Protein AF-A0A7K3X1E0-F1 (afdb_monomer)

Mean predicted aligned error: 17.01 Å

Radius of gyration: 36.65 Å; Cα contacts (8 Å, |Δi|>4): 941; chains: 1; bounding box: 91×122×102 Å

Solvent-accessible surface area (backbone atoms only — not comparable to full-atom values): 36210 Å² total; per-residue (Å²): 137,89,84,85,79,82,84,83,76,84,87,76,79,80,82,80,80,79,81,79,86,83,79,80,77,86,81,81,78,87,84,86,73,83,81,81,84,86,75,82,82,85,80,84,78,82,80,82,82,84,80,88,84,87,85,82,91,84,89,83,88,86,83,89,85,90,66,69,72,70,55,56,56,58,54,54,54,64,66,59,77,69,67,64,89,70,71,80,74,67,82,72,81,74,57,67,67,59,57,44,28,53,51,27,44,50,51,35,44,46,14,20,53,51,38,54,72,30,58,20,38,33,39,37,44,36,36,30,18,74,86,64,53,58,32,39,38,46,33,40,20,25,41,86,12,45,29,46,33,41,37,34,43,96,89,41,65,32,38,38,40,29,58,83,94,41,31,31,37,36,34,47,50,70,53,34,50,75,72,65,44,56,83,88,47,22,71,59,49,37,74,29,40,29,34,50,65,51,53,73,65,61,43,40,63,25,72,56,58,5,31,46,45,46,24,51,72,46,34,78,80,62,72,54,92,80,61,84,44,82,82,51,68,55,38,41,58,48,75,73,45,71,56,98,87,41,57,20,31,35,32,33,47,63,51,36,35,37,28,29,37,66,55,86,77,36,34,59,43,32,41,27,50,55,79,77,67,91,84,69,82,78,78,81,77,80,78,79,90,68,91,72,74,88,52,72,58,43,46,64,75,59,51,28,50,40,40,35,38,43,44,75,43,51,74,67,55,38,53,48,49,55,51,48,54,56,53,46,55,62,59,41,62,66,11,30,25,69,50,44,46,75,45,65,71,70,75,73,42,76,56,69,67,58,59,60,24,35,24,41,36,39,45,42,29,44,43,65,70,69,81,51,86,88,56,75,55,66,59,42,41,34,46,33,40,38,40,29,23,51,75,82,43,82,50,36,74,40,78,46,78,47,76,31,47,55,63,29,65,46,80,48,76,38,72,30,63,48,81,58,76,91,56,99,72,81,73,92,79,50,76,48,77,51,76,49,70,46,30,41,56,45,54,74,68,51,51,52,48,46,54,47,53,53,50,51,51,53,50,44,56,75,52,54,68,77,81,70,60,62,47,59,50,74,88,67,81,78,76,86,64,51,77,66,56,46,52,48,51,55,50,51,36,54,44,35,44,48,21,46,71,74,48,73,75,56,92,94,58,52,70,66,64,41,35,55,50,28,52,54,42,31,27,51,55,40,68,70,46,61,83,87,67,36,60,41,23,48,54,53,46,56,71,69,70,52,70,65,42,62,71,40,90,90,75,77,47,67,57,76,62,93,84,70,71,74,56,47,31,38,31,26,96,42,92,90,45,62,64,34,38,31,33,75,27,72,58,90,66,72,80,52,66,68,58,50,52,56,34,45,72,71,43,60,81,94,50,60,82,40,48,35,33,36,32,54,80

Foldseek 3Di:
DDDDDDDDDDDDDDDDDDDDDDDDDDDDDDDDDDDDDDDDDDDDDDDDDDDDDDDDDDDDDDDPDPDPVVVVVVVVVVVPVPPDPDDPPDPPDDDVQVVQLVVLLVLLLLQLVVLLLFQKKWKFWWKAALVRFIWTKTWIEGLQQFIWMWIATPNWIWTWTDFPNWIKIATALVVCVVLVNPPVCSVVSNVAIAIDHCCSRNANRSCAVNSNQVSCVSHQPSPPPPCVDPVQQTKGWDDWDDDPNFIWIWIDGRQKTFTWGPDPPTHTFKIWGDDDPPPDDQDPPDDDPDDDHPYCVCVNSVSMTIIMGMDRDDPVVSVVSLVVSLVVLVRLQQYFYPQKDKDWPDDFDWPDQDQFKIKTKTKIFIAGNDPDPVPPVQKWKKFKWKWKDKQNHTQDIDTDIDIDGHRGMDMDMDMGTDHDDDDPDDDDIDMDMDMDMTTRPDDPVRSVVSNVVSVVSVVCSVCVPPPQPWDKPDPDDADPDDPLRVVLLVVLLVLLVVLLVVQDADVPHDLVRSVVSSLVSSQVVQVVDPPVSQKHAPVNCCPVPVCWFDQDPVPRDTHDPVDQQDAGIFHDPHPLGGQAGEHEDEDDDDPDPVSLVSNLVPDDPVCNPRMYIYRYD

Secondary structure (DSSP, 8-state):
---PPPPPPP-PPPPPPPPPPPPPPPP-----PPPPP-PPPPPPPPPPPPP-------------SSSSHHHHHHHHHHHHTT-------------HHHHHHHHHHHHHHHHHHHHHT-SEEEEEEEEE-TT--EEEEEEEEETT--EEEEEEETTEEEEEEE-SS-EEEEE-HHHHHHTT--TTTHHHHTTS-EEE-GGGGSS-HHHHH-HHHHHHHHSTT-S-TT--SGGGS--EE---EEETTEEEEEEEETTEEEEEESSSSP-EEEEEEPPPPTT----------------THHHHHTS--EEEEEEEPPHHHHHHHHHHHHHHHHHHTTPEETTEEEEESSPPEEEEEETTEEEEEEEEEEEE----TT----EEEEEEEEEEEETTEEEEEEEEEEEEETT-EEEEEEEEE------SS-----EEEEEEEEEES--HHHHHHHHHHHHHHHHHHHS--------EESSSSPP---HHHHHHHHHHHHHHHHHHHHSPPPTT--HHHHHHHHHHHHHHHHHHS-GGG-EEEHHHHHHTTTTS--B-TTT--B---TT----SEEESSSTTS-SEEEEEE-SS----HHHHHHHHHHS-GGGTTS-EEEEE-

Structure (mmCIF, N/CA/C/O backbone):
data_AF-A0A7K3X1E0-F1
#
_entry.id   AF-A0A7K3X1E0-F1
#
loop_
_atom_site.group_PDB
_atom_site.id
_atom_site.type_symbol
_atom_site.label_atom_id
_atom_site.label_alt_id
_atom_site.label_comp_id
_atom_site.label_asym_id
_atom_site.label_entity_id
_atom_site.label_seq_id
_atom_site.pdbx_PDB_ins_code
_atom_site.Cartn_x
_atom_site.Cartn_y
_atom_site.Cartn_z
_atom_site.occupancy
_atom_site.B_iso_or_equiv
_atom_site.auth_seq_id
_atom_site.auth_comp_id
_atom_site.auth_asym_id
_atom_site.auth_atom_id
_atom_site.pdbx_PDB_model_num
ATOM 1 N N . MET A 1 1 ? -21.474 -54.117 -51.756 1.00 41.09 1 MET A N 1
ATOM 2 C CA . MET A 1 1 ? -20.223 -53.419 -52.102 1.00 41.09 1 MET A CA 1
ATOM 3 C C . MET A 1 1 ? -20.347 -52.049 -51.485 1.00 41.09 1 MET A C 1
ATOM 5 O O . MET A 1 1 ? -21.129 -51.241 -51.965 1.00 41.09 1 MET A O 1
ATOM 9 N N . ASP A 1 2 ? -19.726 -51.911 -50.320 1.00 38.72 2 ASP A N 1
ATOM 10 C CA . ASP A 1 2 ? -19.771 -50.734 -49.462 1.00 38.72 2 ASP A CA 1
ATOM 11 C C . ASP A 1 2 ? -18.969 -49.587 -50.081 1.00 38.72 2 ASP A C 1
ATOM 13 O O . ASP A 1 2 ? -17.772 -49.736 -50.317 1.00 38.72 2 ASP A O 1
ATOM 17 N N . ASP A 1 3 ? -19.626 -48.448 -50.309 1.00 46.75 3 ASP A N 1
ATOM 18 C CA . ASP A 1 3 ? -18.983 -47.191 -50.699 1.00 46.75 3 ASP A CA 1
ATOM 19 C C . ASP A 1 3 ? -18.920 -46.255 -49.486 1.00 46.75 3 ASP A C 1
ATOM 21 O O . ASP A 1 3 ? -19.918 -45.685 -49.031 1.00 46.75 3 ASP A O 1
ATOM 25 N N . ALA A 1 4 ? -17.713 -46.120 -48.943 1.00 46.59 4 ALA A N 1
ATOM 26 C CA . ALA A 1 4 ? -17.389 -45.246 -47.829 1.00 46.59 4 ALA A CA 1
ATOM 27 C C . ALA A 1 4 ? -17.269 -43.783 -48.297 1.00 46.59 4 ALA A C 1
ATOM 29 O O . ALA A 1 4 ? -16.379 -43.433 -49.072 1.00 46.59 4 ALA A O 1
ATOM 30 N N . ARG A 1 5 ? -18.135 -42.901 -47.778 1.00 47.91 5 ARG A N 1
ATOM 31 C CA . ARG A 1 5 ? -17.958 -41.441 -47.865 1.00 47.91 5 ARG A CA 1
ATOM 32 C C . ARG A 1 5 ? -17.028 -40.942 -46.748 1.00 47.91 5 ARG A C 1
ATOM 34 O O . ARG A 1 5 ? -17.234 -41.321 -45.595 1.00 47.91 5 ARG A O 1
ATOM 41 N N . PRO A 1 6 ? -16.057 -40.061 -47.045 1.00 54.41 6 PRO A N 1
ATOM 42 C CA . PRO A 1 6 ? -15.217 -39.438 -46.028 1.00 54.41 6 PRO A CA 1
ATOM 43 C C . PRO A 1 6 ? -15.984 -38.356 -45.236 1.00 54.41 6 PRO A C 1
ATOM 45 O O . PRO A 1 6 ? -16.915 -37.745 -45.771 1.00 54.41 6 PRO A O 1
ATOM 48 N N . PRO A 1 7 ? -15.607 -38.103 -43.968 1.00 56.56 7 PRO A N 1
ATOM 49 C CA . PRO A 1 7 ? -16.278 -37.138 -43.101 1.00 56.56 7 PRO A CA 1
ATOM 50 C C . PRO A 1 7 ? -16.014 -35.693 -43.546 1.00 56.56 7 PRO A C 1
ATOM 52 O O . PRO A 1 7 ? -14.882 -35.313 -43.846 1.00 56.56 7 PRO A O 1
ATOM 55 N N . GLY A 1 8 ? -17.085 -34.894 -43.575 1.00 47.84 8 GLY A N 1
ATOM 56 C CA . GLY A 1 8 ? -17.065 -33.477 -43.929 1.00 47.84 8 GLY A CA 1
ATOM 57 C C . GLY A 1 8 ? -16.222 -32.645 -42.963 1.00 47.84 8 GLY A C 1
ATOM 58 O O . GLY A 1 8 ? -16.378 -32.733 -41.745 1.00 47.84 8 GLY A O 1
ATOM 59 N N . GLY A 1 9 ? -15.322 -31.841 -43.528 1.00 56.97 9 GLY A N 1
ATOM 60 C CA . GLY A 1 9 ? -14.604 -30.797 -42.804 1.00 56.97 9 GLY A CA 1
ATOM 61 C C . GLY A 1 9 ? -15.524 -29.621 -42.444 1.00 56.97 9 GLY A C 1
ATOM 62 O O . GLY A 1 9 ? -16.570 -29.453 -43.068 1.00 56.97 9 GLY A O 1
ATOM 63 N N . PRO A 1 10 ? -15.157 -28.813 -41.437 1.00 55.94 10 PRO A N 1
ATOM 64 C CA . PRO A 1 10 ? -15.974 -27.698 -40.972 1.00 55.94 10 PRO A CA 1
ATOM 65 C C . PRO A 1 10 ? -16.066 -26.583 -42.023 1.00 55.94 10 PRO A C 1
ATOM 67 O O . PRO A 1 10 ? -15.045 -26.108 -42.525 1.00 55.94 10 PRO A O 1
ATOM 70 N N . ASP A 1 11 ? -17.295 -26.150 -42.309 1.00 54.34 11 ASP A N 1
ATOM 71 C CA . ASP A 1 11 ? -17.605 -25.003 -43.162 1.00 54.34 11 ASP A CA 1
ATOM 72 C C . ASP A 1 11 ? -16.963 -23.724 -42.604 1.00 54.34 11 ASP A C 1
ATOM 74 O O . ASP A 1 11 ? -17.329 -23.220 -41.539 1.00 54.34 11 ASP A O 1
ATOM 78 N N . VAL A 1 12 ? -15.990 -23.188 -43.340 1.00 58.81 12 VAL A N 1
ATOM 79 C CA . VAL A 1 12 ? -15.398 -21.875 -43.075 1.00 58.81 12 VAL A CA 1
ATOM 80 C C . VAL A 1 12 ? -16.254 -20.826 -43.794 1.00 58.81 12 VAL A C 1
ATOM 82 O O . VAL A 1 12 ? -16.335 -20.865 -45.024 1.00 58.81 12 VAL A O 1
ATOM 85 N N . PRO A 1 13 ? -16.897 -19.881 -43.082 1.00 69.88 13 PRO A N 1
ATOM 86 C CA . PRO A 1 13 ? -17.658 -18.823 -43.733 1.00 69.88 13 PRO A CA 1
ATOM 87 C C . PRO A 1 13 ? -16.731 -17.916 -44.562 1.00 69.88 13 PRO A C 1
ATOM 89 O O . PRO A 1 13 ? -15.586 -17.672 -44.165 1.00 69.88 13 PRO A O 1
ATOM 92 N N . PRO A 1 14 ? -17.201 -17.396 -45.711 1.00 73.94 14 PRO A N 1
ATOM 93 C CA . PRO A 1 14 ? -16.394 -16.545 -46.571 1.00 73.94 14 PRO A CA 1
ATOM 94 C C . PRO A 1 14 ? -16.000 -15.236 -45.861 1.00 73.94 14 PRO A C 1
ATOM 96 O O . PRO A 1 14 ? -16.751 -14.726 -45.024 1.00 73.94 14 PRO A O 1
ATOM 99 N N . PRO A 1 15 ? -14.827 -14.669 -46.191 1.00 63.47 15 PRO A N 1
ATOM 100 C CA . PRO A 1 15 ? -14.331 -13.451 -45.567 1.00 63.47 15 PRO A CA 1
ATOM 101 C C . PRO A 1 15 ? -15.252 -12.257 -45.848 1.00 63.47 15 PRO A C 1
ATOM 103 O O . PRO A 1 15 ? -15.647 -11.998 -46.985 1.00 63.47 15 PRO A O 1
ATOM 106 N N . VAL A 1 16 ? -15.559 -11.507 -44.790 1.00 71.81 16 VAL A N 1
ATOM 107 C CA . VAL A 1 16 ? -16.320 -10.254 -44.852 1.00 71.81 16 VAL A CA 1
ATOM 108 C C . VAL A 1 16 ? -15.493 -9.198 -45.605 1.00 71.81 16 VAL A C 1
ATOM 110 O O . VAL A 1 16 ? -14.316 -9.016 -45.277 1.00 71.81 16 VAL A O 1
ATOM 113 N N . PRO A 1 17 ? -16.063 -8.487 -46.597 1.00 73.25 17 PRO A N 1
ATOM 114 C CA . PRO A 1 17 ? -15.344 -7.446 -47.323 1.00 73.25 17 PRO A CA 1
ATOM 115 C C . PRO A 1 17 ? -14.981 -6.262 -46.405 1.00 73.25 17 PRO A C 1
ATOM 117 O O . PRO A 1 17 ? -15.735 -5.936 -45.483 1.00 73.25 17 PRO A O 1
ATOM 120 N N . PRO A 1 18 ? -13.836 -5.596 -46.643 1.00 72.12 18 PRO A N 1
ATOM 121 C CA . PRO A 1 18 ? -13.405 -4.467 -45.831 1.00 72.12 18 PRO A CA 1
ATOM 122 C C . PRO A 1 18 ? -14.357 -3.267 -45.983 1.00 72.12 18 PRO A C 1
ATOM 124 O O . PRO A 1 18 ? -14.887 -3.032 -47.073 1.00 72.12 18 PRO A O 1
ATOM 127 N N . PRO A 1 19 ? -14.562 -2.476 -44.913 1.00 71.00 19 PRO A N 1
ATOM 128 C CA . PRO A 1 19 ? -15.388 -1.279 -44.976 1.00 71.00 19 PRO A CA 1
ATOM 129 C C . PRO A 1 19 ? -14.770 -0.222 -45.909 1.00 71.00 19 PRO A C 1
ATOM 131 O O . PRO A 1 19 ? -13.542 -0.126 -46.011 1.00 71.00 19 PRO A O 1
ATOM 134 N N . PRO A 1 20 ? -15.599 0.598 -46.579 1.00 72.88 20 PRO A N 1
ATOM 135 C CA . PRO A 1 20 ? -15.117 1.647 -47.467 1.00 72.88 20 PRO A CA 1
ATOM 136 C C . PRO A 1 20 ? -14.317 2.719 -46.701 1.00 72.88 20 PRO A C 1
ATOM 138 O O . PRO A 1 20 ? -14.589 2.981 -45.525 1.00 72.88 20 PRO A O 1
ATOM 141 N N . PRO A 1 21 ? -13.341 3.374 -47.357 1.00 61.84 21 PRO A N 1
ATOM 142 C CA . PRO A 1 21 ? -12.501 4.384 -46.726 1.00 61.84 21 PRO A CA 1
ATOM 143 C C . PRO A 1 21 ? -13.321 5.606 -46.293 1.00 61.84 21 PRO A C 1
ATOM 145 O O . PRO A 1 21 ? -13.992 6.257 -47.097 1.00 61.84 21 PRO A O 1
ATOM 148 N N . VAL A 1 22 ? -13.227 5.937 -45.004 1.00 65.69 22 VAL A N 1
ATOM 149 C CA . VAL A 1 22 ? -13.833 7.132 -44.406 1.00 65.69 22 VAL A CA 1
ATOM 150 C C . VAL A 1 22 ? -13.110 8.374 -44.937 1.00 65.69 22 VAL A C 1
ATOM 152 O O . VAL A 1 22 ? -11.911 8.544 -44.719 1.00 65.69 22 VAL A O 1
ATOM 155 N N . ARG A 1 23 ? -13.837 9.257 -45.633 1.00 55.03 23 ARG A N 1
ATOM 156 C CA . ARG A 1 23 ? -13.328 10.580 -46.024 1.00 55.03 23 ARG A CA 1
ATOM 157 C C . ARG A 1 23 ? -13.279 11.498 -44.793 1.00 55.03 23 ARG A C 1
ATOM 159 O O . ARG A 1 23 ? -14.290 11.597 -44.097 1.00 55.03 23 ARG A O 1
ATOM 166 N N . PRO A 1 24 ? -12.158 12.188 -44.517 1.00 58.41 24 PRO A N 1
ATOM 167 C CA . PRO A 1 24 ? -12.108 13.177 -43.449 1.00 58.41 24 PRO A CA 1
ATOM 168 C C . PRO A 1 24 ? -12.942 14.422 -43.813 1.00 58.41 24 PRO A C 1
ATOM 170 O O . PRO A 1 24 ? -12.988 14.804 -44.987 1.00 58.41 24 PRO A O 1
ATOM 173 N N . PRO A 1 25 ? -13.598 15.068 -42.832 1.00 62.81 25 PRO A N 1
ATOM 174 C CA . PRO A 1 25 ? -14.310 16.323 -43.048 1.00 62.81 25 PRO A CA 1
ATOM 175 C C . PRO A 1 25 ? -13.341 17.470 -43.402 1.00 62.81 25 PRO A C 1
ATOM 177 O O . PRO A 1 25 ? -12.172 17.433 -43.004 1.00 62.81 25 PRO A O 1
ATOM 180 N N . PRO A 1 26 ? -13.806 18.495 -44.142 1.00 52.59 26 PRO A N 1
ATOM 181 C CA . PRO A 1 26 ? -12.981 19.631 -44.540 1.00 52.59 26 PRO A CA 1
ATOM 182 C C . PRO A 1 26 ? -12.481 20.409 -43.316 1.00 52.59 26 PRO A C 1
ATOM 184 O O . PRO A 1 26 ? -13.243 20.753 -42.411 1.00 52.59 26 PRO A O 1
ATOM 187 N N . GLY A 1 27 ? -11.171 20.656 -43.293 1.00 45.94 27 GLY A N 1
ATOM 188 C CA . GLY A 1 27 ? -10.478 21.322 -42.199 1.00 45.94 27 GLY A CA 1
ATOM 189 C C . GLY A 1 27 ? -10.830 22.804 -42.096 1.00 45.94 27 GLY A C 1
ATOM 190 O O . GLY A 1 27 ? -10.636 23.567 -43.039 1.00 45.94 27 GLY A O 1
ATOM 191 N N . TYR A 1 28 ? -11.275 23.215 -40.911 1.00 48.59 28 TYR A N 1
ATOM 192 C CA . TYR A 1 28 ? -11.239 24.608 -40.480 1.00 48.59 28 TYR A CA 1
ATOM 193 C C . TYR A 1 28 ? -9.831 24.917 -39.960 1.00 48.59 28 TYR A C 1
ATOM 195 O O . TYR A 1 28 ? -9.402 24.375 -38.941 1.00 48.59 28 TYR A O 1
ATOM 203 N N . GLY A 1 29 ? -9.095 25.765 -40.678 1.00 47.75 29 GLY A N 1
ATOM 204 C CA . GLY A 1 29 ? -7.826 26.318 -40.205 1.00 47.75 29 GLY A CA 1
ATOM 205 C C . GLY A 1 29 ? -8.050 27.376 -39.111 1.00 47.75 29 GLY A C 1
ATOM 206 O O . GLY A 1 29 ? -9.036 28.113 -39.178 1.00 47.75 29 GLY A O 1
ATOM 207 N N . PRO A 1 30 ? -7.164 27.489 -38.105 1.00 46.47 30 PRO A N 1
ATOM 208 C CA . PRO A 1 30 ? -7.275 28.518 -37.080 1.00 46.47 30 PRO A CA 1
ATOM 209 C C . PRO A 1 30 ? -6.759 29.864 -37.605 1.00 46.47 30 PRO A C 1
ATOM 211 O O . PRO A 1 30 ? -5.579 30.019 -37.924 1.00 46.47 30 PRO A O 1
ATOM 214 N N . ALA A 1 31 ? -7.647 30.856 -37.662 1.00 45.97 31 ALA A N 1
ATOM 215 C CA . ALA A 1 31 ? -7.280 32.255 -37.839 1.00 45.97 31 ALA A CA 1
ATOM 216 C C . ALA A 1 31 ? -6.687 32.790 -36.524 1.00 45.97 31 ALA A C 1
ATOM 218 O O . ALA A 1 31 ? -7.397 32.978 -35.537 1.00 45.97 31 ALA A O 1
ATOM 219 N N . TYR A 1 32 ? -5.375 33.024 -36.504 1.00 44.84 32 TYR A N 1
ATOM 220 C CA . TYR A 1 32 ? -4.707 33.743 -35.422 1.00 44.84 32 TYR A CA 1
ATOM 221 C C . TYR A 1 32 ? -4.923 35.251 -35.600 1.00 44.84 32 TYR A C 1
ATOM 223 O O . TYR A 1 32 ? -4.285 35.878 -36.442 1.00 44.84 32 TYR A O 1
ATOM 231 N N . GLY A 1 33 ? -5.815 35.834 -34.798 1.00 56.22 33 GLY A N 1
ATOM 232 C CA . GLY A 1 33 ? -5.853 37.275 -34.535 1.00 56.22 33 GLY A CA 1
ATOM 233 C C . GLY A 1 33 ? -5.100 37.608 -33.237 1.00 56.22 33 GLY A C 1
ATOM 234 O O . GLY A 1 33 ? -5.108 36.788 -32.314 1.00 56.22 33 GLY A O 1
ATOM 235 N N . PRO A 1 34 ? -4.433 38.773 -33.131 1.00 57.03 34 PRO A N 1
ATOM 236 C CA . PRO A 1 34 ? -3.759 39.184 -31.902 1.00 57.03 34 PRO A CA 1
ATOM 237 C C . PRO A 1 34 ? -4.772 39.499 -30.782 1.00 57.03 34 PRO A C 1
ATOM 239 O O . PRO A 1 34 ? -5.862 40.004 -31.063 1.00 57.03 34 PRO A O 1
ATOM 242 N N . PRO A 1 35 ? -4.439 39.223 -29.506 1.00 53.91 35 PRO A N 1
ATOM 243 C CA . PRO A 1 35 ? -5.349 39.454 -28.390 1.00 53.91 35 PRO A CA 1
ATOM 244 C C . PRO A 1 35 ? -5.558 40.958 -28.126 1.00 53.91 35 PRO A C 1
ATOM 246 O O . PRO A 1 35 ? -4.601 41.734 -28.207 1.00 53.91 35 PRO A O 1
ATOM 249 N N . PRO A 1 36 ? -6.781 41.393 -27.769 1.00 53.91 36 PRO A N 1
ATOM 250 C CA . PRO A 1 36 ? -7.042 42.775 -27.390 1.00 53.91 36 PRO A CA 1
ATOM 251 C C . PRO A 1 36 ? -6.369 43.123 -26.054 1.00 53.91 36 PRO A C 1
ATOM 253 O O . PRO A 1 36 ? -6.369 42.339 -25.104 1.00 53.91 36 PRO A O 1
ATOM 256 N N . ALA A 1 37 ? -5.809 44.332 -25.984 1.00 48.59 37 ALA A N 1
ATOM 257 C CA . ALA A 1 37 ? -5.182 44.872 -24.786 1.00 48.59 37 ALA A CA 1
ATOM 258 C C . ALA A 1 37 ? -6.213 45.057 -23.659 1.00 48.59 37 ALA A C 1
ATOM 260 O O . ALA A 1 37 ? -7.186 45.802 -23.792 1.00 48.59 37 ALA A O 1
ATOM 261 N N . TYR A 1 38 ? -5.973 44.394 -22.529 1.00 49.59 38 TYR A N 1
ATOM 262 C CA . TYR A 1 38 ? -6.794 44.489 -21.328 1.00 49.59 38 TYR A CA 1
ATOM 263 C C . TYR A 1 38 ? -6.541 45.831 -20.618 1.00 49.59 38 TYR A C 1
ATOM 265 O O . TYR A 1 38 ? -5.459 46.057 -20.076 1.00 49.59 38 TYR A O 1
ATOM 273 N N . ARG A 1 39 ? -7.536 46.729 -20.611 1.00 45.78 39 ARG A N 1
ATOM 274 C CA . ARG A 1 39 ? -7.562 47.911 -19.731 1.00 45.78 39 ARG A CA 1
ATOM 275 C C . ARG A 1 39 ? -8.342 47.564 -18.456 1.00 45.78 39 ARG A C 1
ATOM 277 O O . ARG A 1 39 ? -9.512 47.201 -18.571 1.00 45.78 39 ARG A O 1
ATOM 284 N N . PRO A 1 40 ? -7.748 47.672 -17.256 1.00 54.00 40 PRO A N 1
ATOM 285 C CA . PRO A 1 40 ? -8.487 47.472 -16.015 1.00 54.00 40 PRO A CA 1
ATOM 286 C C . PRO A 1 40 ? -9.503 48.611 -15.789 1.00 54.00 40 PRO A C 1
ATOM 288 O O . PRO A 1 40 ? -9.217 49.760 -16.140 1.00 54.00 40 PRO A O 1
ATOM 291 N N . PRO A 1 41 ? -10.682 48.321 -15.208 1.00 55.94 41 PRO A N 1
ATOM 292 C CA . PRO A 1 41 ? -11.685 49.336 -14.899 1.00 55.94 41 PRO A CA 1
ATOM 293 C C . PRO A 1 41 ? -11.227 50.263 -13.753 1.00 55.94 41 PRO A C 1
ATOM 295 O O . PRO A 1 41 ? -10.501 49.820 -12.858 1.00 55.94 41 PRO A O 1
ATOM 298 N N . PRO A 1 42 ? -11.645 51.544 -13.753 1.00 48.47 42 PRO A N 1
ATOM 299 C CA . PRO A 1 42 ? -11.298 52.496 -12.704 1.00 48.4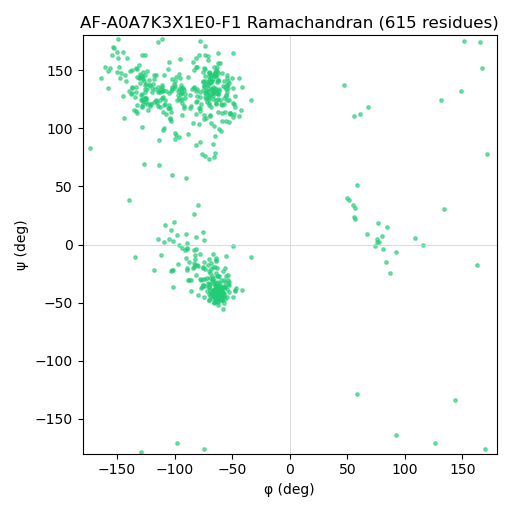7 42 PRO A CA 1
ATOM 300 C C . PRO A 1 42 ? -12.008 52.169 -11.382 1.00 48.47 42 PRO A C 1
ATOM 302 O O . PRO A 1 42 ? -13.192 51.834 -11.353 1.00 48.47 42 PRO A O 1
ATOM 305 N N . TYR A 1 43 ? -11.270 52.295 -10.279 1.00 48.97 43 TYR A N 1
ATOM 306 C CA . TYR A 1 43 ? -11.786 52.138 -8.920 1.00 48.97 43 TYR A CA 1
ATOM 307 C C . TYR A 1 43 ? -12.783 53.260 -8.573 1.00 48.97 43 TYR A C 1
ATOM 309 O O . TYR A 1 43 ? -12.478 54.429 -8.825 1.00 48.97 43 TYR A O 1
ATOM 317 N N . PRO A 1 44 ? -13.941 52.955 -7.956 1.00 48.88 44 PRO A N 1
ATOM 318 C CA . PRO A 1 44 ? -14.839 53.984 -7.454 1.00 48.88 44 PRO A CA 1
ATOM 319 C C . PRO A 1 44 ? -14.242 54.670 -6.218 1.00 48.88 44 PRO A C 1
ATOM 321 O O . PRO A 1 44 ? -13.766 54.026 -5.281 1.00 48.88 44 PRO A O 1
ATOM 324 N N . VAL A 1 45 ? -14.285 56.001 -6.234 1.00 47.88 45 VAL A N 1
ATOM 325 C CA . VAL A 1 45 ? -13.856 56.877 -5.139 1.00 47.88 45 VAL A CA 1
ATOM 326 C C . VAL A 1 45 ? -14.883 56.794 -3.995 1.00 47.88 45 VAL A C 1
ATOM 328 O O . VAL A 1 45 ? -16.082 56.885 -4.269 1.00 47.88 45 VAL A O 1
ATOM 331 N N . PRO A 1 46 ? -14.476 56.635 -2.722 1.00 43.38 46 PRO A N 1
ATOM 332 C CA . PRO A 1 46 ? -15.413 56.610 -1.601 1.00 43.38 46 PRO A CA 1
ATOM 333 C C . PRO A 1 46 ? -16.069 57.979 -1.389 1.00 43.38 46 PRO A C 1
ATOM 335 O O . PRO A 1 46 ? -15.386 59.002 -1.322 1.00 43.38 46 PRO A O 1
ATOM 338 N N . ALA A 1 47 ? -17.396 57.992 -1.250 1.00 48.06 47 ALA A N 1
ATOM 339 C CA . ALA A 1 47 ? -18.159 59.193 -0.929 1.00 48.06 47 ALA A CA 1
ATOM 340 C C . ALA A 1 47 ? -17.804 59.738 0.475 1.00 48.06 47 ALA A C 1
ATOM 342 O O . ALA A 1 47 ? -17.545 58.954 1.394 1.00 48.06 47 ALA A O 1
ATOM 343 N N . PRO A 1 48 ? -17.811 61.070 0.669 1.00 43.16 48 PRO A N 1
ATOM 344 C CA . PRO A 1 48 ? -17.525 61.683 1.960 1.00 43.16 48 PRO A CA 1
ATOM 345 C C . PRO A 1 48 ? -18.642 61.411 2.988 1.00 43.16 48 PRO A C 1
ATOM 347 O O . PRO A 1 48 ? -19.818 61.332 2.622 1.00 43.16 48 PRO A O 1
ATOM 350 N N . PRO A 1 49 ? -18.306 61.294 4.286 1.00 44.88 49 PRO A N 1
ATOM 351 C CA . PRO A 1 49 ? -19.282 61.018 5.333 1.00 44.88 49 PRO A CA 1
ATOM 352 C C . PRO A 1 49 ? -20.226 62.214 5.570 1.00 44.88 49 PRO A C 1
ATOM 354 O O . PRO A 1 49 ? -19.769 63.363 5.606 1.00 44.88 49 PRO A O 1
ATOM 357 N N . PRO A 1 50 ? -21.536 61.976 5.779 1.00 38.47 50 PRO A N 1
ATOM 358 C CA . PRO A 1 50 ? -22.497 63.040 6.038 1.00 38.47 50 PRO A CA 1
ATOM 359 C C . PRO A 1 50 ? -22.288 63.693 7.414 1.00 38.47 50 PRO A C 1
ATOM 361 O O . PRO A 1 50 ? -21.975 63.047 8.416 1.00 38.47 50 PRO A O 1
ATOM 364 N N . ARG A 1 51 ? -22.468 65.019 7.435 1.00 34.22 51 ARG A N 1
ATOM 365 C CA . ARG A 1 51 ? -22.342 65.905 8.600 1.00 34.22 51 ARG A CA 1
ATOM 366 C C . ARG A 1 51 ? -23.472 65.705 9.621 1.00 34.22 51 ARG A C 1
ATOM 368 O O . ARG A 1 51 ? -24.617 65.450 9.270 1.00 34.22 51 ARG A O 1
ATOM 375 N N . ARG A 1 52 ? -23.102 65.918 10.891 1.00 46.16 52 ARG A N 1
ATOM 376 C CA . ARG A 1 52 ? -23.944 65.996 12.100 1.00 46.16 52 ARG A CA 1
ATOM 377 C C . ARG A 1 52 ? -25.216 66.832 11.918 1.00 46.16 52 ARG A C 1
ATOM 379 O O . ARG A 1 52 ? -25.132 67.961 11.443 1.00 46.16 52 ARG A O 1
ATOM 386 N N . SER A 1 53 ? -26.302 66.391 12.548 1.00 32.38 53 SER A N 1
ATOM 387 C CA . SER A 1 53 ? -27.297 67.290 13.137 1.00 32.38 53 SER A CA 1
ATOM 388 C C . SER A 1 53 ? -27.475 66.968 14.627 1.00 32.38 53 SER A C 1
ATOM 390 O O . SER A 1 53 ? -27.516 65.814 15.049 1.00 32.38 53 SER A O 1
ATOM 392 N N . ARG A 1 54 ? -27.476 68.025 15.440 1.00 47.91 54 ARG A N 1
ATOM 393 C CA . ARG A 1 54 ? -27.896 68.040 16.844 1.00 47.91 54 ARG A CA 1
ATOM 394 C C . ARG A 1 54 ? -29.290 68.661 16.858 1.00 47.91 54 ARG A C 1
ATOM 396 O O . ARG A 1 54 ? -29.427 69.724 16.266 1.00 47.91 54 ARG A O 1
ATOM 403 N N . LEU A 1 55 ? -30.261 68.081 17.562 1.00 32.22 55 LEU A N 1
ATOM 404 C CA . LEU A 1 55 ? -31.385 68.835 18.137 1.00 32.22 55 LEU A CA 1
ATOM 405 C C . LEU A 1 55 ? -32.058 68.024 19.277 1.00 32.22 55 LEU A C 1
ATOM 407 O O . LEU A 1 55 ? -31.918 66.799 19.283 1.00 32.22 55 LEU A O 1
ATOM 411 N N . PRO A 1 56 ? -32.698 68.683 20.267 1.00 43.75 56 PRO A N 1
ATOM 412 C CA . PRO A 1 56 ? -32.907 68.151 21.615 1.00 43.75 56 PRO A CA 1
ATOM 413 C C . PRO A 1 56 ? -34.378 67.815 21.962 1.00 43.75 56 PRO A C 1
ATOM 415 O O . PRO A 1 56 ? -35.288 68.158 21.221 1.00 43.75 56 PRO A O 1
ATOM 418 N N . LEU A 1 57 ? -34.546 67.260 23.175 1.00 36.94 57 LEU A N 1
ATOM 419 C CA . LEU A 1 57 ? -35.645 67.489 24.141 1.00 36.94 57 LEU A CA 1
ATOM 420 C C . LEU A 1 57 ? -37.086 67.002 23.806 1.00 36.94 57 LEU A C 1
ATOM 422 O O . LEU A 1 57 ? -37.734 67.554 22.929 1.00 36.94 57 LEU A O 1
ATOM 426 N N . LEU A 1 58 ? -37.635 66.080 24.625 1.00 32.16 58 LEU A N 1
ATOM 427 C CA . LEU A 1 58 ? -38.779 66.272 25.565 1.00 32.16 58 LEU A CA 1
ATOM 428 C C . LEU A 1 58 ? -39.665 65.021 25.800 1.00 32.16 58 LEU A C 1
ATOM 430 O O . LEU A 1 58 ? -40.135 64.389 24.866 1.00 32.16 58 LEU A O 1
ATOM 434 N N . LEU A 1 59 ? -39.909 64.788 27.102 1.00 38.19 59 LEU A N 1
ATOM 435 C CA . LEU A 1 59 ? -41.106 64.305 27.825 1.00 38.19 59 LEU A CA 1
ATOM 436 C C . LEU A 1 59 ? -41.934 63.081 27.377 1.00 38.19 59 LEU A C 1
ATOM 438 O O . LEU A 1 59 ? -42.403 62.978 26.253 1.00 38.19 59 LEU A O 1
ATOM 442 N N . GLY A 1 60 ? -42.299 62.267 28.381 1.00 31.20 60 GLY A N 1
ATOM 443 C CA . GLY A 1 60 ? -43.459 61.371 28.323 1.00 31.20 60 GLY A CA 1
ATOM 444 C C . GLY A 1 60 ? -43.554 60.387 29.492 1.00 31.20 60 GLY A C 1
ATOM 445 O O . GLY A 1 60 ? -43.205 59.222 29.347 1.00 31.20 60 GLY A O 1
ATOM 446 N N . LEU A 1 61 ? -44.010 60.871 30.650 1.00 38.19 61 LEU A N 1
ATOM 447 C CA . LEU A 1 61 ? -44.462 60.085 31.806 1.00 38.19 61 LEU A CA 1
ATOM 448 C C . LEU A 1 61 ? -45.690 59.222 31.463 1.00 38.19 61 LEU A C 1
ATOM 450 O O . LEU A 1 61 ? -46.582 59.687 30.761 1.00 38.19 61 LEU A O 1
ATOM 454 N N . GLY A 1 62 ? -45.798 58.052 32.101 1.00 31.48 62 GLY A N 1
ATOM 455 C CA . GLY A 1 62 ? -47.092 57.445 32.439 1.00 31.48 62 GLY A CA 1
ATOM 456 C C . GLY A 1 62 ? -47.244 55.972 32.061 1.00 31.48 62 GLY A C 1
ATOM 457 O O . GLY A 1 62 ? -47.135 55.616 30.894 1.00 31.48 62 GLY A O 1
ATOM 458 N N . GLY A 1 63 ? -47.571 55.125 33.046 1.00 34.28 63 GLY A N 1
ATOM 459 C CA . GLY A 1 63 ? -48.237 53.847 32.763 1.00 34.28 63 GLY A CA 1
ATOM 460 C C . GLY A 1 63 ? -47.719 52.586 33.455 1.00 34.28 63 GLY A C 1
ATOM 461 O O . GLY A 1 63 ? -47.840 51.502 32.895 1.00 34.28 63 GLY A O 1
ATOM 462 N N . THR A 1 64 ? -47.164 52.672 34.664 1.00 42.28 64 THR A N 1
ATOM 463 C CA . THR A 1 64 ? -47.078 51.519 35.576 1.00 42.28 64 THR A CA 1
ATOM 464 C C . THR A 1 64 ? -48.479 51.177 36.089 1.00 42.28 64 THR A C 1
ATOM 466 O O . THR A 1 64 ? -49.094 52.033 36.720 1.00 42.28 64 THR A O 1
ATOM 469 N N . GLY A 1 65 ? -48.985 49.953 35.881 1.00 35.94 65 GLY A N 1
ATOM 470 C CA . GLY A 1 65 ? -50.108 49.495 36.716 1.00 35.94 65 GLY A CA 1
ATOM 471 C C . GLY A 1 65 ? -50.969 48.307 36.286 1.00 35.94 65 GLY A C 1
ATOM 472 O O . GLY A 1 65 ? -51.637 47.762 37.151 1.00 35.94 65 GLY A O 1
ATOM 473 N N . MET A 1 66 ? -50.983 47.861 35.023 1.00 37.22 66 MET A N 1
ATOM 474 C CA . MET A 1 66 ? -52.039 46.927 34.558 1.00 37.22 66 MET A CA 1
ATOM 475 C C . MET A 1 66 ? -51.544 45.801 33.629 1.00 37.22 66 MET A C 1
ATOM 477 O O . MET A 1 66 ? -52.218 45.429 32.678 1.00 37.22 66 MET A O 1
ATOM 481 N N . ALA A 1 67 ? -50.359 45.235 33.882 1.00 37.06 67 ALA A N 1
ATOM 482 C CA . ALA A 1 67 ? -49.876 44.063 33.126 1.00 37.06 67 ALA A CA 1
ATOM 483 C C . ALA A 1 67 ? -49.281 42.935 33.991 1.00 37.06 67 ALA A C 1
ATOM 485 O O . ALA A 1 67 ? -49.074 41.829 33.502 1.00 37.06 67 ALA A O 1
ATOM 486 N N . VAL A 1 68 ? -49.045 43.173 35.287 1.00 39.84 68 VAL A N 1
ATOM 487 C CA . VAL A 1 68 ? -48.392 42.189 36.174 1.00 39.84 68 VAL A CA 1
ATOM 488 C C . VAL A 1 68 ? -49.397 41.236 36.839 1.00 39.84 68 VAL A C 1
ATOM 490 O O . VAL A 1 68 ? -49.042 40.109 37.167 1.00 39.84 68 VAL A O 1
ATOM 493 N N . LEU A 1 69 ? -50.676 41.608 36.954 1.00 40.81 69 LEU A N 1
ATOM 494 C CA . LEU A 1 69 ? -51.687 40.744 37.585 1.00 40.81 69 LEU A CA 1
ATOM 495 C C . LEU A 1 69 ? -52.302 39.697 36.639 1.00 40.81 69 LEU A C 1
ATOM 497 O O . LEU A 1 69 ? -52.769 38.663 37.105 1.00 40.81 69 LEU A O 1
ATOM 501 N N . LEU A 1 70 ? -52.222 39.894 35.319 1.00 40.22 70 LEU A N 1
ATOM 502 C CA . LEU A 1 70 ? -52.721 38.923 34.331 1.00 40.22 70 LEU A CA 1
ATOM 503 C C . LEU A 1 70 ? -51.721 37.794 34.024 1.00 40.22 70 LEU A C 1
ATOM 505 O O . LEU A 1 70 ? -52.122 36.720 33.586 1.00 40.22 70 LEU A O 1
ATOM 509 N N . VAL A 1 71 ? -50.431 37.989 34.321 1.00 45.09 71 VAL A N 1
ATOM 510 C CA . VAL A 1 71 ? -49.389 36.969 34.103 1.00 45.09 71 VAL A CA 1
ATOM 511 C C . VAL A 1 71 ? -49.243 36.033 35.312 1.00 45.09 71 VAL A C 1
ATOM 513 O O . VAL A 1 71 ? -48.984 34.844 35.137 1.00 45.09 71 VAL A O 1
ATOM 516 N N . CYS A 1 72 ? -49.500 36.510 36.535 1.00 44.28 72 CYS A N 1
ATOM 517 C CA . CYS A 1 72 ? -49.425 35.661 37.732 1.00 44.28 72 CYS A CA 1
ATOM 518 C C . CYS A 1 72 ? -50.620 34.696 37.879 1.00 44.28 72 CYS A C 1
ATOM 520 O O . CYS A 1 72 ? -50.438 33.589 38.380 1.00 44.28 72 CYS A O 1
ATOM 522 N N . GLY A 1 73 ? -51.814 35.052 37.387 1.00 42.22 73 GLY A N 1
ATOM 523 C CA . GLY A 1 73 ? -52.982 34.155 37.407 1.00 42.22 73 GLY A CA 1
ATOM 524 C C . GLY A 1 73 ? -52.867 32.971 36.436 1.00 42.22 73 GLY A C 1
ATOM 525 O O . GLY A 1 73 ? -53.237 31.848 36.773 1.00 42.22 73 GLY A O 1
ATOM 526 N N . LEU A 1 74 ? -52.274 33.193 35.258 1.00 43.06 74 LEU A N 1
ATOM 527 C CA . LEU A 1 74 ? -52.064 32.146 34.248 1.00 43.06 74 LEU A CA 1
ATOM 528 C C . LEU A 1 74 ? -50.952 31.158 34.634 1.00 43.06 74 LEU A C 1
ATOM 530 O O . LEU A 1 74 ? -51.042 29.979 34.298 1.00 43.06 74 LEU A O 1
ATOM 534 N N . LEU A 1 75 ? -49.945 31.597 35.396 1.00 44.47 75 LEU A N 1
ATOM 535 C CA . LEU A 1 75 ? -48.877 30.714 35.879 1.00 44.47 75 LEU A CA 1
ATOM 536 C C . LEU A 1 75 ? -49.305 29.850 37.077 1.00 44.47 75 LEU A C 1
ATOM 538 O O . LEU A 1 75 ? -48.837 28.721 37.195 1.00 44.47 75 LEU A O 1
ATOM 542 N N . ALA A 1 76 ? -50.232 30.316 37.921 1.00 46.22 76 ALA A N 1
ATOM 543 C CA . ALA A 1 76 ? -50.750 29.516 39.035 1.00 46.22 76 ALA A CA 1
ATOM 544 C C . ALA A 1 76 ? -51.745 28.425 38.581 1.00 46.22 76 ALA A C 1
ATOM 546 O O . ALA A 1 76 ? -51.727 27.321 39.122 1.00 46.22 76 ALA A O 1
ATOM 547 N N . GLY A 1 77 ? -52.559 28.683 37.547 1.00 44.28 77 GLY A N 1
ATOM 548 C CA . GLY A 1 77 ? -53.491 27.688 36.991 1.00 44.28 77 GLY A CA 1
ATOM 549 C C . GLY A 1 77 ? -52.804 26.541 36.237 1.00 44.28 77 GLY A C 1
ATOM 550 O O . GLY A 1 77 ? -53.229 25.391 36.334 1.00 44.28 77 GLY A O 1
ATOM 551 N N . LEU A 1 78 ? -51.689 26.824 35.553 1.00 45.59 78 LEU A N 1
ATOM 552 C CA . LEU A 1 78 ? -50.890 25.809 34.850 1.00 45.59 78 LEU A CA 1
ATOM 553 C C . LEU A 1 78 ? -50.045 24.932 35.792 1.00 45.59 78 LEU A C 1
ATOM 555 O O . LEU A 1 78 ? -49.664 23.831 35.407 1.00 45.59 78 LEU A O 1
ATOM 559 N N . LEU A 1 79 ? -49.795 25.378 37.028 1.00 44.09 79 LEU A N 1
ATOM 560 C CA . LEU A 1 79 ? -49.084 24.592 38.044 1.00 44.09 79 LEU A CA 1
ATOM 561 C C . LEU A 1 79 ? -50.000 23.680 38.876 1.00 44.09 79 LEU A C 1
ATOM 563 O O . LEU A 1 79 ? -49.496 22.765 39.517 1.00 44.09 79 LEU A O 1
ATOM 567 N N . TRP A 1 80 ? -51.323 23.877 38.848 1.00 45.06 80 TRP A N 1
ATOM 568 C CA . TRP A 1 80 ? -52.277 23.018 39.570 1.00 45.06 80 TRP A CA 1
ATOM 569 C C . TRP A 1 80 ? -53.017 22.012 38.676 1.00 45.06 80 TRP A C 1
ATOM 571 O O . TRP A 1 80 ? -53.428 20.961 39.160 1.00 45.06 80 TRP A O 1
ATOM 581 N N . ALA A 1 81 ? -53.134 22.265 37.368 1.00 42.75 81 ALA A N 1
ATOM 582 C CA . ALA A 1 81 ? -53.799 21.343 36.439 1.00 42.75 81 ALA A CA 1
ATOM 583 C C . ALA A 1 81 ? -52.951 20.116 36.025 1.00 42.75 81 ALA A C 1
ATOM 585 O O . ALA A 1 81 ? -53.490 19.202 35.405 1.00 42.75 81 ALA A O 1
ATOM 586 N N . ASN A 1 82 ? -51.662 20.065 36.392 1.00 43.97 82 ASN A N 1
ATOM 587 C CA . ASN A 1 82 ? -50.771 18.919 36.144 1.00 43.97 82 ASN A CA 1
ATOM 588 C C . ASN A 1 82 ? -50.474 18.068 37.391 1.00 43.97 82 ASN A C 1
ATOM 590 O O . ASN A 1 82 ? -49.710 17.114 37.307 1.00 43.97 82 ASN A O 1
ATOM 594 N N . SER A 1 83 ? -51.100 18.363 38.531 1.00 41.91 83 SER A N 1
ATOM 595 C CA . SER A 1 83 ? -50.964 17.575 39.761 1.00 41.91 83 SER A CA 1
ATOM 596 C C . SER A 1 83 ? -52.017 16.467 39.813 1.00 41.91 83 SER A C 1
ATOM 598 O O . SER A 1 83 ? -52.824 16.404 40.740 1.00 41.91 83 SER A O 1
ATOM 600 N N . ARG A 1 84 ? -52.048 15.595 38.799 1.00 44.38 84 ARG A N 1
ATOM 601 C CA . ARG A 1 84 ? -52.583 14.249 39.033 1.00 44.38 84 ARG A CA 1
ATOM 602 C C . ARG A 1 84 ? -51.518 13.492 39.834 1.00 44.38 84 ARG A C 1
ATOM 604 O O . ARG A 1 84 ? -50.340 13.648 39.523 1.00 44.38 84 ARG A O 1
ATOM 611 N N . PRO A 1 85 ? -51.887 12.737 40.879 1.00 44.75 85 PRO A N 1
ATOM 612 C CA . PRO A 1 85 ? -50.961 11.815 41.514 1.00 44.75 85 PRO A CA 1
ATOM 613 C C . PRO A 1 85 ? -50.613 10.747 40.476 1.00 44.75 85 PRO A C 1
ATOM 615 O O . PRO A 1 85 ? -51.368 9.799 40.277 1.00 44.75 85 PRO A O 1
ATOM 618 N N . ASP A 1 86 ? -49.520 10.971 39.750 1.00 43.09 86 ASP A N 1
ATOM 619 C CA . ASP A 1 86 ? -48.877 9.944 38.951 1.00 43.09 86 ASP A CA 1
ATOM 620 C C . ASP A 1 86 ? -48.479 8.829 39.919 1.00 43.09 86 ASP A C 1
ATOM 622 O O . ASP A 1 86 ? -47.748 9.060 40.890 1.00 43.09 86 ASP A O 1
ATOM 626 N N . ASP A 1 87 ? -49.002 7.629 39.666 1.00 46.44 87 ASP A N 1
ATOM 627 C CA . ASP A 1 87 ? -48.475 6.394 40.227 1.00 46.44 87 ASP A CA 1
ATOM 628 C C . ASP A 1 87 ? -46.942 6.454 40.180 1.00 46.44 87 ASP A C 1
ATOM 630 O O . ASP A 1 87 ? -46.393 6.874 39.154 1.00 46.44 87 ASP A O 1
ATOM 634 N N . PRO A 1 88 ? -46.222 6.072 41.254 1.00 50.25 88 PRO A N 1
ATOM 635 C CA . PRO A 1 88 ? -44.769 6.056 41.236 1.00 50.25 88 PRO A CA 1
ATOM 636 C C . PRO A 1 88 ? -44.342 5.189 40.058 1.00 50.25 88 PRO A C 1
ATOM 638 O O . PRO A 1 88 ? -44.508 3.968 40.090 1.00 50.25 88 PRO A O 1
ATOM 641 N N . ALA A 1 89 ? -43.861 5.845 38.998 1.00 48.19 89 ALA A N 1
ATOM 642 C CA . ALA A 1 89 ? -43.395 5.199 37.792 1.00 48.19 89 ALA A CA 1
ATOM 643 C C . ALA A 1 89 ? -42.438 4.097 38.234 1.00 48.19 89 ALA A C 1
ATOM 645 O O . ALA A 1 89 ? -41.370 4.376 38.787 1.00 48.19 89 ALA A O 1
ATOM 646 N N . SER A 1 90 ? -42.878 2.846 38.067 1.00 53.22 90 SER A N 1
ATOM 647 C CA . SER A 1 90 ? -42.031 1.685 38.299 1.00 53.22 90 SER A CA 1
ATOM 648 C C . SER A 1 90 ? -40.715 1.967 37.580 1.00 53.22 90 SER A C 1
ATOM 650 O O . SER A 1 90 ? -40.783 2.364 36.413 1.00 53.22 90 SER A O 1
ATOM 652 N N . PRO A 1 91 ? -39.547 1.859 38.246 1.00 53.78 91 PRO A N 1
ATOM 653 C CA . PRO A 1 91 ? -38.265 2.123 37.606 1.00 53.78 91 PRO A CA 1
ATOM 654 C C . PRO A 1 91 ? -38.239 1.354 36.288 1.00 53.78 91 PRO A C 1
ATOM 656 O O . PRO A 1 91 ? -38.340 0.127 36.289 1.00 53.78 91 PRO A O 1
ATOM 659 N N . GLY A 1 92 ? -38.257 2.101 35.179 1.00 53.34 92 GLY A N 1
ATOM 660 C CA . GLY A 1 92 ? -38.502 1.553 33.852 1.00 53.34 92 GLY A CA 1
ATOM 661 C C . GLY A 1 92 ? -37.542 0.403 33.607 1.00 53.34 92 GLY A C 1
ATOM 662 O O . GLY A 1 92 ? -36.336 0.573 33.779 1.00 53.34 92 GLY A O 1
ATOM 663 N N . ALA A 1 93 ? -38.084 -0.770 33.278 1.00 63.31 93 ALA A N 1
ATOM 664 C CA . ALA A 1 93 ? -37.288 -1.950 32.988 1.00 63.31 93 ALA A CA 1
ATOM 665 C C . ALA A 1 93 ? -36.234 -1.578 31.938 1.00 63.31 93 ALA A C 1
ATOM 667 O O . ALA A 1 93 ? -36.577 -1.220 30.812 1.00 63.31 93 ALA A O 1
ATOM 668 N N . THR A 1 94 ? -34.959 -1.593 32.332 1.00 72.56 94 THR A N 1
ATOM 669 C CA . THR A 1 94 ? -33.848 -1.335 31.421 1.00 72.56 94 THR A CA 1
ATOM 670 C C . THR A 1 94 ? -33.948 -2.341 30.287 1.00 72.56 94 THR A C 1
ATOM 672 O O . THR A 1 94 ? -33.929 -3.541 30.556 1.00 72.56 94 THR A O 1
ATOM 675 N N . ASP A 1 95 ? -34.077 -1.861 29.049 1.00 82.00 95 ASP A N 1
ATOM 676 C CA . ASP A 1 95 ? -34.117 -2.716 27.864 1.00 82.00 95 ASP A CA 1
ATOM 677 C C . ASP A 1 95 ? -32.898 -3.663 27.888 1.00 82.00 95 ASP A C 1
ATOM 679 O O . ASP A 1 95 ? -31.757 -3.186 27.792 1.00 82.00 95 ASP A O 1
ATOM 683 N N . PRO A 1 96 ? -33.096 -4.987 28.056 1.00 84.75 96 PRO A N 1
ATOM 684 C CA . PRO A 1 96 ? -31.995 -5.942 28.124 1.00 84.75 96 PRO A CA 1
ATOM 685 C C . PRO A 1 96 ? -31.096 -5.897 26.881 1.00 84.75 96 PRO A C 1
ATOM 687 O O . PRO A 1 96 ? -29.887 -6.103 26.999 1.00 84.75 96 PRO A O 1
ATOM 690 N N . GLY A 1 97 ? -31.660 -5.564 25.712 1.00 83.62 97 GLY A N 1
ATOM 691 C CA . GLY A 1 97 ? -30.907 -5.422 24.468 1.00 83.62 97 GLY A CA 1
ATOM 692 C C . GLY A 1 97 ? -29.937 -4.242 24.503 1.00 83.62 97 GLY A C 1
ATOM 693 O O . GLY A 1 97 ? -28.794 -4.368 24.066 1.00 83.62 97 GLY A O 1
ATOM 694 N N . LEU A 1 98 ? -30.342 -3.119 25.106 1.00 81.69 98 LEU A N 1
ATOM 695 C CA . LEU A 1 98 ? -29.476 -1.950 25.268 1.00 81.69 98 LEU A CA 1
ATOM 696 C C . LEU A 1 98 ? -28.300 -2.245 26.209 1.00 81.69 98 LEU A C 1
ATOM 698 O O . LEU A 1 98 ? -27.177 -1.820 25.945 1.00 81.69 98 LEU A O 1
ATOM 702 N N . VAL A 1 99 ? -28.531 -2.995 27.291 1.00 84.25 99 VAL A N 1
ATOM 703 C CA . VAL A 1 99 ? -27.462 -3.396 28.224 1.00 84.25 99 VAL A CA 1
ATOM 704 C C . VAL A 1 99 ? -26.431 -4.283 27.522 1.00 84.25 99 VAL A C 1
ATOM 706 O O . VAL A 1 99 ? -25.225 -4.073 27.680 1.00 84.25 99 VAL A O 1
ATOM 709 N N . GLU A 1 100 ? -26.887 -5.252 26.726 1.00 88.69 100 GLU A N 1
ATOM 710 C CA . GLU A 1 100 ? -26.005 -6.137 25.962 1.00 88.69 100 GLU A CA 1
ATOM 711 C C . GLU A 1 100 ? -25.228 -5.384 24.874 1.00 88.69 100 GLU A C 1
ATOM 713 O O . GLU A 1 100 ? -24.023 -5.605 24.718 1.00 88.69 100 GLU A O 1
ATOM 718 N N . GLN A 1 101 ? -25.875 -4.441 24.187 1.00 86.62 101 GLN A N 1
ATOM 719 C CA . GLN A 1 101 ? -25.228 -3.579 23.202 1.00 86.62 101 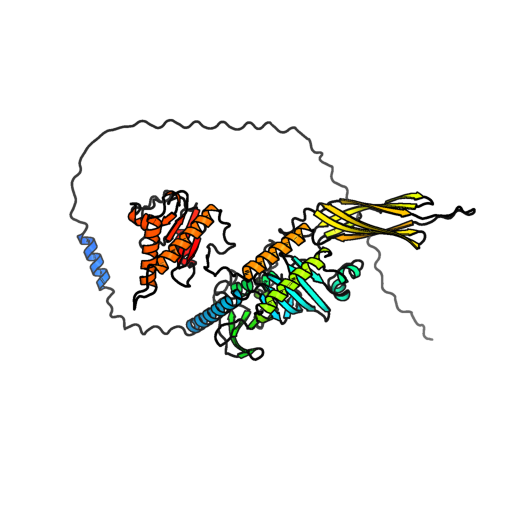GLN A CA 1
ATOM 720 C C . GLN A 1 101 ? -24.146 -2.695 23.839 1.00 86.62 101 GLN A C 1
ATOM 722 O O . GLN A 1 101 ? -23.019 -2.653 23.349 1.00 86.62 101 GLN A O 1
ATOM 727 N N . VAL A 1 102 ? -24.438 -2.035 24.965 1.00 83.75 102 VAL A N 1
ATOM 728 C CA . VAL A 1 102 ? -23.455 -1.205 25.687 1.00 83.75 102 VAL A CA 1
ATOM 729 C C . VAL A 1 102 ? -22.257 -2.046 26.144 1.00 83.75 102 VAL A C 1
ATOM 731 O O . VAL A 1 102 ? -21.111 -1.591 26.077 1.00 83.75 102 VAL A O 1
ATOM 734 N N . ALA A 1 103 ? -22.490 -3.289 26.576 1.00 87.88 103 ALA A N 1
ATOM 735 C CA . ALA A 1 103 ? -21.415 -4.213 26.922 1.00 87.88 103 ALA A CA 1
ATOM 736 C C . ALA A 1 103 ? -20.564 -4.593 25.696 1.00 87.88 103 ALA A C 1
ATOM 738 O O . ALA A 1 103 ? -19.335 -4.549 25.778 1.00 87.88 103 ALA A O 1
ATOM 739 N N . ALA A 1 104 ? -21.196 -4.913 24.564 1.00 90.88 104 ALA A N 1
ATOM 740 C CA . ALA A 1 104 ? -20.524 -5.213 23.300 1.00 90.88 104 ALA A CA 1
ATOM 741 C C . ALA A 1 104 ? -19.652 -4.041 22.810 1.00 90.88 104 ALA A C 1
ATOM 743 O O . ALA A 1 104 ? -18.474 -4.230 22.496 1.00 90.88 104 ALA A O 1
ATOM 744 N N . ASP A 1 105 ? -20.197 -2.824 22.818 1.00 86.94 105 ASP A N 1
ATOM 745 C CA . ASP A 1 105 ? -19.496 -1.604 22.406 1.00 86.94 105 ASP A CA 1
ATOM 746 C C . ASP A 1 105 ? -18.303 -1.292 23.321 1.00 86.94 105 ASP A C 1
ATOM 748 O O . ASP A 1 105 ? -17.222 -0.916 22.854 1.00 86.94 105 ASP A O 1
ATOM 752 N N . SER A 1 106 ? -18.462 -1.500 24.631 1.00 85.44 106 SER A N 1
ATOM 753 C CA . SER A 1 106 ? -17.382 -1.358 25.613 1.00 85.44 106 SER A CA 1
ATOM 754 C C . SER A 1 106 ? -16.254 -2.372 25.378 1.00 85.44 106 SER A C 1
ATOM 756 O O . SER A 1 106 ? -15.075 -2.004 25.405 1.00 85.44 106 SER A O 1
ATOM 758 N N . GLU A 1 107 ? -16.583 -3.638 25.087 1.00 90.75 107 GLU A N 1
ATOM 759 C CA . GLU A 1 107 ? -15.593 -4.679 24.774 1.00 90.75 107 GLU A CA 1
ATOM 760 C C . GLU A 1 107 ? -14.817 -4.371 23.486 1.00 90.75 107 GLU A C 1
ATOM 762 O O . GLU A 1 107 ? -13.585 -4.465 23.487 1.00 90.75 107 GLU A O 1
ATOM 767 N N . LEU A 1 108 ? -15.505 -3.945 22.419 1.00 90.31 108 LEU A N 1
ATOM 768 C CA . LEU A 1 108 ? -14.861 -3.516 21.173 1.00 90.31 108 LEU A CA 1
ATOM 769 C C . LEU A 1 108 ? -13.949 -2.313 21.397 1.00 90.31 108 LEU A C 1
ATOM 771 O O . LEU A 1 108 ? -12.803 -2.332 20.957 1.00 90.31 108 LEU A O 1
ATOM 775 N N . THR A 1 109 ? -14.414 -1.305 22.135 1.00 85.50 109 THR A N 1
ATOM 776 C CA . THR A 1 109 ? -13.637 -0.090 22.416 1.00 85.50 109 THR A CA 1
ATOM 777 C C . THR A 1 109 ? -12.347 -0.407 23.179 1.00 85.50 109 THR A C 1
ATOM 779 O O . THR A 1 109 ? -11.275 0.084 22.825 1.00 85.50 109 THR A O 1
ATOM 782 N N . ARG A 1 110 ? -12.400 -1.266 24.206 1.00 86.75 110 ARG A N 1
ATOM 783 C CA . ARG A 1 110 ? -11.196 -1.675 24.957 1.00 86.75 110 ARG A CA 1
ATOM 784 C C . ARG A 1 110 ? -10.228 -2.497 24.105 1.00 86.75 110 ARG A C 1
ATOM 786 O O . ARG A 1 110 ? -9.014 -2.307 24.197 1.00 86.75 110 ARG A O 1
ATOM 793 N N . ALA A 1 111 ? -10.755 -3.381 23.261 1.00 94.31 111 ALA A N 1
ATOM 794 C CA . ALA A 1 111 ? -9.946 -4.179 22.346 1.00 94.31 111 ALA A CA 1
ATOM 795 C C . ALA A 1 111 ? -9.281 -3.327 21.258 1.00 94.31 111 ALA A C 1
ATOM 797 O O . ALA A 1 111 ? -8.101 -3.525 20.971 1.00 94.31 111 ALA A O 1
ATOM 798 N N . ALA A 1 112 ? -10.003 -2.346 20.718 1.00 89.38 112 ALA A N 1
ATOM 799 C CA . ALA A 1 112 ? -9.499 -1.364 19.768 1.00 89.38 112 ALA A CA 1
ATOM 800 C C . ALA A 1 112 ? -8.373 -0.518 20.379 1.00 89.38 112 ALA A C 1
ATOM 802 O O . ALA A 1 112 ? -7.318 -0.380 19.767 1.00 89.38 112 ALA A O 1
ATOM 803 N N . THR A 1 113 ? -8.541 -0.026 21.613 1.00 85.75 113 THR A N 1
ATOM 804 C CA . THR A 1 113 ? -7.480 0.692 22.344 1.00 85.75 113 THR A CA 1
ATOM 805 C C . THR A 1 113 ? -6.233 -0.175 22.513 1.00 85.75 113 THR A C 1
ATOM 807 O O . THR A 1 113 ? -5.131 0.251 22.177 1.00 85.75 113 THR A O 1
ATOM 810 N N . THR A 1 114 ? -6.405 -1.428 22.941 1.00 90.56 114 THR A N 1
ATOM 811 C CA . THR A 1 114 ? -5.279 -2.356 23.112 1.00 90.56 114 THR A CA 1
ATOM 812 C C . THR A 1 114 ? -4.585 -2.671 21.782 1.00 90.56 114 THR A C 1
ATOM 814 O O . THR A 1 114 ? -3.365 -2.825 21.745 1.00 90.56 114 THR A O 1
ATOM 817 N N . LEU A 1 115 ? -5.331 -2.756 20.674 1.00 92.81 115 LEU A N 1
ATOM 818 C CA . LEU A 1 115 ? -4.777 -2.925 19.327 1.00 92.81 115 LEU A CA 1
ATOM 819 C C . LEU A 1 115 ? -4.013 -1.677 18.862 1.00 92.81 115 LEU A C 1
ATOM 821 O O . LEU A 1 115 ? -2.920 -1.801 18.319 1.00 92.81 115 LEU A O 1
ATOM 825 N N . LEU A 1 116 ? -4.549 -0.485 19.130 1.00 87.31 116 LEU A N 1
ATOM 826 C CA . LEU A 1 116 ? -3.939 0.803 18.802 1.00 87.31 116 LEU A CA 1
ATOM 827 C C . LEU A 1 116 ? -2.611 1.052 19.520 1.00 87.31 116 LEU A C 1
ATOM 829 O O . LEU A 1 116 ? -1.816 1.861 19.036 1.00 87.31 116 LEU A O 1
ATOM 833 N N . ASP A 1 117 ? -2.416 0.447 20.690 1.00 86.94 117 ASP A N 1
ATOM 834 C CA . ASP A 1 117 ? -1.170 0.499 21.465 1.00 86.94 117 ASP A CA 1
ATOM 835 C C . ASP A 1 117 ? -0.125 -0.514 20.964 1.00 86.94 117 ASP A C 1
ATOM 837 O O . ASP A 1 117 ? 1.037 -0.472 21.373 1.00 86.94 117 ASP A O 1
ATOM 841 N N . SER A 1 118 ? -0.506 -1.412 20.050 1.00 90.75 118 SER A N 1
ATOM 842 C CA . SER A 1 118 ? 0.416 -2.357 19.435 1.00 90.75 118 SER A CA 1
ATOM 843 C C . SER A 1 118 ? 1.204 -1.686 18.299 1.00 90.75 118 SER A C 1
ATOM 845 O O . SER A 1 118 ? 0.606 -1.190 17.342 1.00 90.75 118 SER A O 1
ATOM 847 N N . PRO A 1 119 ? 2.550 -1.692 18.336 1.00 91.38 119 PRO A N 1
ATOM 848 C CA . PRO A 1 119 ? 3.362 -1.096 17.272 1.00 91.38 119 PRO A CA 1
ATOM 849 C C . PRO A 1 119 ? 3.251 -1.868 15.947 1.00 91.38 119 PRO A C 1
ATOM 851 O O . PRO A 1 119 ? 3.428 -1.289 14.872 1.00 91.38 119 PRO A O 1
ATOM 854 N N . ALA A 1 120 ? 2.962 -3.171 16.016 1.00 96.06 120 ALA A N 1
ATOM 855 C CA . ALA A 1 120 ? 2.735 -4.030 14.866 1.00 96.06 120 ALA A CA 1
ATOM 856 C C . ALA A 1 120 ? 1.924 -5.276 15.252 1.00 96.06 120 ALA A C 1
ATOM 858 O O . ALA A 1 120 ? 2.039 -5.797 16.360 1.00 96.06 120 ALA A O 1
ATOM 859 N N . THR A 1 121 ? 1.133 -5.789 14.316 1.00 97.94 121 THR A N 1
ATOM 860 C CA . THR A 1 121 ? 0.307 -6.990 14.494 1.00 97.94 121 THR A CA 1
ATOM 861 C C . THR A 1 121 ? 0.580 -7.989 13.379 1.00 97.94 121 THR A C 1
ATOM 863 O O . THR A 1 121 ? 0.799 -7.618 12.224 1.00 97.94 121 THR A O 1
ATOM 866 N N . ARG A 1 122 ? 0.585 -9.275 13.727 1.00 98.44 122 ARG A N 1
ATOM 867 C CA . ARG A 1 122 ? 0.582 -10.382 12.778 1.00 98.44 122 ARG A CA 1
ATOM 868 C C . ARG A 1 122 ? -0.847 -10.813 12.490 1.00 98.44 122 ARG A C 1
ATOM 870 O O . ARG A 1 122 ? -1.609 -11.045 13.422 1.00 98.44 122 ARG A O 1
ATOM 877 N N . TYR A 1 123 ? -1.155 -10.990 11.216 1.00 98.19 123 TYR A N 1
ATOM 878 C CA . TYR A 1 123 ? -2.415 -11.505 10.707 1.00 98.19 123 TYR A CA 1
ATOM 879 C C . TYR A 1 123 ? -2.176 -12.857 10.049 1.00 98.19 123 TYR A C 1
ATOM 881 O O . TYR A 1 123 ? -1.255 -12.996 9.243 1.00 98.19 123 TYR A O 1
ATOM 889 N N . ARG A 1 124 ? -3.003 -13.850 10.371 1.00 98.25 124 ARG A N 1
ATOM 890 C CA . ARG A 1 124 ? -2.999 -15.158 9.706 1.00 98.25 124 ARG A CA 1
ATOM 891 C C . ARG A 1 124 ? -4.406 -15.584 9.343 1.00 98.25 124 ARG A C 1
ATOM 893 O O . ARG A 1 124 ? -5.328 -15.357 10.112 1.00 98.25 124 ARG A O 1
ATOM 900 N N . GLY A 1 125 ? -4.578 -16.247 8.212 1.00 97.06 125 GLY A N 1
ATOM 901 C CA . GLY A 1 125 ? -5.876 -16.787 7.823 1.00 97.06 125 GLY A CA 1
ATOM 902 C C . GLY A 1 125 ? -6.075 -16.677 6.330 1.00 97.06 125 GLY A C 1
ATOM 903 O O . GLY A 1 125 ? -5.167 -17.016 5.580 1.00 97.06 125 GLY A O 1
ATOM 904 N N . TRP A 1 126 ? -7.244 -16.214 5.903 1.00 96.62 126 TRP A N 1
ATOM 905 C CA . TRP A 1 126 ? -7.558 -16.091 4.486 1.00 96.62 126 TRP A CA 1
ATOM 906 C C . TRP A 1 126 ? -8.519 -14.941 4.194 1.00 96.62 126 TRP A C 1
ATOM 908 O O . TRP A 1 126 ? -9.243 -14.477 5.080 1.00 96.62 126 TRP A O 1
ATOM 918 N N . PHE A 1 127 ? -8.528 -14.511 2.936 1.00 94.88 127 PHE A N 1
ATOM 919 C CA . PHE A 1 127 ? -9.526 -13.607 2.370 1.00 94.88 127 PHE A CA 1
ATOM 920 C C . PHE A 1 127 ? -9.818 -13.964 0.907 1.00 94.88 127 PHE A C 1
ATOM 922 O O . PHE A 1 127 ? -9.059 -14.721 0.295 1.00 94.88 127 PHE A O 1
ATOM 929 N N . THR A 1 128 ? -10.901 -13.433 0.346 1.00 91.56 128 THR A N 1
ATOM 930 C CA . THR A 1 128 ? -11.188 -13.495 -1.093 1.00 91.56 128 THR A CA 1
ATOM 931 C C . THR A 1 128 ? -11.028 -12.130 -1.750 1.00 91.56 128 THR A C 1
ATOM 933 O O . THR A 1 128 ? -11.326 -11.108 -1.139 1.00 91.56 128 THR A O 1
ATOM 936 N N . ASP A 1 129 ? -10.576 -12.090 -3.000 1.00 87.94 129 ASP A N 1
ATOM 937 C CA . ASP A 1 129 ? -10.729 -10.880 -3.814 1.00 87.94 129 ASP A CA 1
ATOM 938 C C . ASP A 1 129 ? -12.165 -10.756 -4.361 1.00 87.94 129 ASP A C 1
ATOM 940 O O . ASP A 1 129 ? -12.994 -11.655 -4.197 1.00 87.94 129 ASP A O 1
ATOM 944 N N . ALA A 1 130 ? -12.460 -9.647 -5.044 1.00 81.88 130 ALA A N 1
ATOM 945 C CA . ALA A 1 130 ? -13.767 -9.407 -5.662 1.00 81.88 130 ALA A CA 1
ATOM 946 C C . ALA A 1 130 ? -14.115 -10.402 -6.791 1.00 81.88 130 ALA A C 1
ATOM 948 O O . ALA A 1 130 ? -15.267 -10.475 -7.213 1.00 81.88 130 ALA A O 1
ATOM 949 N N . ALA A 1 131 ? -13.136 -11.162 -7.298 1.00 85.62 131 ALA A N 1
ATOM 950 C CA . ALA A 1 131 ? -13.356 -12.246 -8.254 1.00 85.62 131 ALA A CA 1
ATOM 951 C C . ALA A 1 131 ? -13.613 -13.600 -7.560 1.00 85.62 131 ALA A C 1
ATOM 953 O O . ALA A 1 131 ? -13.801 -14.609 -8.240 1.00 85.62 131 ALA A O 1
ATOM 954 N N . GLY A 1 132 ? -13.629 -13.636 -6.222 1.00 88.06 132 GLY A N 1
ATOM 955 C CA . GLY A 1 132 ? -13.818 -14.842 -5.419 1.00 88.06 132 GLY A CA 1
ATOM 956 C C . GLY A 1 132 ? -12.554 -15.691 -5.264 1.00 88.06 132 GLY A C 1
ATOM 957 O O . GLY A 1 132 ? -12.622 -16.795 -4.721 1.00 88.06 132 GLY A O 1
ATOM 958 N N . SER A 1 133 ? -11.391 -15.211 -5.716 1.00 90.75 133 SER A N 1
ATOM 959 C CA . SER A 1 133 ? -10.136 -15.950 -5.561 1.00 90.75 133 SER A CA 1
ATOM 960 C C . SER A 1 133 ? -9.703 -15.905 -4.106 1.00 90.75 133 SER A C 1
ATOM 962 O O . SER A 1 133 ? -9.557 -14.829 -3.531 1.00 90.75 133 SER A O 1
ATOM 964 N N . ARG A 1 134 ? -9.472 -17.073 -3.508 1.00 94.69 134 ARG A N 1
ATOM 965 C CA . ARG A 1 134 ? -9.024 -17.183 -2.120 1.00 94.69 134 ARG A CA 1
ATOM 966 C C . ARG A 1 134 ? -7.506 -17.050 -2.005 1.00 94.69 134 ARG A C 1
ATOM 968 O O . ARG A 1 134 ? -6.763 -17.746 -2.698 1.00 94.69 134 ARG A O 1
ATOM 975 N N . TYR A 1 135 ? -7.076 -16.237 -1.047 1.00 96.50 135 TYR A N 1
ATOM 976 C CA . TYR A 1 135 ? -5.690 -16.072 -0.632 1.00 96.50 135 TYR A CA 1
ATOM 977 C C . TYR A 1 135 ? -5.551 -16.499 0.823 1.00 96.50 135 TYR A C 1
ATOM 979 O O . TYR A 1 135 ? -6.211 -15.935 1.694 1.00 96.50 135 TYR A O 1
ATOM 987 N N . ASP A 1 136 ? -4.672 -17.459 1.102 1.00 97.75 136 ASP A N 1
ATOM 988 C CA . ASP A 1 136 ? -4.193 -17.670 2.467 1.00 97.75 136 ASP A CA 1
ATOM 989 C C . ASP A 1 136 ? -3.090 -16.641 2.755 1.00 97.75 136 ASP A C 1
ATOM 991 O O . ASP A 1 136 ? -2.203 -16.431 1.927 1.00 97.75 136 ASP A O 1
ATOM 995 N N . VAL A 1 137 ? -3.139 -15.989 3.914 1.00 98.06 137 VAL A N 1
ATOM 996 C CA . VAL A 1 137 ? -2.275 -14.857 4.274 1.00 98.06 137 VAL A CA 1
ATOM 997 C C . VAL A 1 137 ? -1.546 -15.108 5.592 1.00 98.06 137 VAL A C 1
ATOM 999 O O . VAL A 1 137 ? -2.135 -15.565 6.570 1.00 98.06 137 VAL A O 1
ATOM 1002 N N . ASP A 1 138 ? -0.258 -14.767 5.620 1.00 98.25 138 ASP A N 1
ATOM 1003 C CA . ASP A 1 138 ? 0.536 -14.523 6.827 1.00 98.25 138 ASP A CA 1
ATOM 1004 C C . ASP A 1 138 ? 1.217 -13.159 6.665 1.00 98.25 138 ASP A C 1
ATOM 1006 O O . ASP A 1 138 ? 2.194 -13.023 5.923 1.00 98.25 138 ASP A O 1
ATOM 1010 N N . ALA A 1 139 ? 0.656 -12.135 7.303 1.00 98.38 139 ALA A N 1
ATOM 1011 C CA . ALA A 1 139 ? 1.094 -10.749 7.193 1.00 98.38 139 ALA A CA 1
ATOM 1012 C C . ALA A 1 139 ? 1.568 -10.217 8.542 1.00 98.38 139 ALA A C 1
ATOM 1014 O O . ALA A 1 139 ? 1.024 -10.555 9.587 1.00 98.38 139 ALA A O 1
ATOM 1015 N N . ARG A 1 140 ? 2.572 -9.345 8.530 1.00 98.50 140 ARG A N 1
ATOM 1016 C CA . ARG A 1 140 ? 2.974 -8.523 9.671 1.00 98.50 140 ARG A CA 1
ATOM 1017 C C . ARG A 1 140 ? 2.860 -7.070 9.253 1.00 98.50 140 ARG A C 1
ATOM 1019 O O . ARG A 1 140 ? 3.508 -6.660 8.290 1.00 98.50 140 ARG A O 1
ATOM 1026 N N . VAL A 1 141 ? 2.036 -6.327 9.977 1.00 97.88 141 VAL A N 1
ATOM 1027 C CA . VAL A 1 141 ? 1.626 -4.972 9.614 1.00 97.88 141 VAL A CA 1
ATOM 1028 C C . VAL A 1 141 ? 1.917 -4.045 10.779 1.00 97.88 141 VAL A C 1
ATOM 1030 O O . VAL A 1 141 ? 1.526 -4.304 11.918 1.00 97.88 141 VAL A O 1
ATOM 1033 N N . THR A 1 142 ? 2.646 -2.975 10.501 1.00 96.38 142 THR A N 1
ATOM 1034 C CA . THR A 1 142 ? 2.921 -1.906 11.468 1.00 96.38 142 THR A CA 1
ATOM 1035 C C . THR A 1 142 ? 1.684 -1.033 11.696 1.00 96.38 142 THR A C 1
ATOM 1037 O O . THR A 1 142 ? 0.775 -1.016 10.871 1.00 96.38 142 THR A O 1
ATOM 1040 N N . ASN A 1 143 ? 1.657 -0.253 12.778 1.00 91.06 143 ASN A N 1
ATOM 1041 C CA . ASN A 1 143 ? 0.523 0.627 13.096 1.00 91.06 143 ASN A CA 1
ATOM 1042 C C . ASN A 1 143 ? 0.184 1.667 12.003 1.00 91.06 143 ASN A C 1
ATOM 1044 O O . ASN A 1 143 ? -0.95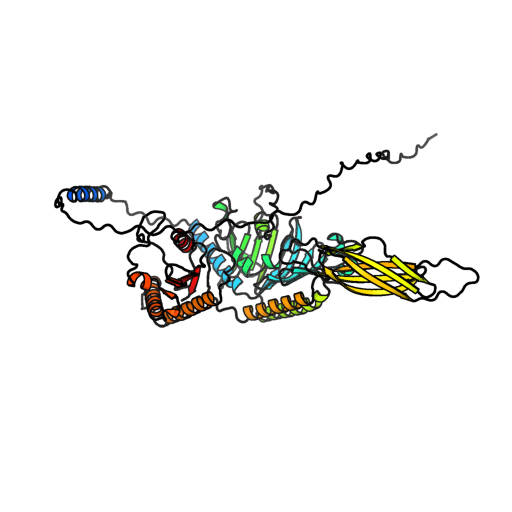4 2.129 11.938 1.00 91.06 143 ASN A O 1
ATOM 1048 N N . ASP A 1 144 ? 1.148 2.015 11.140 1.00 87.94 144 ASP A N 1
ATOM 1049 C CA . ASP A 1 144 ? 0.946 2.945 10.014 1.00 87.94 144 ASP A CA 1
ATOM 1050 C C . ASP A 1 144 ? 0.822 2.238 8.653 1.00 87.94 144 ASP A C 1
ATOM 1052 O O . ASP A 1 144 ? 0.901 2.890 7.620 1.00 87.94 144 ASP A O 1
ATOM 1056 N N . GLY A 1 145 ? 0.657 0.912 8.637 1.00 92.75 145 GLY A N 1
ATOM 1057 C CA . GLY A 1 145 ? 0.336 0.158 7.419 1.00 92.75 145 GLY A CA 1
ATOM 1058 C C . GLY A 1 145 ? 1.526 -0.402 6.640 1.00 92.75 145 GLY A C 1
ATOM 1059 O O . GLY A 1 145 ? 1.325 -1.218 5.746 1.00 92.75 145 GLY A O 1
ATOM 1060 N N . SER A 1 146 ? 2.777 -0.082 7.000 1.00 95.06 146 SER A N 1
ATOM 1061 C CA . SER A 1 146 ? 3.936 -0.776 6.410 1.00 95.06 146 SER A CA 1
ATOM 1062 C C . SER A 1 146 ? 3.820 -2.285 6.655 1.00 95.06 146 SER A C 1
ATOM 1064 O O . SER A 1 146 ? 3.668 -2.707 7.809 1.00 95.06 146 SER A O 1
ATOM 1066 N N . THR A 1 147 ? 3.905 -3.081 5.589 1.00 97.56 147 THR A N 1
ATOM 1067 C CA . THR A 1 147 ? 3.515 -4.498 5.588 1.00 97.56 147 THR A CA 1
ATOM 1068 C C . THR A 1 147 ? 4.603 -5.384 4.996 1.00 97.56 147 THR A C 1
ATOM 1070 O O . THR A 1 147 ? 5.192 -5.067 3.965 1.00 97.56 147 THR A O 1
ATOM 1073 N N . VAL A 1 148 ? 4.826 -6.541 5.625 1.00 98.50 148 VAL A N 1
ATOM 1074 C CA . VAL A 1 148 ? 5.472 -7.703 5.001 1.00 98.50 148 VAL A CA 1
ATOM 1075 C C . VAL A 1 148 ? 4.501 -8.869 5.076 1.00 98.50 148 VAL A C 1
ATOM 1077 O O . VAL A 1 148 ? 4.112 -9.277 6.172 1.00 98.50 148 VAL A O 1
ATOM 1080 N N . ALA A 1 149 ? 4.129 -9.431 3.933 1.00 98.44 149 ALA A N 1
ATOM 1081 C CA . ALA A 1 149 ? 3.193 -10.539 3.869 1.00 98.44 149 ALA A CA 1
ATOM 1082 C C . ALA A 1 149 ? 3.667 -11.660 2.947 1.00 98.44 149 ALA A C 1
ATOM 1084 O O . ALA A 1 149 ? 4.391 -11.460 1.970 1.00 98.44 149 ALA A O 1
ATOM 1085 N N . ARG A 1 150 ? 3.219 -12.870 3.269 1.00 98.56 150 ARG A N 1
ATOM 1086 C CA . ARG A 1 150 ? 3.242 -14.017 2.372 1.00 98.56 150 ARG A CA 1
ATOM 1087 C C . ARG A 1 150 ? 1.804 -14.414 2.089 1.00 98.56 150 ARG A C 1
ATOM 1089 O O . ARG A 1 150 ? 1.068 -14.735 3.018 1.00 98.56 150 ARG A O 1
ATOM 1096 N N . LEU A 1 151 ? 1.441 -14.407 0.814 1.00 98.06 151 LEU A N 1
ATOM 1097 C CA . LEU A 1 151 ? 0.161 -14.903 0.333 1.00 98.06 151 LEU A CA 1
ATOM 1098 C C . LEU A 1 151 ? 0.361 -16.245 -0.372 1.00 98.06 151 LEU A C 1
ATOM 1100 O O . LEU A 1 151 ? 1.423 -16.499 -0.952 1.00 98.06 151 LEU A O 1
ATOM 1104 N N . THR A 1 152 ? -0.664 -17.088 -0.338 1.00 97.62 152 THR A N 1
ATOM 1105 C CA . THR A 1 152 ? -0.742 -18.307 -1.144 1.00 97.62 152 THR A CA 1
ATOM 1106 C C . THR A 1 152 ? -2.062 -18.332 -1.898 1.00 97.62 152 THR A C 1
ATOM 1108 O O . THR A 1 152 ? -3.117 -18.240 -1.281 1.00 97.62 152 THR A O 1
ATOM 1111 N N . ALA A 1 153 ? -2.002 -18.471 -3.222 1.00 93.75 153 ALA A N 1
ATOM 1112 C CA . ALA A 1 153 ? -3.173 -18.617 -4.086 1.00 93.75 153 ALA A CA 1
ATOM 1113 C C . ALA A 1 153 ? -2.900 -19.698 -5.135 1.00 93.75 153 ALA A C 1
ATOM 1115 O O . ALA A 1 153 ? -1.841 -19.700 -5.762 1.00 93.75 153 ALA A O 1
ATOM 1116 N N . GLY A 1 154 ? -3.809 -20.666 -5.290 1.00 92.44 154 GLY A N 1
ATOM 1117 C CA . GLY A 1 154 ? -3.627 -21.776 -6.239 1.00 92.44 154 GLY A CA 1
ATOM 1118 C C . GLY A 1 154 ? -2.318 -22.560 -6.041 1.00 92.44 154 GLY A C 1
ATOM 1119 O O . GLY A 1 154 ? -1.689 -22.968 -7.014 1.00 92.44 154 GLY A O 1
ATOM 1120 N N . GLY A 1 155 ? -1.853 -22.697 -4.792 1.00 94.44 155 GLY A N 1
ATOM 1121 C CA . GLY A 1 155 ? -0.578 -23.345 -4.446 1.00 94.44 155 GLY A CA 1
ATOM 1122 C C . GLY A 1 155 ? 0.681 -22.512 -4.730 1.00 94.44 155 GLY A C 1
ATOM 1123 O O . GLY A 1 155 ? 1.794 -22.980 -4.497 1.00 94.44 155 GLY A O 1
ATOM 1124 N N . GLN A 1 156 ? 0.542 -21.280 -5.220 1.00 96.81 156 GLN A N 1
ATOM 1125 C CA . GLN A 1 156 ? 1.664 -20.396 -5.528 1.00 96.81 156 GLN A CA 1
ATOM 1126 C C . GLN A 1 156 ? 1.963 -19.473 -4.349 1.00 96.81 156 GLN A C 1
ATOM 1128 O O . GLN A 1 156 ? 1.071 -18.784 -3.862 1.00 96.81 156 GLN A O 1
ATOM 1133 N N . SER A 1 157 ? 3.228 -19.414 -3.927 1.00 97.31 157 SER A N 1
ATOM 1134 C CA . SER A 1 157 ? 3.679 -18.451 -2.918 1.00 97.31 157 SER A CA 1
ATOM 1135 C C . SER A 1 157 ? 3.956 -17.088 -3.550 1.00 97.31 157 SER A C 1
ATOM 1137 O O . SER A 1 157 ? 4.688 -16.974 -4.537 1.00 97.31 157 SER A O 1
ATOM 1139 N N . ILE A 1 158 ? 3.423 -16.052 -2.911 1.00 98.38 158 ILE A N 1
ATOM 1140 C CA . ILE A 1 158 ? 3.560 -14.650 -3.292 1.00 98.38 158 ILE A CA 1
ATOM 1141 C C . ILE A 1 158 ? 4.122 -13.910 -2.077 1.00 98.38 158 ILE A C 1
ATOM 1143 O O . ILE A 1 158 ? 3.583 -14.012 -0.978 1.00 98.38 158 ILE A O 1
ATOM 1147 N N . GLN A 1 159 ? 5.228 -13.196 -2.244 1.00 98.56 159 GLN A N 1
ATOM 1148 C CA . GLN A 1 159 ? 5.751 -12.290 -1.222 1.00 98.56 159 GLN A CA 1
ATOM 1149 C C . GLN A 1 159 ? 5.263 -10.882 -1.533 1.00 98.56 159 GLN A C 1
ATOM 1151 O O . GLN A 1 159 ? 5.351 -10.449 -2.683 1.00 98.56 159 GLN A O 1
ATOM 1156 N N . VAL A 1 160 ? 4.769 -10.181 -0.519 1.00 98.38 160 VAL A N 1
ATOM 1157 C CA . VAL A 1 160 ? 4.248 -8.821 -0.633 1.00 98.38 160 VAL A CA 1
ATOM 1158 C C . VAL A 1 160 ? 4.959 -7.932 0.374 1.00 98.38 160 VAL A C 1
ATOM 1160 O O . VAL A 1 160 ? 5.128 -8.305 1.536 1.00 98.38 160 VAL A O 1
ATOM 1163 N N . VAL A 1 161 ? 5.385 -6.761 -0.080 1.00 98.25 161 VAL A N 1
ATOM 1164 C CA . VAL A 1 161 ? 5.919 -5.696 0.766 1.00 98.25 161 VAL A CA 1
ATOM 1165 C C . VAL A 1 161 ? 5.184 -4.416 0.417 1.00 98.25 161 VAL A C 1
ATOM 1167 O O . VAL A 1 161 ? 5.125 -4.047 -0.755 1.00 98.25 161 VAL A O 1
ATOM 1170 N N . GLU A 1 162 ? 4.661 -3.732 1.429 1.00 96.12 162 GLU A N 1
ATOM 1171 C CA . GLU A 1 162 ? 4.022 -2.429 1.263 1.00 96.12 162 GLU A CA 1
ATOM 1172 C C . GLU A 1 162 ? 4.733 -1.397 2.123 1.00 96.12 162 GLU A C 1
ATOM 1174 O O . GLU A 1 162 ? 4.844 -1.553 3.340 1.00 96.12 162 GLU A O 1
ATOM 1179 N N . ILE A 1 163 ? 5.292 -0.375 1.473 1.00 92.50 163 ILE A N 1
ATOM 1180 C CA . ILE A 1 163 ? 6.041 0.699 2.131 1.00 92.50 163 ILE A CA 1
ATOM 1181 C C . ILE A 1 163 ? 5.772 1.999 1.384 1.00 92.50 163 ILE A C 1
ATOM 1183 O O . ILE A 1 163 ? 5.963 2.074 0.168 1.00 92.50 163 ILE A O 1
ATOM 1187 N N . GLY A 1 164 ? 5.365 3.035 2.121 1.00 81.38 164 GLY A N 1
ATOM 1188 C CA . GLY A 1 164 ? 5.080 4.351 1.552 1.00 81.38 164 GLY A CA 1
ATOM 1189 C C . GLY A 1 164 ? 3.992 4.293 0.478 1.00 81.38 164 GLY A C 1
ATOM 1190 O O . GLY A 1 164 ? 4.236 4.757 -0.640 1.00 81.38 164 GLY A O 1
ATOM 1191 N N . GLU A 1 165 ? 2.851 3.673 0.815 1.00 83.00 165 GLU A N 1
ATOM 1192 C CA . GLU A 1 165 ? 1.643 3.564 -0.030 1.00 83.00 165 GLU A CA 1
ATOM 1193 C C . GLU A 1 165 ? 1.901 2.904 -1.401 1.00 83.00 165 GLU A C 1
ATOM 1195 O O . GLU A 1 165 ? 1.326 3.269 -2.428 1.00 83.00 165 GLU A O 1
ATOM 1200 N N . ARG A 1 166 ? 2.857 1.972 -1.460 1.00 90.25 166 ARG A N 1
ATOM 1201 C CA . ARG A 1 166 ? 3.196 1.234 -2.680 1.00 90.25 166 ARG A CA 1
ATOM 1202 C C . ARG A 1 166 ? 3.314 -0.246 -2.380 1.00 90.25 166 ARG A C 1
ATOM 1204 O O . ARG A 1 166 ? 4.073 -0.624 -1.489 1.00 90.25 166 ARG A O 1
ATOM 1211 N N . THR A 1 167 ? 2.659 -1.052 -3.207 1.00 94.69 167 THR A N 1
ATOM 1212 C CA . THR A 1 167 ? 2.660 -2.511 -3.105 1.00 94.69 167 THR A CA 1
ATOM 1213 C C . THR A 1 167 ? 3.665 -3.122 -4.070 1.00 94.69 167 THR A C 1
ATOM 1215 O O . THR A 1 167 ? 3.638 -2.888 -5.282 1.00 94.69 167 THR A O 1
ATOM 1218 N N . PHE A 1 168 ? 4.571 -3.929 -3.527 1.00 97.62 168 PHE A N 1
ATOM 1219 C CA . PHE A 1 168 ? 5.573 -4.673 -4.276 1.00 97.62 168 PHE A CA 1
ATOM 1220 C C . PHE A 1 168 ? 5.346 -6.162 -4.094 1.00 97.62 168 PHE A C 1
ATOM 1222 O O . PHE A 1 168 ? 5.181 -6.648 -2.979 1.00 97.62 168 PHE A O 1
ATOM 1229 N N . VAL A 1 169 ? 5.398 -6.895 -5.199 1.00 98.31 169 VAL A N 1
ATOM 1230 C CA . VAL A 1 169 ? 5.147 -8.329 -5.246 1.00 98.31 169 VAL A CA 1
ATOM 1231 C C . VAL A 1 169 ? 6.365 -9.053 -5.797 1.00 98.31 169 VAL A C 1
ATOM 1233 O O . VAL A 1 169 ? 6.963 -8.630 -6.787 1.00 98.31 169 VAL A O 1
ATOM 1236 N N . LYS A 1 170 ? 6.725 -10.176 -5.177 1.00 98.38 170 LYS A N 1
ATOM 1237 C CA . LYS A 1 170 ? 7.709 -11.126 -5.696 1.00 98.38 170 LYS A CA 1
ATOM 1238 C C . LYS A 1 170 ? 7.100 -12.520 -5.696 1.00 98.38 170 LYS A C 1
ATOM 1240 O O . LYS A 1 170 ? 6.724 -13.049 -4.654 1.00 98.38 170 LYS A O 1
ATOM 1245 N N . ALA A 1 171 ? 6.998 -13.110 -6.878 1.00 98.25 171 ALA A N 1
ATOM 1246 C CA . ALA A 1 171 ? 6.319 -14.382 -7.093 1.00 98.25 171 ALA A CA 1
ATOM 1247 C C . ALA A 1 171 ? 6.951 -15.151 -8.258 1.00 98.25 171 ALA A C 1
ATOM 1249 O O . ALA A 1 171 ? 7.728 -14.596 -9.031 1.00 98.25 171 ALA A O 1
ATOM 1250 N N . GLY A 1 172 ? 6.629 -16.438 -8.380 1.00 97.94 172 GLY A N 1
ATOM 1251 C CA . GLY A 1 172 ? 7.168 -17.296 -9.434 1.00 97.94 172 GLY A CA 1
ATOM 1252 C C . GLY A 1 172 ? 6.574 -17.035 -10.824 1.00 97.94 172 GLY A C 1
ATOM 1253 O O . GLY A 1 172 ? 5.566 -16.354 -10.995 1.00 97.94 172 GLY A O 1
ATOM 1254 N N . VAL A 1 173 ? 7.179 -17.661 -11.836 1.00 97.75 173 VAL A N 1
ATOM 1255 C CA . VAL A 1 173 ? 6.744 -17.614 -13.247 1.00 97.75 173 VAL A CA 1
ATOM 1256 C C . VAL A 1 173 ? 5.267 -17.984 -13.420 1.00 97.75 173 VAL A C 1
ATOM 1258 O O . VAL A 1 173 ? 4.566 -17.359 -14.213 1.00 97.75 173 VAL A O 1
ATOM 1261 N N . ALA A 1 174 ? 4.798 -19.003 -12.696 1.00 97.25 174 ALA A N 1
ATOM 1262 C CA . ALA A 1 174 ? 3.428 -19.488 -12.813 1.00 97.25 174 ALA A CA 1
ATOM 1263 C C . ALA A 1 174 ? 2.402 -18.428 -12.371 1.00 97.25 174 ALA A C 1
ATOM 1265 O O . ALA A 1 174 ? 1.408 -18.244 -13.067 1.00 97.25 174 ALA A O 1
ATOM 1266 N N . TYR A 1 175 ? 2.694 -17.685 -11.296 1.00 96.56 175 TYR A N 1
ATOM 1267 C CA . TYR A 1 175 ? 1.846 -16.592 -10.814 1.00 96.56 175 TYR A CA 1
ATOM 1268 C C . TYR A 1 175 ? 1.769 -15.455 -11.822 1.00 96.56 175 TYR A C 1
ATOM 1270 O O . TYR A 1 175 ? 0.687 -15.015 -12.188 1.00 96.56 175 TYR A O 1
ATOM 1278 N N . TRP A 1 176 ? 2.914 -14.998 -12.332 1.00 96.94 176 TRP A N 1
ATOM 1279 C CA . TRP A 1 176 ? 2.917 -13.887 -13.280 1.00 96.94 176 TRP A CA 1
ATOM 1280 C C . TRP A 1 176 ? 2.172 -14.225 -14.573 1.00 96.94 176 TRP A C 1
ATOM 1282 O O . TRP A 1 176 ? 1.499 -13.360 -15.125 1.00 96.94 176 TRP A O 1
ATOM 1292 N N . ARG A 1 177 ? 2.227 -15.482 -15.037 1.00 96.75 177 ARG A N 1
ATOM 1293 C CA . ARG 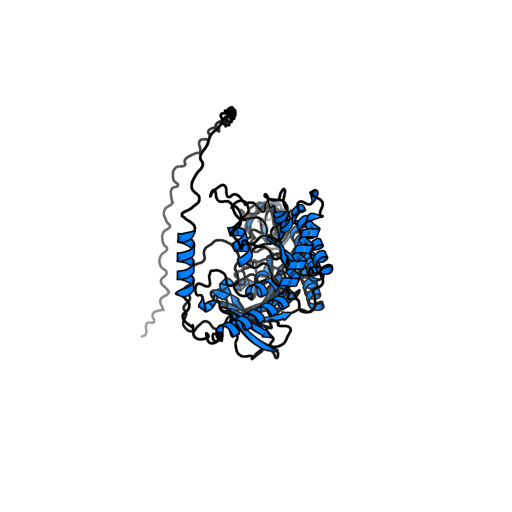A 1 177 ? 1.418 -15.929 -16.183 1.00 96.75 177 ARG A CA 1
ATOM 1294 C C . ARG A 1 177 ? -0.077 -15.885 -15.885 1.00 96.75 177 ARG A C 1
ATOM 1296 O O . ARG A 1 177 ? -0.816 -15.349 -16.704 1.00 96.75 177 ARG A O 1
ATOM 1303 N N . SER A 1 178 ? -0.519 -16.425 -14.746 1.00 94.12 178 SER A N 1
ATOM 1304 C CA . SER A 1 178 ? -1.942 -16.407 -14.377 1.00 94.12 178 SER A CA 1
ATOM 1305 C C . SER A 1 178 ? -2.451 -14.994 -14.094 1.00 94.12 178 SER A C 1
ATOM 1307 O O . SER A 1 178 ? -3.588 -14.687 -14.424 1.00 94.12 178 SER A O 1
ATOM 1309 N N . ALA A 1 179 ? -1.591 -14.109 -13.584 1.00 92.88 179 ALA A N 1
ATOM 1310 C CA . ALA A 1 179 ? -1.871 -12.685 -13.401 1.00 92.88 179 ALA A CA 1
ATOM 1311 C C . ALA A 1 179 ? -1.859 -11.877 -14.719 1.00 92.88 179 ALA A C 1
ATOM 1313 O O . ALA A 1 179 ? -1.979 -10.653 -14.697 1.00 92.88 179 ALA A O 1
ATOM 1314 N N . GLY A 1 180 ? -1.683 -12.529 -15.875 1.00 94.81 180 GLY A N 1
ATOM 1315 C CA . GLY A 1 180 ? -1.744 -11.885 -17.188 1.00 94.81 180 GLY A CA 1
ATOM 1316 C C . GLY A 1 180 ? -0.504 -11.070 -17.566 1.00 94.81 180 GLY A C 1
ATOM 1317 O O . GLY A 1 180 ? -0.575 -10.236 -18.472 1.00 94.81 180 GLY A O 1
ATOM 1318 N N . ALA A 1 181 ? 0.643 -11.286 -16.910 1.00 94.94 181 ALA A N 1
ATOM 1319 C CA . ALA A 1 181 ? 1.886 -10.634 -17.309 1.00 94.94 181 ALA A CA 1
ATOM 1320 C C . ALA A 1 181 ? 2.291 -11.066 -18.735 1.00 94.94 181 ALA A C 1
ATOM 1322 O O . ALA A 1 181 ? 2.158 -12.245 -19.088 1.00 94.94 181 ALA A O 1
ATOM 1323 N N . PRO A 1 182 ? 2.827 -10.156 -19.571 1.00 93.38 182 PRO A N 1
ATOM 1324 C CA . PRO A 1 182 ? 3.232 -10.501 -20.929 1.00 93.38 182 PRO A CA 1
ATOM 1325 C C . PRO A 1 182 ? 4.272 -11.625 -20.937 1.00 93.38 182 PRO A C 1
ATOM 1327 O O . PRO A 1 182 ? 5.249 -11.574 -20.191 1.00 93.38 182 PRO A O 1
ATOM 1330 N N . ALA A 1 183 ? 4.121 -12.611 -21.828 1.00 94.62 183 ALA A N 1
ATOM 1331 C CA . ALA A 1 183 ? 4.984 -13.800 -21.865 1.00 94.62 183 ALA A CA 1
ATOM 1332 C C . ALA A 1 183 ? 6.492 -13.477 -21.912 1.00 94.62 183 ALA A C 1
ATOM 1334 O O . ALA A 1 183 ? 7.297 -14.183 -21.307 1.00 94.62 183 ALA A O 1
ATOM 1335 N N . ARG A 1 184 ? 6.863 -12.383 -22.591 1.00 91.06 184 ARG A N 1
ATOM 1336 C CA . ARG A 1 184 ? 8.247 -11.889 -22.689 1.00 91.06 184 ARG A CA 1
ATOM 1337 C C . ARG A 1 184 ? 8.815 -11.328 -21.376 1.00 91.06 184 ARG A C 1
ATOM 1339 O O . ARG A 1 184 ? 10.028 -11.330 -21.209 1.00 91.06 184 ARG A O 1
ATOM 1346 N N . ASP A 1 185 ? 7.955 -10.874 -20.466 1.00 93.88 185 ASP A N 1
ATOM 1347 C CA . ASP A 1 185 ? 8.328 -10.170 -19.232 1.00 93.88 185 ASP A CA 1
ATOM 1348 C C . ASP A 1 185 ? 8.249 -11.086 -17.995 1.00 93.88 185 ASP A C 1
ATOM 1350 O O . ASP A 1 185 ? 8.953 -10.871 -17.011 1.00 93.88 185 ASP A O 1
ATOM 1354 N N . VAL A 1 186 ? 7.465 -12.171 -18.064 1.00 96.19 186 VAL A N 1
ATOM 1355 C CA . VAL A 1 186 ? 7.246 -13.142 -16.972 1.00 96.19 186 VAL A CA 1
ATOM 1356 C C . VAL A 1 186 ? 8.545 -13.633 -16.322 1.00 96.19 186 VAL A C 1
ATOM 1358 O O . VAL A 1 186 ? 8.629 -13.726 -15.098 1.00 96.19 186 VAL A O 1
ATOM 1361 N N . ALA A 1 187 ? 9.559 -13.977 -17.121 1.00 96.31 187 ALA A N 1
ATOM 1362 C CA . ALA A 1 187 ? 10.817 -14.509 -16.595 1.00 96.31 187 ALA A CA 1
ATOM 1363 C C . ALA A 1 187 ? 11.615 -13.462 -15.803 1.00 96.31 187 ALA A C 1
ATOM 1365 O O . ALA A 1 187 ? 12.338 -13.825 -14.875 1.00 96.31 187 ALA A O 1
ATOM 1366 N N . GLU A 1 188 ? 11.488 -12.187 -16.169 1.00 95.25 188 GLU A N 1
ATOM 1367 C CA . GLU A 1 188 ? 12.128 -11.069 -15.478 1.00 95.25 188 GLU A CA 1
ATOM 1368 C C . GLU A 1 188 ? 11.338 -10.700 -14.215 1.00 95.25 188 GLU A C 1
ATOM 1370 O O . GLU A 1 188 ? 11.921 -10.559 -13.139 1.00 95.25 188 GLU A O 1
ATOM 1375 N N . TYR A 1 189 ? 10.004 -10.652 -14.308 1.00 97.06 189 TYR A N 1
ATOM 1376 C CA . TYR A 1 189 ? 9.115 -10.395 -13.169 1.00 97.06 189 TYR A CA 1
ATOM 1377 C C . TYR A 1 189 ? 9.288 -11.454 -12.077 1.00 97.06 189 TYR A C 1
ATOM 1379 O O . TYR A 1 189 ? 9.305 -11.134 -10.893 1.00 97.06 189 TYR A O 1
ATOM 1387 N N . ALA A 1 190 ? 9.511 -12.714 -12.457 1.00 97.44 190 ALA A N 1
ATOM 1388 C CA . ALA A 1 190 ? 9.722 -13.794 -11.499 1.00 97.44 190 ALA A CA 1
ATOM 1389 C C . ALA A 1 190 ? 11.023 -13.680 -10.682 1.00 97.44 190 ALA A C 1
ATOM 1391 O O . ALA A 1 190 ? 11.166 -14.325 -9.644 1.00 97.44 190 ALA A O 1
ATOM 1392 N N . ARG A 1 191 ? 12.000 -12.890 -11.145 1.00 97.31 191 ARG A N 1
ATOM 1393 C CA . ARG A 1 191 ? 13.316 -12.753 -10.494 1.00 97.31 191 ARG A CA 1
ATOM 1394 C C . ARG A 1 191 ? 13.405 -11.534 -9.583 1.00 97.31 191 ARG A C 1
ATOM 1396 O O . ARG A 1 191 ? 14.327 -11.455 -8.770 1.00 97.31 191 ARG A O 1
ATOM 1403 N N . ARG A 1 192 ? 12.490 -10.575 -9.722 1.00 97.62 192 ARG A N 1
ATOM 1404 C CA . ARG A 1 192 ? 12.587 -9.246 -9.110 1.00 97.62 192 ARG A CA 1
ATOM 1405 C C . ARG A 1 192 ? 11.318 -8.908 -8.345 1.00 97.62 192 ARG A C 1
ATOM 1407 O O . ARG A 1 192 ? 10.281 -9.533 -8.515 1.00 97.62 192 ARG A O 1
ATOM 1414 N N . TRP A 1 193 ? 11.429 -7.909 -7.481 1.00 98.44 193 TRP A N 1
ATOM 1415 C CA . TRP A 1 193 ? 10.250 -7.238 -6.959 1.00 98.44 193 TRP A CA 1
ATOM 1416 C C . TRP A 1 193 ? 9.568 -6.472 -8.087 1.00 98.44 193 TRP A C 1
ATOM 1418 O O . TRP A 1 193 ? 10.230 -5.866 -8.931 1.00 98.44 193 TRP A O 1
ATOM 1428 N N . VAL A 1 194 ? 8.248 -6.494 -8.094 1.00 98.06 194 VAL A N 1
ATOM 1429 C CA . VAL A 1 194 ? 7.421 -5.854 -9.106 1.00 98.06 194 VAL A CA 1
ATOM 1430 C C . VAL A 1 194 ? 6.410 -4.985 -8.381 1.00 98.06 194 VAL A C 1
ATOM 1432 O O . VAL A 1 194 ? 5.622 -5.483 -7.586 1.00 98.06 194 VAL A O 1
ATOM 1435 N N . LYS A 1 195 ? 6.449 -3.680 -8.625 1.00 96.19 195 LYS A N 1
ATOM 1436 C CA . LYS A 1 195 ? 5.429 -2.752 -8.158 1.00 96.19 195 LYS A CA 1
ATOM 1437 C C . LYS A 1 195 ? 4.144 -2.996 -8.939 1.00 96.19 195 LYS A C 1
ATOM 1439 O O . LYS A 1 195 ? 4.155 -3.018 -10.176 1.00 96.19 195 LYS A O 1
ATOM 1444 N N . VAL A 1 196 ? 3.061 -3.162 -8.200 1.00 94.00 196 VAL A N 1
ATOM 1445 C CA . VAL A 1 196 ? 1.714 -3.412 -8.711 1.00 94.00 196 VAL A CA 1
ATOM 1446 C C . VAL A 1 196 ? 0.747 -2.373 -8.122 1.00 94.00 196 VAL A C 1
ATOM 1448 O O . VAL A 1 196 ? 1.105 -1.714 -7.142 1.00 94.00 196 VAL A O 1
ATOM 1451 N N . PRO A 1 197 ? -0.451 -2.181 -8.702 1.00 90.31 197 PRO A N 1
ATOM 1452 C CA . PRO A 1 197 ? -1.499 -1.376 -8.072 1.00 90.31 197 PRO A CA 1
ATOM 1453 C C . PRO A 1 197 ? -1.811 -1.871 -6.651 1.00 90.31 197 PRO A C 1
ATOM 1455 O O . PRO A 1 197 ? -1.761 -3.077 -6.406 1.00 90.31 197 PRO A O 1
ATOM 1458 N N . ALA A 1 198 ? -2.150 -0.972 -5.729 1.00 86.06 198 ALA A N 1
ATOM 1459 C CA . ALA A 1 198 ? -2.434 -1.334 -4.335 1.00 86.06 198 ALA A CA 1
ATOM 1460 C C . ALA A 1 198 ? -3.604 -2.332 -4.229 1.00 86.06 198 ALA A C 1
ATOM 1462 O O . ALA A 1 198 ? -3.564 -3.312 -3.497 1.00 86.06 198 ALA A O 1
ATOM 1463 N N . GLU A 1 199 ? -4.595 -2.157 -5.094 1.00 84.19 199 GLU A N 1
ATOM 1464 C CA . GLU A 1 199 ? -5.786 -2.984 -5.253 1.00 84.19 199 GLU A CA 1
ATOM 1465 C C . GLU A 1 199 ? -5.554 -4.335 -5.965 1.00 84.19 199 GLU A C 1
ATOM 1467 O O . GLU A 1 199 ? -6.517 -5.022 -6.303 1.00 84.19 199 GLU A O 1
ATOM 1472 N N . THR A 1 200 ? -4.302 -4.757 -6.194 1.00 89.50 200 THR A N 1
ATOM 1473 C CA . THR A 1 200 ? -3.987 -6.021 -6.901 1.00 89.50 200 THR A CA 1
ATOM 1474 C C . THR A 1 200 ? -4.635 -7.247 -6.256 1.00 89.50 200 THR A C 1
ATOM 1476 O O . THR A 1 200 ? -5.006 -8.178 -6.965 1.00 89.50 200 THR A O 1
ATOM 1479 N N . PHE A 1 201 ? -4.809 -7.243 -4.933 1.00 89.88 201 PHE A N 1
ATOM 1480 C CA . PHE A 1 201 ? -5.427 -8.343 -4.183 1.00 89.88 201 PHE A CA 1
ATOM 1481 C C . PHE A 1 201 ? -6.893 -8.065 -3.817 1.00 89.88 201 PHE A C 1
ATOM 1483 O O . PHE A 1 201 ? -7.433 -8.653 -2.886 1.00 89.88 201 PHE A O 1
ATOM 1490 N N . GLY A 1 202 ? -7.535 -7.129 -4.519 1.00 86.12 202 GLY A N 1
ATOM 1491 C CA . GLY A 1 202 ? -8.868 -6.621 -4.199 1.00 86.12 202 GLY A CA 1
ATOM 1492 C C . GLY A 1 202 ? -8.850 -5.456 -3.209 1.00 86.12 202 GLY A C 1
ATOM 1493 O O . GLY A 1 202 ? -9.759 -4.638 -3.247 1.00 86.12 202 GLY A O 1
ATOM 1494 N N . PHE A 1 203 ? -7.811 -5.330 -2.377 1.00 85.88 203 PHE A N 1
ATOM 1495 C CA . PHE A 1 203 ? -7.623 -4.215 -1.448 1.00 85.88 203 PHE A CA 1
ATOM 1496 C C . PHE A 1 203 ? -6.150 -3.988 -1.096 1.00 85.88 203 PHE A C 1
ATOM 1498 O O . PHE A 1 203 ? -5.324 -4.879 -1.292 1.00 85.88 203 PHE A O 1
ATOM 1505 N N . ASP A 1 204 ? -5.851 -2.804 -0.560 1.00 89.44 204 ASP A N 1
ATOM 1506 C CA . ASP A 1 204 ? -4.536 -2.442 -0.018 1.00 89.44 204 ASP A CA 1
ATOM 1507 C C . ASP A 1 204 ? -4.369 -3.073 1.377 1.00 89.44 204 ASP A C 1
ATOM 1509 O O . ASP A 1 204 ? -5.138 -2.779 2.299 1.00 89.44 204 ASP A O 1
ATOM 1513 N N . LEU A 1 205 ? -3.416 -4.002 1.522 1.00 92.06 205 LEU A N 1
ATOM 1514 C CA . LEU A 1 205 ? -3.254 -4.782 2.753 1.00 92.06 205 LEU A CA 1
ATOM 1515 C C . LEU A 1 205 ? -2.861 -3.887 3.931 1.00 92.06 205 LEU A C 1
ATOM 1517 O O . LEU A 1 205 ? -3.355 -4.091 5.036 1.00 92.06 205 LEU A O 1
ATOM 1521 N N . GLY A 1 206 ? -1.988 -2.914 3.712 1.00 90.56 206 GLY A N 1
ATOM 1522 C CA . GLY A 1 206 ? -1.459 -1.997 4.702 1.00 90.56 206 GLY A CA 1
ATOM 1523 C C . GLY A 1 206 ? -2.515 -1.024 5.190 1.00 90.56 206 GLY A C 1
ATOM 1524 O O . GLY A 1 206 ? -2.663 -0.849 6.398 1.00 90.56 206 GLY A O 1
ATOM 1525 N N . ASP A 1 207 ? -3.308 -0.467 4.280 1.00 87.44 207 ASP A N 1
ATOM 1526 C CA . ASP A 1 207 ? -4.413 0.429 4.624 1.00 87.44 207 ASP A CA 1
ATOM 1527 C C . ASP A 1 207 ? -5.560 -0.306 5.330 1.00 87.44 207 ASP A C 1
ATOM 1529 O O . ASP A 1 207 ? -6.214 0.254 6.209 1.00 87.44 207 ASP A O 1
ATOM 1533 N N . VAL A 1 208 ? -5.826 -1.565 4.977 1.00 89.50 208 VAL A N 1
ATOM 1534 C CA . VAL A 1 208 ? -6.936 -2.336 5.563 1.00 89.50 208 VAL A CA 1
ATOM 1535 C C . VAL A 1 208 ? -6.540 -3.026 6.869 1.00 89.50 208 VAL A C 1
ATOM 1537 O O . VAL A 1 208 ? -7.338 -3.074 7.805 1.00 89.50 208 VAL A O 1
ATOM 1540 N N . LEU A 1 209 ? -5.324 -3.570 6.948 1.00 94.62 209 LEU A N 1
ATOM 1541 C CA . LEU A 1 209 ? -4.847 -4.374 8.078 1.00 94.62 209 LEU A CA 1
ATOM 1542 C C . LEU A 1 209 ? -3.939 -3.592 9.036 1.00 94.62 209 LEU A C 1
ATOM 1544 O O . LEU A 1 209 ? -3.454 -4.167 10.014 1.00 94.62 209 LEU A O 1
ATOM 1548 N N . ALA A 1 210 ? -3.700 -2.294 8.826 1.00 93.62 210 ALA A N 1
ATOM 1549 C CA . ALA A 1 210 ? -3.051 -1.473 9.846 1.00 93.62 210 ALA A CA 1
ATOM 1550 C C . ALA A 1 210 ? -3.833 -1.572 11.172 1.00 93.62 210 ALA A C 1
ATOM 1552 O O . ALA A 1 210 ? -5.038 -1.314 11.176 1.00 93.62 210 ALA A O 1
ATOM 1553 N N . PRO A 1 211 ? -3.184 -1.887 12.312 1.00 94.44 211 PRO A N 1
ATOM 1554 C CA . PRO A 1 211 ? -3.824 -1.915 13.629 1.00 94.44 211 PRO A CA 1
ATOM 1555 C C . PRO A 1 211 ? -4.683 -0.679 13.922 1.00 94.44 211 PRO A C 1
ATOM 1557 O O . PRO A 1 211 ? -5.795 -0.811 14.430 1.00 94.44 211 PRO A O 1
ATOM 1560 N N . ARG A 1 212 ? -4.212 0.514 13.531 1.00 86.81 212 ARG A N 1
ATOM 1561 C CA . ARG A 1 212 ? -4.970 1.766 13.636 1.00 86.81 212 ARG A CA 1
ATOM 1562 C C . ARG A 1 212 ? -6.290 1.732 12.880 1.00 86.81 212 ARG A C 1
ATOM 1564 O O . ARG A 1 212 ? -7.311 2.134 13.427 1.00 86.81 212 ARG A O 1
ATOM 1571 N N . GLN A 1 213 ? -6.249 1.251 11.646 1.00 86.62 213 GLN A N 1
ATOM 1572 C CA . GLN A 1 213 ? -7.406 1.199 10.767 1.00 86.62 213 GLN A CA 1
ATOM 1573 C C . GLN A 1 213 ? -8.392 0.145 11.265 1.00 86.62 213 GLN A C 1
ATOM 1575 O O . GLN A 1 213 ? -9.560 0.451 11.476 1.00 86.62 213 GLN A O 1
ATOM 1580 N N . VAL A 1 214 ? -7.912 -1.060 11.593 1.00 91.81 214 VAL A N 1
ATOM 1581 C CA . VAL A 1 214 ? -8.737 -2.119 12.199 1.00 91.81 214 VAL A CA 1
ATOM 1582 C C . VAL A 1 214 ? -9.436 -1.623 13.469 1.00 91.81 214 VAL A C 1
ATOM 1584 O O . VAL A 1 214 ? -10.637 -1.826 13.621 1.00 91.81 214 VAL A O 1
ATOM 1587 N N . ALA A 1 215 ? -8.727 -0.921 14.353 1.00 90.12 215 ALA A N 1
ATOM 1588 C CA . ALA A 1 215 ? -9.314 -0.352 15.562 1.00 90.12 215 ALA A CA 1
ATOM 1589 C C . ALA A 1 215 ? -10.360 0.741 15.279 1.00 90.12 215 ALA A C 1
ATOM 1591 O O . ALA A 1 215 ? -11.384 0.788 15.958 1.00 90.12 215 ALA A O 1
ATOM 1592 N N . GLU A 1 216 ? -10.143 1.591 14.273 1.00 82.94 216 GLU A N 1
ATOM 1593 C CA . GLU A 1 216 ? -11.138 2.574 13.827 1.00 82.94 216 GLU A CA 1
ATOM 1594 C C . GLU A 1 216 ? -12.409 1.886 13.303 1.00 82.94 216 GLU A C 1
ATOM 1596 O O . GLU A 1 216 ? -13.518 2.321 13.611 1.00 82.94 216 GLU A O 1
ATOM 1601 N N . PHE A 1 217 ? -12.279 0.755 12.601 1.00 81.75 217 PHE A N 1
ATOM 1602 C CA . PHE A 1 217 ? -13.428 -0.039 12.147 1.00 81.75 217 PHE A CA 1
ATOM 1603 C C . PHE A 1 217 ? -14.181 -0.757 13.273 1.00 81.75 217 PHE A C 1
ATOM 1605 O O . PHE A 1 217 ? -15.356 -1.086 13.095 1.00 81.75 217 PHE A O 1
ATOM 1612 N N . MET A 1 218 ? -13.528 -0.997 14.411 1.00 86.62 218 MET A N 1
ATOM 1613 C CA . MET A 1 218 ? -14.154 -1.557 15.613 1.00 86.62 218 MET A CA 1
ATOM 1614 C C . MET A 1 218 ? -14.913 -0.506 16.431 1.00 86.62 218 MET A C 1
ATOM 1616 O O . MET A 1 218 ? -15.716 -0.880 17.284 1.00 86.62 218 MET A O 1
ATOM 1620 N N . ALA A 1 219 ? -14.652 0.788 16.218 1.00 79.31 219 ALA A N 1
ATOM 1621 C CA . ALA A 1 219 ? -15.262 1.845 17.010 1.00 79.31 219 ALA A CA 1
ATOM 1622 C C . ALA A 1 219 ? -16.787 1.917 16.765 1.00 79.31 219 ALA A C 1
ATOM 1624 O O . ALA A 1 219 ? -17.222 1.979 15.605 1.00 79.31 219 ALA A O 1
ATOM 1625 N N . PRO A 1 220 ? -17.611 1.956 17.832 1.00 70.75 220 PRO A N 1
ATOM 1626 C CA . PRO A 1 220 ? -19.059 2.088 17.705 1.00 70.75 220 PRO A CA 1
ATOM 1627 C C . PRO A 1 220 ? -19.437 3.317 16.867 1.00 70.75 220 PRO A C 1
ATOM 1629 O O . PRO A 1 220 ? -18.849 4.389 17.010 1.00 70.75 220 PRO A O 1
ATOM 1632 N N . GLY A 1 221 ? -20.414 3.176 15.969 1.00 61.28 221 GLY A N 1
ATOM 1633 C CA . GLY A 1 221 ? -20.931 4.295 15.171 1.00 61.28 221 GLY A CA 1
ATOM 1634 C C . GLY A 1 221 ? -20.032 4.792 14.026 1.00 61.28 221 GLY A C 1
ATOM 1635 O O . GLY A 1 221 ? -20.450 5.670 13.277 1.00 61.28 221 GLY A O 1
ATOM 1636 N N . VAL A 1 222 ? -18.838 4.221 13.809 1.00 55.88 222 VAL A N 1
ATOM 1637 C CA . VAL A 1 222 ? -18.000 4.493 12.610 1.00 55.88 222 VAL A CA 1
ATOM 1638 C C . VAL A 1 222 ? -18.460 3.656 11.393 1.00 55.88 222 VAL A C 1
ATOM 1640 O O . VAL A 1 222 ? -17.897 3.682 10.291 1.00 55.88 222 VAL A O 1
ATOM 1643 N N . GLY A 1 223 ? -19.578 2.943 11.540 1.00 51.47 223 GLY A N 1
ATOM 1644 C CA . GLY A 1 223 ? -20.415 2.491 10.434 1.00 51.47 223 GLY A CA 1
ATOM 1645 C C . GLY A 1 223 ? -21.034 3.688 9.714 1.00 51.47 223 GLY A C 1
ATOM 1646 O O . GLY A 1 223 ? -22.175 4.024 9.988 1.00 51.47 223 GLY A O 1
ATOM 1647 N N . GLY A 1 224 ? -20.260 4.366 8.856 1.00 42.72 224 GLY A N 1
ATOM 1648 C CA . GLY A 1 224 ? -20.701 5.550 8.111 1.00 42.72 224 GLY A CA 1
ATOM 1649 C C . GLY A 1 224 ? -22.044 5.379 7.389 1.00 42.72 224 GLY A C 1
ATOM 1650 O O . GLY A 1 224 ? -22.498 4.258 7.185 1.00 42.72 224 GLY A O 1
ATOM 1651 N N . GLU A 1 225 ? -22.611 6.517 6.978 1.00 40.69 225 GLU A N 1
ATOM 1652 C CA . GLU A 1 225 ? -23.930 6.820 6.369 1.00 40.69 225 GLU A CA 1
ATOM 1653 C C . GLU A 1 225 ? -24.581 5.782 5.418 1.00 40.69 225 GLU A C 1
ATOM 1655 O O . GLU A 1 225 ? -25.752 5.918 5.082 1.00 40.69 225 GLU A O 1
ATOM 1660 N N . ALA A 1 226 ? -23.868 4.738 4.995 1.00 44.00 226 ALA A N 1
ATOM 1661 C CA . ALA A 1 226 ? -24.366 3.620 4.198 1.00 44.00 226 ALA A CA 1
ATOM 1662 C C . ALA A 1 226 ? -25.065 2.503 5.006 1.00 44.00 226 ALA A C 1
ATOM 1664 O O . ALA A 1 226 ? -25.606 1.582 4.398 1.00 44.00 226 ALA A O 1
ATOM 1665 N N . ALA A 1 227 ? -25.087 2.555 6.344 1.00 47.84 227 ALA A N 1
ATOM 1666 C CA . ALA A 1 227 ? -25.988 1.717 7.144 1.00 47.84 227 ALA A CA 1
ATOM 1667 C C . ALA A 1 227 ? -27.422 2.263 7.016 1.00 47.84 227 ALA A C 1
ATOM 1669 O O . ALA A 1 227 ? -27.923 2.966 7.889 1.00 47.84 227 ALA A O 1
ATOM 1670 N N . ALA A 1 228 ? -28.064 1.996 5.876 1.00 43.75 228 ALA A N 1
ATOM 1671 C CA . ALA A 1 228 ? -29.386 2.527 5.541 1.00 43.75 228 ALA A CA 1
ATOM 1672 C C . ALA A 1 228 ? -30.515 1.992 6.449 1.00 43.75 228 ALA A C 1
ATOM 1674 O O . ALA A 1 228 ? -31.633 2.501 6.394 1.00 43.75 228 ALA A O 1
ATOM 1675 N N . SER A 1 229 ? -30.237 1.011 7.314 1.00 51.12 229 SER A N 1
ATOM 1676 C CA . SER A 1 229 ? -31.166 0.534 8.339 1.00 51.12 229 SER A CA 1
ATOM 1677 C C . SER A 1 229 ? -30.546 0.588 9.733 1.00 51.12 229 SER A C 1
ATOM 1679 O O . SER A 1 229 ? -29.500 -0.010 9.988 1.00 51.12 229 SER A O 1
ATOM 1681 N N . VAL A 1 230 ? -31.250 1.257 10.649 1.00 51.19 230 VAL A N 1
ATOM 1682 C CA . VAL A 1 230 ? -30.916 1.408 12.078 1.00 51.19 230 VAL A CA 1
ATOM 1683 C C . VAL A 1 230 ? -30.689 0.050 12.771 1.00 51.19 230 VAL A C 1
ATOM 1685 O O . VAL A 1 230 ? -29.884 -0.036 13.696 1.00 51.19 230 VAL A O 1
ATOM 1688 N N . ASP A 1 231 ? -31.301 -1.026 12.268 1.00 55.38 231 ASP A N 1
ATOM 1689 C CA . ASP A 1 231 ? -31.184 -2.380 12.828 1.00 55.38 231 ASP A CA 1
ATOM 1690 C C . ASP A 1 231 ? -29.851 -3.098 12.528 1.00 55.38 231 ASP A C 1
ATOM 1692 O O . ASP A 1 231 ? -29.486 -4.023 13.257 1.00 55.38 231 ASP A O 1
ATOM 1696 N N . GLU A 1 232 ? -29.089 -2.678 11.508 1.00 54.84 232 GLU A N 1
ATOM 1697 C CA . GLU A 1 232 ? -27.800 -3.303 11.136 1.00 54.84 232 GLU A CA 1
ATOM 1698 C C . GLU A 1 232 ? -26.582 -2.678 11.839 1.00 54.84 232 GLU A C 1
ATOM 1700 O O . GLU A 1 232 ? -25.483 -3.239 11.806 1.00 54.84 232 GLU A O 1
ATOM 1705 N N . ALA A 1 233 ? -26.755 -1.526 12.490 1.00 61.16 233 ALA A N 1
ATOM 1706 C CA . ALA A 1 233 ? -25.656 -0.780 13.103 1.00 61.16 233 ALA A CA 1
ATOM 1707 C C . ALA A 1 233 ? -25.392 -1.147 14.576 1.00 61.16 233 ALA A C 1
ATOM 1709 O O . ALA A 1 233 ? -24.444 -0.629 15.167 1.00 61.16 233 ALA A O 1
ATOM 1710 N N . THR A 1 234 ? -26.211 -2.012 15.183 1.00 80.56 234 THR A N 1
ATOM 1711 C CA . THR A 1 234 ? -26.085 -2.363 16.605 1.00 80.56 234 THR A CA 1
ATOM 1712 C C . THR A 1 234 ? -25.097 -3.510 16.815 1.00 80.56 234 THR A C 1
ATOM 1714 O O . THR A 1 234 ? -25.186 -4.565 16.182 1.00 80.56 234 THR A O 1
ATOM 1717 N N . SER A 1 235 ? -24.137 -3.312 17.720 1.00 89.62 235 SER A N 1
ATOM 1718 C CA . SER A 1 235 ? -23.214 -4.368 18.135 1.00 89.62 235 SER A CA 1
ATOM 1719 C C . SER A 1 235 ? -23.957 -5.409 18.968 1.00 89.62 235 SER A C 1
ATOM 1721 O O . SER A 1 235 ? -24.614 -5.073 19.952 1.00 89.62 235 SER A O 1
ATOM 1723 N N . ARG A 1 236 ? -23.829 -6.687 18.607 1.00 92.25 236 ARG A N 1
ATOM 1724 C CA . ARG A 1 236 ? -24.441 -7.808 19.332 1.00 92.25 236 ARG A CA 1
ATOM 1725 C C . ARG A 1 236 ? -23.374 -8.716 19.908 1.00 92.25 236 ARG A C 1
ATOM 1727 O O . ARG A 1 236 ? -22.520 -9.231 19.180 1.00 92.25 236 ARG A O 1
ATOM 1734 N N . ARG A 1 237 ? -23.442 -8.929 21.217 1.00 94.06 237 ARG A N 1
ATOM 1735 C CA . ARG A 1 237 ? -22.608 -9.903 21.915 1.00 94.06 237 ARG A CA 1
ATOM 1736 C C . ARG A 1 237 ? -23.145 -11.306 21.630 1.00 94.06 237 ARG A C 1
ATOM 1738 O O . ARG A 1 237 ? -24.345 -11.513 21.517 1.00 94.06 237 ARG A O 1
ATOM 1745 N N . GLY A 1 238 ? -22.255 -12.269 21.442 1.00 94.06 238 GLY A N 1
ATOM 1746 C CA . GLY A 1 238 ? -22.614 -13.676 21.305 1.00 94.06 238 GLY A CA 1
ATOM 1747 C C . GLY A 1 238 ? -22.085 -14.511 22.471 1.00 94.06 238 GLY A C 1
ATOM 1748 O O . GLY A 1 238 ? -21.330 -14.011 23.313 1.00 94.06 238 GLY A O 1
ATOM 1749 N N . PRO A 1 239 ? -22.448 -15.803 22.527 1.00 95.62 239 PRO A N 1
ATOM 1750 C CA . PRO A 1 239 ? -22.016 -16.685 23.601 1.00 95.62 239 PRO A CA 1
ATOM 1751 C C . PRO A 1 239 ? -20.483 -16.834 23.613 1.00 95.62 239 PRO A C 1
ATOM 1753 O O . PRO A 1 239 ? -19.871 -16.931 22.540 1.00 95.62 239 PRO A O 1
ATOM 1756 N N . PRO A 1 240 ? -19.843 -16.878 24.799 1.00 96.25 240 PRO A N 1
ATOM 1757 C CA . PRO A 1 240 ? -18.412 -17.136 24.911 1.00 96.25 240 PRO A CA 1
ATOM 1758 C C . PRO A 1 240 ? -18.006 -18.432 24.202 1.00 96.25 240 PRO A C 1
ATOM 1760 O O . PRO A 1 240 ? -18.726 -19.429 24.238 1.00 96.25 240 PRO A O 1
ATOM 1763 N N . ARG A 1 241 ? -16.829 -18.431 23.578 1.00 97.19 241 ARG A N 1
ATOM 1764 C CA . ARG A 1 241 ? -16.262 -19.583 22.863 1.00 97.19 241 ARG A CA 1
ATOM 1765 C C . ARG A 1 241 ? -14.741 -19.575 22.928 1.00 97.19 241 ARG A C 1
ATOM 1767 O O . ARG A 1 241 ? -14.145 -18.631 23.433 1.00 97.19 241 ARG A O 1
ATOM 1774 N N . THR A 1 242 ? -14.113 -20.606 22.379 1.00 96.38 242 THR A N 1
ATOM 1775 C CA . THR A 1 242 ? -12.651 -20.710 22.301 1.00 96.38 242 THR A CA 1
ATOM 1776 C C . THR A 1 242 ? -12.197 -20.599 20.848 1.00 96.38 242 THR A C 1
ATOM 1778 O O . THR A 1 242 ? -12.772 -21.241 19.971 1.00 96.38 242 THR A O 1
ATOM 1781 N N . VAL A 1 243 ? -11.167 -19.793 20.586 1.00 94.06 243 VAL A N 1
ATOM 1782 C CA . VAL A 1 243 ? -10.470 -19.720 19.290 1.00 94.06 243 VAL A CA 1
ATOM 1783 C C . VAL A 1 243 ? -8.996 -19.976 19.548 1.00 94.06 243 VAL A C 1
ATOM 1785 O O . VAL A 1 243 ? -8.392 -19.261 20.339 1.00 94.06 243 VAL A O 1
ATOM 1788 N N . ASP A 1 244 ? -8.436 -21.014 18.925 1.00 92.56 244 ASP A N 1
ATOM 1789 C CA . ASP A 1 244 ? -7.026 -21.409 19.072 1.00 92.56 244 ASP A CA 1
ATOM 1790 C C . ASP A 1 244 ? -6.569 -21.525 20.542 1.00 92.56 244 ASP A C 1
ATOM 1792 O O . ASP A 1 244 ? -5.482 -21.101 20.922 1.00 92.56 244 ASP A O 1
ATOM 1796 N N . GLY A 1 245 ? -7.438 -22.073 21.400 1.00 95.00 245 GLY A N 1
ATOM 1797 C CA . GLY A 1 245 ? -7.187 -22.219 22.839 1.00 95.00 245 GLY A CA 1
ATOM 1798 C C . GLY A 1 245 ? -7.435 -20.960 23.683 1.00 95.00 245 GLY A C 1
ATOM 1799 O O . GLY A 1 245 ? -7.360 -21.035 24.905 1.00 95.00 245 GLY A O 1
ATOM 1800 N N . VAL A 1 246 ? -7.784 -19.821 23.075 1.00 97.31 246 VAL A N 1
ATOM 1801 C CA . VAL A 1 246 ? -8.066 -18.556 23.774 1.00 97.31 246 VAL A CA 1
ATOM 1802 C C . VAL A 1 246 ? -9.568 -18.384 24.002 1.00 97.31 246 VAL A C 1
ATOM 1804 O O . VAL A 1 246 ? -10.354 -18.428 23.054 1.00 97.31 246 VAL A O 1
ATOM 1807 N N . ALA A 1 247 ? -9.973 -18.152 25.253 1.00 97.75 247 ALA A N 1
ATOM 1808 C CA . ALA A 1 247 ? -11.356 -17.833 25.600 1.00 97.75 247 ALA A CA 1
ATOM 1809 C C . ALA A 1 247 ? -11.732 -16.428 25.099 1.00 97.75 247 ALA A C 1
ATOM 1811 O O . ALA A 1 247 ? -11.140 -15.421 25.499 1.00 97.75 247 ALA A O 1
ATOM 1812 N N . VAL A 1 248 ? -12.740 -16.361 24.235 1.00 98.19 248 VAL A N 1
ATOM 1813 C CA . VAL A 1 248 ? -13.193 -15.142 23.565 1.00 98.19 248 VAL A CA 1
ATOM 1814 C C . VAL A 1 248 ? -14.702 -14.962 23.673 1.00 98.19 248 VAL A C 1
ATOM 1816 O O . VAL A 1 248 ? -15.467 -15.919 23.788 1.00 98.19 248 VAL A O 1
ATOM 1819 N N . VAL A 1 249 ? -15.133 -13.714 23.582 1.00 97.56 249 VAL A N 1
ATOM 1820 C CA . VAL A 1 249 ? -16.516 -13.309 23.386 1.00 97.56 249 VAL A CA 1
ATOM 1821 C C . VAL A 1 249 ? -16.641 -12.771 21.961 1.00 97.56 249 VAL A C 1
ATOM 1823 O O . VAL A 1 249 ? -15.917 -11.843 21.589 1.00 97.56 249 VAL A O 1
ATOM 1826 N N . PRO A 1 250 ? -17.501 -13.365 21.122 1.00 96.94 250 PRO A N 1
ATOM 1827 C CA . PRO A 1 250 ? -17.770 -12.821 19.809 1.00 96.94 250 PRO A CA 1
ATOM 1828 C C . PRO A 1 250 ? -18.669 -11.592 19.916 1.00 96.94 250 PRO A C 1
ATOM 1830 O O . PRO A 1 250 ? -19.695 -11.626 20.587 1.00 96.94 250 PRO A O 1
ATOM 1833 N N . VAL A 1 251 ? -18.299 -10.529 19.218 1.00 95.19 251 VAL A N 1
ATOM 1834 C CA . VAL A 1 251 ? -19.085 -9.309 19.075 1.00 95.19 251 VAL A CA 1
ATOM 1835 C C . VAL A 1 251 ? -19.297 -9.061 17.590 1.00 95.19 251 VAL A C 1
ATOM 1837 O O . VAL A 1 251 ? -18.339 -8.877 16.842 1.00 95.19 251 VAL A O 1
ATOM 1840 N N . THR A 1 252 ? -20.548 -9.106 17.149 1.00 92.56 252 THR A N 1
ATOM 1841 C CA . THR A 1 252 ? -20.920 -8.853 15.754 1.00 92.56 252 THR A CA 1
ATOM 1842 C C . THR A 1 252 ? -21.323 -7.399 15.604 1.00 92.56 252 THR A C 1
ATOM 1844 O O . THR A 1 252 ? -22.220 -6.955 16.310 1.00 92.56 252 THR A O 1
ATOM 1847 N N . ALA A 1 253 ? -20.675 -6.671 14.697 1.00 87.00 253 ALA A N 1
ATOM 1848 C CA . ALA A 1 253 ? -21.048 -5.308 14.334 1.00 87.00 253 ALA A CA 1
ATOM 1849 C C . ALA A 1 253 ? -21.059 -5.188 12.804 1.00 87.00 253 ALA A C 1
ATOM 1851 O O . ALA A 1 253 ? -20.034 -5.361 12.133 1.00 87.00 253 ALA A O 1
ATOM 1852 N N . GLY A 1 254 ? -22.246 -4.952 12.239 1.00 85.38 254 GLY A N 1
ATOM 1853 C CA . GLY A 1 254 ? -22.490 -5.116 10.809 1.00 85.38 254 GLY A CA 1
ATOM 1854 C C . GLY A 1 254 ? -22.200 -6.552 10.355 1.00 85.38 254 GLY A C 1
ATOM 1855 O O . GLY A 1 254 ? -22.666 -7.518 10.953 1.00 85.38 254 GLY A O 1
ATOM 1856 N N . ARG A 1 255 ? -21.389 -6.705 9.303 1.00 84.00 255 ARG A N 1
ATOM 1857 C CA . ARG A 1 255 ? -21.031 -8.019 8.731 1.00 84.00 255 ARG A CA 1
ATOM 1858 C C . ARG A 1 255 ? -19.797 -8.663 9.340 1.00 84.00 255 ARG A C 1
ATOM 1860 O O . ARG A 1 255 ? -19.436 -9.767 8.939 1.00 84.00 255 ARG A O 1
ATOM 1867 N N . LEU A 1 256 ? -19.123 -7.978 10.255 1.00 89.56 256 LEU A N 1
ATOM 1868 C CA . LEU A 1 256 ? -17.925 -8.495 10.895 1.00 89.56 256 LEU A CA 1
ATOM 1869 C C . LEU A 1 256 ? -18.269 -9.027 12.278 1.00 89.56 256 LEU A C 1
ATOM 1871 O O . LEU A 1 256 ? -18.945 -8.373 13.069 1.00 89.56 256 LEU A O 1
ATOM 1875 N N . THR A 1 257 ? -17.744 -10.206 12.580 1.00 93.94 257 THR A N 1
ATOM 1876 C CA . THR A 1 257 ? -17.672 -10.726 13.939 1.00 93.94 257 THR A CA 1
ATOM 1877 C C . THR A 1 257 ? -16.239 -10.597 14.433 1.00 93.94 257 THR A C 1
ATOM 1879 O O . THR A 1 257 ? -15.318 -11.226 13.903 1.00 93.94 257 THR A O 1
ATOM 1882 N N . TYR A 1 258 ? -16.065 -9.801 15.479 1.00 95.88 258 TYR A N 1
ATOM 1883 C CA . TYR A 1 258 ? -14.826 -9.626 16.221 1.00 95.88 258 TYR A CA 1
ATOM 1884 C C . TYR A 1 258 ? -14.801 -10.599 17.395 1.00 95.88 258 TYR A C 1
ATOM 1886 O O . TYR A 1 258 ? -15.787 -10.760 18.103 1.00 95.88 258 TYR A O 1
ATOM 1894 N N . TYR A 1 259 ? -13.684 -11.272 17.616 1.00 97.69 259 TYR A N 1
ATOM 1895 C CA . TYR A 1 259 ? -13.522 -12.240 18.692 1.00 97.69 259 TYR A CA 1
ATOM 1896 C C . TYR A 1 259 ? -12.580 -11.617 19.713 1.00 97.69 259 TYR A C 1
ATOM 1898 O O . TYR A 1 259 ? -11.367 -11.574 19.494 1.00 97.69 259 TYR A O 1
ATOM 1906 N N . VAL A 1 260 ? -13.146 -11.086 20.793 1.00 97.88 260 VAL A N 1
ATOM 1907 C CA . VAL A 1 260 ? -12.415 -10.332 21.817 1.00 97.88 260 VAL A CA 1
ATOM 1908 C C . VAL A 1 260 ? -12.130 -11.238 23.011 1.00 97.88 260 VAL A C 1
ATOM 1910 O O . VAL A 1 260 ? -12.988 -12.033 23.374 1.00 97.88 260 VAL A O 1
ATOM 1913 N N . THR A 1 261 ? -10.959 -11.155 23.645 1.00 98.25 261 THR A N 1
ATOM 1914 C CA . THR A 1 261 ? -10.669 -11.951 24.853 1.00 98.25 261 THR A CA 1
ATOM 1915 C C . THR A 1 261 ? -11.734 -11.761 25.938 1.00 98.25 261 THR A C 1
ATOM 1917 O O . THR A 1 261 ? -12.251 -10.661 26.174 1.00 98.25 261 THR A O 1
ATOM 1920 N N . ARG A 1 262 ? -12.086 -12.857 26.619 1.00 97.25 262 ARG A N 1
ATOM 1921 C CA . ARG A 1 262 ? -13.039 -12.804 27.735 1.00 97.25 262 ARG A CA 1
ATOM 1922 C C . ARG A 1 262 ? -12.462 -12.028 28.916 1.00 97.25 262 ARG A C 1
ATOM 1924 O O . ARG A 1 262 ? -13.157 -11.186 29.486 1.00 97.25 262 ARG A O 1
ATOM 1931 N N . ASP A 1 263 ? -11.203 -12.292 29.228 1.00 96.38 263 ASP A N 1
ATOM 1932 C CA . ASP A 1 263 ? -10.510 -11.732 30.380 1.00 96.38 263 ASP A CA 1
ATOM 1933 C C . ASP A 1 263 ? -9.706 -10.477 29.980 1.00 96.38 263 ASP A C 1
ATOM 1935 O O . ASP A 1 263 ? -9.416 -10.253 28.798 1.00 96.38 263 ASP A O 1
ATOM 1939 N N . GLU A 1 264 ? -9.384 -9.634 30.964 1.00 94.56 264 GLU A N 1
ATOM 1940 C CA . GLU A 1 264 ? -8.575 -8.428 30.756 1.00 94.56 264 GLU A CA 1
ATOM 1941 C C . GLU A 1 264 ? -7.078 -8.773 30.578 1.00 94.56 264 GLU A C 1
ATOM 1943 O O . GLU A 1 264 ? -6.588 -9.719 31.200 1.00 94.56 264 GLU A O 1
ATOM 1948 N N . PRO A 1 265 ? -6.315 -8.000 29.781 1.00 95.25 265 PRO A N 1
ATOM 1949 C CA . PRO A 1 265 ? -6.780 -6.895 28.942 1.00 95.25 265 PRO A CA 1
ATOM 1950 C C . PRO A 1 265 ? -7.589 -7.391 27.732 1.00 95.25 265 PRO A C 1
ATOM 1952 O O . PRO A 1 265 ? -7.206 -8.374 27.093 1.00 95.25 265 PRO A O 1
ATOM 1955 N N . LYS A 1 266 ? -8.678 -6.689 27.384 1.00 95.94 266 LYS A N 1
ATOM 1956 C CA . LYS A 1 266 ? -9.454 -6.969 26.160 1.00 95.94 266 LYS A CA 1
ATOM 1957 C C . LYS A 1 266 ? -8.572 -6.849 24.915 1.00 95.94 266 LYS A C 1
ATOM 1959 O O . LYS A 1 266 ? -8.031 -5.786 24.633 1.00 95.94 266 LYS A O 1
ATOM 1964 N N . ARG A 1 267 ? -8.444 -7.930 24.143 1.00 97.00 267 ARG A N 1
ATOM 1965 C CA . ARG A 1 267 ? -7.649 -8.006 22.903 1.00 97.00 267 ARG A CA 1
ATOM 1966 C C . ARG A 1 267 ? -8.472 -8.605 21.774 1.00 97.00 267 ARG A C 1
ATOM 1968 O O . ARG A 1 267 ? -9.235 -9.539 22.006 1.00 97.00 267 ARG A O 1
ATOM 1975 N N . LEU A 1 268 ? -8.278 -8.115 20.551 1.00 97.56 268 LEU A N 1
ATOM 1976 C CA . LEU A 1 268 ? -8.828 -8.749 19.355 1.00 97.56 268 LEU A CA 1
ATOM 1977 C C . LEU A 1 268 ? -7.986 -9.984 18.993 1.00 97.56 268 LEU A C 1
ATOM 1979 O O . LEU A 1 268 ? -6.789 -9.862 18.753 1.00 97.56 268 LEU A O 1
ATOM 1983 N N . VAL A 1 269 ? -8.615 -11.160 18.954 1.00 97.94 269 VAL A N 1
ATOM 1984 C CA . VAL A 1 269 ? -7.970 -12.449 18.630 1.00 97.94 269 VAL A CA 1
ATOM 1985 C C . VAL A 1 269 ? -8.255 -12.866 17.191 1.00 97.94 269 VAL A C 1
ATOM 1987 O O . VAL A 1 269 ? -7.403 -13.443 16.521 1.00 97.94 269 VAL A O 1
ATOM 1990 N N . ARG A 1 270 ? -9.464 -12.586 16.700 1.00 97.38 270 ARG A N 1
ATOM 1991 C CA . ARG A 1 270 ? -9.893 -12.927 15.341 1.00 97.38 270 ARG A CA 1
ATOM 1992 C C . ARG A 1 270 ? -10.921 -11.925 14.838 1.00 97.38 270 ARG A C 1
ATOM 1994 O O . ARG A 1 270 ? -11.727 -11.426 15.617 1.00 97.38 270 ARG A O 1
ATOM 2001 N N . MET A 1 271 ? -10.930 -11.688 13.535 1.00 96.00 271 MET A N 1
ATOM 2002 C CA . MET A 1 271 ? -12.027 -11.045 12.819 1.00 96.00 271 MET A CA 1
ATOM 2003 C C . MET A 1 271 ? -12.462 -11.929 11.655 1.00 96.00 271 MET A C 1
ATOM 2005 O O . MET A 1 271 ? -11.632 -12.575 11.012 1.00 96.00 271 MET A O 1
ATOM 2009 N N . ALA A 1 272 ? -13.763 -12.013 11.413 1.00 94.56 272 ALA A N 1
ATOM 2010 C CA . ALA A 1 272 ? -14.305 -12.773 10.296 1.00 94.56 272 ALA A CA 1
ATOM 2011 C C . ALA A 1 272 ? -15.561 -12.107 9.747 1.00 94.56 272 ALA A C 1
ATOM 2013 O O . ALA A 1 272 ? -16.328 -11.526 10.516 1.00 94.56 272 ALA A O 1
ATOM 2014 N N . THR A 1 273 ? -15.797 -12.232 8.445 1.00 90.81 273 THR A N 1
ATOM 2015 C CA . THR A 1 273 ? -17.118 -11.960 7.878 1.00 90.81 273 THR A CA 1
ATOM 2016 C C . THR A 1 273 ? -18.106 -13.017 8.365 1.00 90.81 273 THR A C 1
ATOM 2018 O O . THR A 1 273 ? -17.797 -14.211 8.377 1.00 90.81 273 THR A O 1
ATOM 2021 N N . GLY A 1 274 ? -19.285 -12.583 8.807 1.00 77.75 274 GLY A N 1
ATOM 2022 C CA . GLY A 1 274 ? -20.401 -13.480 9.088 1.00 77.75 274 GLY A CA 1
ATOM 2023 C C . GLY A 1 274 ? -20.841 -14.211 7.819 1.00 77.75 274 GLY A C 1
ATOM 2024 O O . GLY A 1 274 ? -20.612 -13.721 6.710 1.00 77.75 274 GLY A O 1
ATOM 2025 N N . ALA A 1 275 ? -21.476 -15.377 7.979 1.00 59.72 275 ALA A N 1
ATOM 2026 C CA . ALA A 1 275 ? -22.115 -16.053 6.855 1.00 59.72 275 ALA A CA 1
ATOM 2027 C C . ALA A 1 275 ? -23.085 -15.069 6.174 1.00 59.72 275 ALA A C 1
ATOM 2029 O O . ALA A 1 275 ? -23.816 -14.372 6.889 1.00 59.72 275 ALA A O 1
ATOM 2030 N N . PRO A 1 276 ? -23.094 -14.970 4.831 1.00 52.50 276 PRO A N 1
ATOM 2031 C CA . PRO A 1 276 ? -24.089 -14.155 4.153 1.00 52.50 276 PRO A CA 1
ATOM 2032 C C . PRO A 1 276 ? -25.482 -14.620 4.606 1.00 52.50 276 PRO A C 1
ATOM 2034 O O . PRO A 1 276 ? -25.699 -15.831 4.732 1.00 52.50 276 PRO A O 1
ATOM 2037 N N . PRO A 1 277 ? -26.421 -13.702 4.898 1.00 50.22 277 PRO A N 1
ATOM 2038 C CA . PRO A 1 277 ? -27.780 -14.100 5.228 1.00 50.22 277 PRO A CA 1
ATOM 2039 C C . PRO A 1 277 ? -28.309 -14.985 4.094 1.00 50.22 277 PRO A C 1
ATOM 2041 O O . PRO A 1 277 ? -28.257 -14.604 2.921 1.00 50.22 277 PRO A O 1
ATOM 2044 N N . ALA A 1 278 ? -28.757 -16.194 4.439 1.00 41.81 278 ALA A N 1
ATOM 2045 C CA . ALA A 1 278 ? -29.265 -17.155 3.472 1.00 41.81 278 ALA A CA 1
ATOM 2046 C C . ALA A 1 278 ? -30.453 -16.529 2.717 1.00 41.81 278 ALA A C 1
ATOM 2048 O O . ALA A 1 278 ? -31.525 -16.359 3.288 1.00 41.81 278 ALA A O 1
ATOM 2049 N N . GLY A 1 279 ? -30.247 -16.148 1.450 1.00 45.94 279 GLY A N 1
ATOM 2050 C CA . GLY A 1 279 ? -31.303 -15.634 0.565 1.00 45.94 279 GLY A CA 1
ATOM 2051 C C . GLY A 1 279 ? -31.176 -14.178 0.097 1.00 45.94 279 GLY A C 1
ATOM 2052 O O . GLY A 1 279 ? -32.020 -13.734 -0.675 1.00 45.94 279 GLY A O 1
ATOM 2053 N N . GLY A 1 280 ? -30.141 -13.430 0.494 1.00 43.91 280 GLY A N 1
ATOM 2054 C CA . GLY A 1 280 ? -29.928 -12.063 0.003 1.00 43.91 280 GLY A CA 1
ATOM 2055 C C . GLY A 1 280 ? -29.109 -12.007 -1.291 1.00 43.91 280 GLY A C 1
ATOM 2056 O O . GLY A 1 280 ? -27.883 -11.976 -1.235 1.00 43.91 280 GLY A O 1
ATOM 2057 N N . THR A 1 281 ? -29.750 -11.947 -2.462 1.00 39.97 281 THR A N 1
ATOM 2058 C CA . THR A 1 281 ? -29.064 -11.529 -3.701 1.00 39.97 281 THR A CA 1
ATOM 2059 C C . THR A 1 281 ? -28.712 -10.046 -3.598 1.00 39.97 281 THR A C 1
ATOM 2061 O O . THR A 1 281 ? -29.581 -9.187 -3.734 1.00 39.97 281 THR A O 1
ATOM 2064 N N . VAL A 1 282 ? -27.439 -9.733 -3.355 1.00 39.81 282 VAL A N 1
ATOM 2065 C CA . VAL A 1 282 ? -26.941 -8.354 -3.398 1.00 39.81 282 VAL A CA 1
ATOM 2066 C C . VAL A 1 282 ? -26.883 -7.926 -4.865 1.00 39.81 282 VAL A C 1
ATOM 2068 O O . VAL A 1 282 ? -26.064 -8.421 -5.638 1.00 39.81 282 VAL A O 1
ATOM 2071 N N . GLN A 1 283 ? -27.774 -7.024 -5.284 1.00 36.84 283 GLN A N 1
ATOM 2072 C CA . GLN A 1 283 ? -27.630 -6.357 -6.576 1.00 36.84 283 GLN A CA 1
ATOM 2073 C C . GLN A 1 283 ? -26.423 -5.418 -6.501 1.00 36.84 283 GLN A C 1
ATOM 2075 O O . GLN A 1 283 ? -26.458 -4.404 -5.809 1.00 36.84 283 GLN A O 1
ATOM 2080 N N . HIS A 1 284 ? -25.353 -5.756 -7.222 1.00 35.41 284 HIS A N 1
ATOM 2081 C CA . HIS A 1 284 ? -24.180 -4.899 -7.371 1.00 35.41 284 HIS A CA 1
ATOM 2082 C C . HIS A 1 284 ? -24.581 -3.581 -8.050 1.00 35.41 284 HIS A C 1
ATOM 2084 O O . HIS A 1 284 ? -24.712 -3.506 -9.276 1.00 35.41 284 HIS A O 1
ATOM 2090 N N . THR A 1 285 ? -24.770 -2.513 -7.276 1.00 34.91 285 THR A N 1
ATOM 2091 C CA . THR A 1 285 ? -24.848 -1.165 -7.838 1.00 34.91 285 THR A CA 1
ATOM 2092 C C . THR A 1 285 ? -23.467 -0.784 -8.352 1.00 34.91 285 THR A C 1
ATOM 2094 O O . THR A 1 285 ? -22.508 -0.626 -7.599 1.00 34.91 285 THR A O 1
ATOM 2097 N N . ARG A 1 286 ? -23.377 -0.696 -9.677 1.00 34.06 286 ARG A N 1
ATOM 2098 C CA . ARG A 1 286 ? -22.191 -0.363 -10.464 1.00 34.06 286 ARG A CA 1
ATOM 2099 C C . ARG A 1 286 ? -21.481 0.880 -9.895 1.00 34.06 286 ARG A C 1
ATOM 2101 O O . ARG A 1 286 ? -22.059 1.958 -9.889 1.00 34.06 286 ARG A O 1
ATOM 2108 N N . HIS A 1 287 ? -20.232 0.692 -9.465 1.00 36.16 287 HIS A N 1
ATOM 2109 C CA . HIS A 1 287 ? -19.286 1.690 -8.950 1.00 36.16 287 HIS A CA 1
ATOM 2110 C C . HIS A 1 287 ? -19.382 3.094 -9.579 1.00 36.16 287 HIS A C 1
ATOM 2112 O O . HIS A 1 287 ? -19.131 3.265 -10.779 1.00 36.16 287 HIS A O 1
ATOM 2118 N N . ASP A 1 288 ? -19.571 4.106 -8.729 1.00 35.88 288 ASP A N 1
ATOM 2119 C CA . ASP A 1 288 ? -19.237 5.492 -9.046 1.00 35.88 288 ASP A CA 1
ATOM 2120 C C . ASP A 1 288 ? -17.717 5.658 -9.187 1.00 35.88 288 ASP A C 1
ATOM 2122 O O . ASP A 1 288 ? -16.919 5.311 -8.317 1.00 35.88 288 ASP A O 1
ATOM 2126 N N . ARG A 1 289 ? -17.300 6.185 -10.341 1.00 40.88 289 ARG A N 1
ATOM 2127 C CA . ARG A 1 289 ? -15.905 6.280 -10.808 1.00 40.88 289 ARG A CA 1
ATOM 2128 C C . ARG A 1 289 ? -15.109 7.436 -10.192 1.00 40.88 289 ARG A C 1
ATOM 2130 O O . ARG A 1 289 ? -14.286 8.041 -10.883 1.00 40.88 289 ARG A O 1
ATOM 2137 N N . HIS A 1 290 ? -15.342 7.816 -8.943 1.00 37.03 290 HIS A N 1
ATOM 2138 C CA . HIS A 1 290 ? -14.568 8.894 -8.319 1.00 37.03 290 HIS A CA 1
ATOM 2139 C C . HIS A 1 290 ? -13.555 8.304 -7.344 1.00 37.03 290 HIS A C 1
ATOM 2141 O O . HIS A 1 290 ? -13.902 7.746 -6.311 1.00 37.03 290 HIS A O 1
ATOM 2147 N N . GLY A 1 291 ? -12.284 8.368 -7.757 1.00 37.44 291 GLY A N 1
ATOM 2148 C CA . GLY A 1 291 ? -11.146 7.794 -7.052 1.00 37.44 291 GLY A CA 1
ATOM 2149 C C . GLY A 1 291 ? -11.052 8.309 -5.622 1.00 37.44 291 GLY A C 1
ATOM 2150 O O . GLY A 1 291 ? -10.801 9.488 -5.391 1.00 37.44 291 GLY A O 1
ATOM 2151 N N . GLY A 1 292 ? -11.241 7.402 -4.673 1.00 34.09 292 GLY A N 1
ATOM 2152 C CA . GLY A 1 292 ? -11.131 7.687 -3.254 1.00 34.09 292 GLY A CA 1
ATOM 2153 C C . GLY A 1 292 ? -11.259 6.403 -2.455 1.00 34.09 292 GLY A C 1
ATOM 2154 O O . GLY A 1 292 ? -12.346 6.108 -1.989 1.00 34.09 292 GLY A O 1
ATOM 2155 N N . GLY A 1 293 ? -10.149 5.668 -2.332 1.00 38.16 293 GLY A N 1
ATOM 2156 C CA . GLY A 1 293 ? -9.916 4.604 -1.350 1.00 38.16 293 GLY A CA 1
ATOM 2157 C C . GLY A 1 293 ? -10.936 3.466 -1.337 1.00 38.16 293 GLY A C 1
ATOM 2158 O O . GLY A 1 293 ? -12.053 3.619 -0.847 1.00 38.16 293 GLY A O 1
ATOM 2159 N N . PHE A 1 294 ? -10.515 2.279 -1.770 1.00 38.81 294 PHE A N 1
ATOM 2160 C CA . PHE A 1 294 ? -11.196 1.050 -1.384 1.00 38.81 294 PHE A CA 1
ATOM 2161 C C . PHE A 1 294 ? -11.137 0.937 0.145 1.00 38.81 294 PHE A C 1
ATOM 2163 O O . PHE A 1 294 ? -10.122 0.581 0.733 1.00 38.81 294 PHE A O 1
ATOM 2170 N N . ARG A 1 295 ? -12.218 1.340 0.808 1.00 52.94 295 ARG A N 1
ATOM 2171 C CA . ARG A 1 295 ? -12.412 1.136 2.242 1.00 52.94 295 ARG A CA 1
ATOM 2172 C C . ARG A 1 295 ? -12.851 -0.317 2.440 1.00 52.94 295 ARG A C 1
ATOM 2174 O O . ARG A 1 295 ? -13.419 -0.915 1.527 1.00 52.94 295 ARG A O 1
ATOM 2181 N N . LEU A 1 296 ? -12.762 -0.838 3.666 1.00 53.81 296 LEU A N 1
ATOM 2182 C CA . LEU A 1 296 ? -13.471 -2.056 4.116 1.00 53.81 296 LEU A CA 1
ATOM 2183 C C . LEU A 1 296 ? -14.988 -2.068 3.785 1.00 53.81 296 LEU A C 1
ATOM 2185 O O . LEU A 1 296 ? -15.675 -3.045 4.058 1.00 53.81 296 LEU A O 1
ATOM 2189 N N . ALA A 1 297 ? -15.526 -1.010 3.171 1.00 57.03 297 ALA A N 1
ATOM 2190 C CA . ALA A 1 297 ? -16.789 -0.988 2.451 1.00 57.03 297 ALA A CA 1
ATOM 2191 C C . ALA A 1 297 ? -17.025 -2.224 1.567 1.00 57.03 297 ALA A C 1
ATOM 2193 O O . ALA A 1 297 ? -18.137 -2.722 1.592 1.00 57.03 297 ALA A O 1
ATOM 2194 N N . ALA A 1 298 ? -16.031 -2.778 0.866 1.00 59.00 298 ALA A N 1
ATOM 2195 C CA . ALA A 1 298 ? -16.268 -3.987 0.062 1.00 59.00 298 ALA A CA 1
ATOM 2196 C C . ALA A 1 298 ? -16.486 -5.258 0.901 1.00 59.00 298 ALA A C 1
ATOM 2198 O O . ALA A 1 298 ? -17.292 -6.125 0.568 1.00 59.00 298 ALA A O 1
ATOM 2199 N N . VAL A 1 299 ? -15.821 -5.343 2.055 1.00 58.78 299 VAL A N 1
ATOM 2200 C CA . VAL A 1 299 ? -16.121 -6.371 3.063 1.00 58.78 299 VAL A CA 1
ATOM 2201 C C . VAL A 1 299 ? -17.546 -6.167 3.600 1.00 58.78 299 VAL A C 1
ATOM 2203 O O . VAL A 1 299 ? -18.258 -7.128 3.881 1.00 58.78 299 VAL A O 1
ATOM 2206 N N . ARG A 1 300 ? -18.015 -4.912 3.687 1.00 60.06 300 ARG A N 1
ATOM 2207 C CA . ARG A 1 300 ? -19.399 -4.580 4.073 1.00 60.06 300 ARG A CA 1
ATOM 2208 C C . ARG A 1 300 ? -20.423 -4.848 2.958 1.00 60.06 300 ARG A C 1
ATOM 2210 O O . ARG A 1 300 ? -21.526 -5.291 3.261 1.00 60.06 300 ARG A O 1
ATOM 2217 N N . THR A 1 301 ? -20.094 -4.654 1.683 1.00 63.97 301 THR A N 1
ATOM 2218 C CA . THR A 1 301 ? -20.973 -5.045 0.563 1.00 63.97 301 THR A CA 1
ATOM 2219 C C . THR A 1 301 ? -20.977 -6.558 0.350 1.00 63.97 301 THR A C 1
ATOM 2221 O O . THR A 1 301 ? -21.917 -7.093 -0.235 1.00 63.97 301 THR A O 1
ATOM 2224 N N . GLY A 1 302 ? -20.015 -7.278 0.939 1.00 64.44 302 GLY A N 1
ATOM 2225 C CA . GLY A 1 302 ? -19.910 -8.736 0.850 1.00 64.44 302 GLY A CA 1
ATOM 2226 C C . GLY A 1 302 ? -19.189 -9.212 -0.388 1.00 64.44 302 GLY A C 1
ATOM 2227 O O . GLY A 1 302 ? -19.297 -10.380 -0.735 1.00 64.44 302 GLY A O 1
ATOM 2228 N N . GLU A 1 303 ? -18.484 -8.307 -1.053 1.00 73.12 303 GLU A N 1
ATOM 2229 C CA . GLU A 1 303 ? -17.625 -8.636 -2.183 1.00 73.12 303 GLU A CA 1
ATOM 2230 C C . GLU A 1 303 ? -16.346 -9.341 -1.717 1.00 73.12 303 GLU A C 1
ATOM 2232 O O . GLU A 1 303 ? -15.709 -10.041 -2.496 1.00 73.12 303 GLU A O 1
ATOM 2237 N N . VAL A 1 304 ? -15.985 -9.177 -0.441 1.00 79.56 304 VAL A N 1
ATOM 2238 C CA . VAL A 1 304 ? -14.811 -9.789 0.181 1.00 79.56 304 VAL A CA 1
ATOM 2239 C C . VAL A 1 304 ? -15.236 -10.573 1.416 1.00 79.56 304 VAL A C 1
ATOM 2241 O O . VAL A 1 304 ? -15.794 -10.005 2.357 1.00 79.56 304 VAL A O 1
ATOM 2244 N N . GLU A 1 305 ? -14.919 -11.865 1.432 1.00 87.62 305 GLU A N 1
ATOM 2245 C CA . GLU A 1 305 ? -14.975 -12.706 2.623 1.00 87.62 305 GLU A CA 1
ATOM 2246 C C . GLU A 1 305 ? -13.594 -12.774 3.270 1.00 87.62 305 GLU A C 1
ATOM 2248 O O . GLU A 1 305 ? -12.573 -12.805 2.580 1.00 87.62 305 GLU A O 1
ATOM 2253 N N . LEU A 1 306 ? -13.542 -12.806 4.601 1.00 93.62 306 LEU A N 1
ATOM 2254 C CA . LEU A 1 306 ? -12.283 -12.976 5.321 1.00 93.62 306 LEU A CA 1
ATOM 2255 C C . LEU A 1 306 ? -12.461 -13.716 6.640 1.00 93.62 306 LEU A C 1
ATOM 2257 O O . LEU A 1 306 ? -13.494 -13.629 7.305 1.00 93.62 306 LEU A O 1
ATOM 2261 N N . ALA A 1 307 ? -11.393 -14.385 7.062 1.00 95.12 307 ALA A N 1
ATOM 2262 C CA . ALA A 1 307 ? -11.218 -14.870 8.420 1.00 95.12 307 ALA A CA 1
ATOM 2263 C C . ALA A 1 307 ? -9.742 -14.754 8.801 1.00 95.12 307 ALA A C 1
ATOM 2265 O O . ALA A 1 307 ? -8.909 -15.510 8.304 1.00 95.12 307 ALA A O 1
ATOM 2266 N N . LEU A 1 308 ? -9.433 -13.819 9.698 1.00 97.00 308 LEU A N 1
ATOM 2267 C CA . LEU A 1 308 ? -8.072 -13.470 10.090 1.00 97.00 308 LEU A CA 1
ATOM 2268 C C . LEU A 1 308 ? -7.918 -13.563 11.607 1.00 97.00 308 LEU A C 1
ATOM 2270 O O . LEU A 1 308 ? -8.689 -12.955 12.346 1.00 97.00 308 LEU A O 1
ATOM 2274 N N . THR A 1 309 ? -6.929 -14.318 12.073 1.00 97.44 309 THR A N 1
ATOM 2275 C CA . THR A 1 309 ? -6.445 -14.315 13.454 1.00 97.44 309 THR A CA 1
ATOM 2276 C C . THR A 1 309 ? -5.359 -13.263 13.615 1.00 97.44 309 THR A C 1
ATOM 2278 O O . THR A 1 309 ? -4.582 -13.009 12.693 1.00 97.44 309 THR A O 1
ATOM 2281 N N . LEU A 1 310 ? -5.336 -12.620 14.779 1.00 97.44 310 LEU A N 1
ATOM 2282 C CA . LEU A 1 310 ? -4.450 -11.513 15.093 1.00 97.44 310 LEU A CA 1
ATOM 2283 C C . LEU A 1 310 ? -3.577 -11.882 16.288 1.00 97.44 310 LEU A C 1
ATOM 2285 O O . LEU A 1 310 ? -4.062 -12.379 17.303 1.00 97.44 310 LEU A O 1
ATOM 2289 N N . ALA A 1 311 ? -2.288 -11.584 16.181 1.00 97.31 311 ALA A N 1
ATOM 2290 C CA . ALA A 1 311 ? -1.349 -11.659 17.288 1.00 97.31 311 ALA A CA 1
ATOM 2291 C C . ALA A 1 311 ? -0.521 -10.375 17.331 1.00 97.31 311 ALA A C 1
ATOM 2293 O O . ALA A 1 311 ? 0.181 -10.049 16.373 1.00 97.31 311 ALA A O 1
ATOM 2294 N N . GLN A 1 312 ? -0.600 -9.638 18.439 1.00 95.25 312 GLN A N 1
ATOM 2295 C CA . GLN A 1 312 ? 0.260 -8.476 18.657 1.00 95.25 312 GLN A CA 1
ATOM 2296 C C . GLN A 1 312 ? 1.720 -8.922 18.670 1.00 95.25 312 GLN A C 1
ATOM 2298 O O . GLN A 1 312 ? 2.061 -9.895 19.345 1.00 95.25 312 GLN A O 1
ATOM 2303 N N . LEU A 1 313 ? 2.576 -8.217 17.934 1.00 96.44 313 LEU A N 1
ATOM 2304 C CA . LEU A 1 313 ? 4.001 -8.510 17.946 1.00 96.44 313 LEU A CA 1
ATOM 2305 C C . LEU A 1 313 ? 4.627 -7.992 19.237 1.00 96.44 313 LEU A C 1
ATOM 2307 O O . LE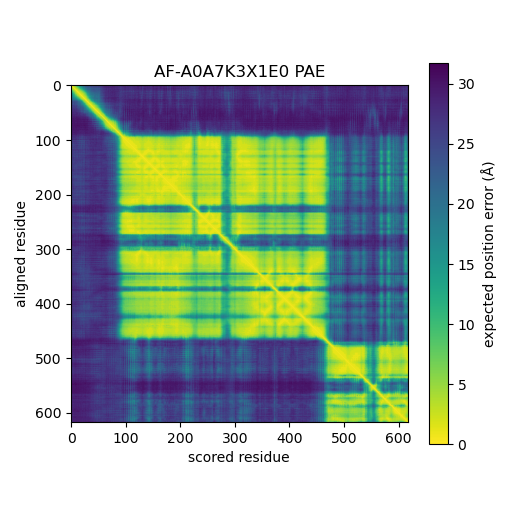U A 1 313 ? 4.347 -6.882 19.694 1.00 96.44 313 LEU A O 1
ATOM 2311 N N . THR A 1 314 ? 5.538 -8.778 19.799 1.00 94.25 314 THR A N 1
ATOM 2312 C CA . THR A 1 314 ? 6.416 -8.310 20.873 1.00 94.25 314 THR A CA 1
ATOM 2313 C C . THR A 1 314 ? 7.304 -7.160 20.383 1.00 94.25 314 THR A C 1
ATOM 2315 O O . THR A 1 314 ? 7.475 -6.936 19.180 1.00 94.25 314 THR A O 1
ATOM 2318 N N . ALA A 1 315 ? 7.933 -6.426 21.305 1.00 90.69 315 ALA A N 1
ATOM 2319 C CA . ALA A 1 315 ? 8.882 -5.371 20.941 1.00 90.69 315 ALA A CA 1
ATOM 2320 C C . ALA A 1 315 ? 10.053 -5.910 20.093 1.00 90.69 315 ALA A C 1
ATOM 2322 O O . ALA A 1 315 ? 10.493 -5.256 19.145 1.00 90.69 315 ALA A O 1
ATOM 2323 N N . THR A 1 316 ? 10.536 -7.119 20.397 1.00 94.31 316 THR A N 1
ATOM 2324 C CA . THR A 1 316 ? 11.598 -7.791 19.635 1.00 94.31 316 THR A CA 1
ATOM 2325 C C . THR A 1 316 ? 11.139 -8.133 18.219 1.00 94.31 316 THR A C 1
ATOM 2327 O O . THR A 1 316 ? 11.810 -7.756 17.260 1.00 94.31 316 THR A O 1
ATOM 2330 N N . GLU A 1 317 ? 9.973 -8.766 18.064 1.00 96.44 317 GLU A N 1
ATOM 2331 C CA . GLU A 1 317 ? 9.412 -9.100 16.745 1.00 96.44 317 GLU A CA 1
ATOM 2332 C C . GLU A 1 317 ? 9.088 -7.848 15.922 1.00 96.44 317 GLU A C 1
ATOM 2334 O O . GLU A 1 317 ? 9.305 -7.826 14.711 1.00 96.44 317 GLU A O 1
ATOM 2339 N N . SER A 1 318 ? 8.629 -6.779 16.573 1.00 94.88 318 SER A N 1
ATOM 2340 C CA . SER A 1 318 ? 8.392 -5.486 15.928 1.00 94.88 318 SER A CA 1
ATOM 2341 C C . SER A 1 318 ? 9.699 -4.881 15.407 1.00 94.88 318 SER A C 1
ATOM 2343 O O . SER A 1 318 ? 9.778 -4.481 14.248 1.00 94.88 318 SER A O 1
ATOM 2345 N N . ASN A 1 319 ? 10.770 -4.874 16.211 1.00 93.56 319 ASN A N 1
ATOM 2346 C CA . ASN A 1 319 ? 12.095 -4.433 15.754 1.00 93.56 319 ASN A CA 1
ATOM 2347 C C . ASN A 1 319 ? 12.635 -5.305 14.605 1.00 93.56 319 ASN A C 1
ATOM 2349 O O . ASN A 1 319 ? 13.282 -4.785 13.689 1.00 93.56 319 ASN A O 1
ATOM 2353 N N . GLN A 1 320 ? 12.354 -6.610 14.625 1.00 96.88 320 GLN A N 1
ATOM 2354 C CA . GLN A 1 320 ? 12.710 -7.516 13.536 1.00 96.88 320 GLN A CA 1
ATOM 2355 C C . GLN A 1 320 ? 11.936 -7.179 12.256 1.00 96.88 320 GLN A C 1
ATOM 2357 O O . GLN A 1 320 ? 12.554 -7.081 11.199 1.00 96.88 320 GLN A O 1
ATOM 2362 N N . LEU A 1 321 ? 10.627 -6.917 12.348 1.00 97.31 321 LEU A N 1
ATOM 2363 C CA . LEU A 1 321 ? 9.810 -6.464 11.218 1.00 97.31 321 LEU A CA 1
ATOM 2364 C C . LEU A 1 321 ? 10.379 -5.182 10.597 1.00 97.31 321 LEU A C 1
ATOM 2366 O O . LEU A 1 321 ? 10.559 -5.110 9.387 1.00 97.31 321 LEU A O 1
ATOM 2370 N N . PHE A 1 322 ? 10.735 -4.186 11.411 1.00 95.31 322 PHE A N 1
ATOM 2371 C CA . PHE A 1 322 ? 11.355 -2.954 10.914 1.00 95.31 322 PHE A CA 1
ATOM 2372 C C . PHE A 1 322 ? 12.715 -3.186 10.247 1.00 95.31 322 PHE A C 1
ATOM 2374 O O . PHE A 1 322 ? 13.043 -2.531 9.256 1.00 95.31 322 PHE A O 1
ATOM 2381 N N . THR A 1 323 ? 13.516 -4.110 10.779 1.00 96.19 323 THR A N 1
ATOM 2382 C CA . THR A 1 323 ? 14.798 -4.501 10.174 1.00 96.19 323 THR A CA 1
ATOM 2383 C C . THR A 1 323 ? 14.584 -5.162 8.814 1.00 96.19 323 THR A C 1
ATOM 2385 O O . THR A 1 323 ? 15.279 -4.840 7.853 1.00 96.19 323 THR A O 1
ATOM 2388 N N . GLU A 1 324 ? 13.579 -6.025 8.704 1.00 97.56 324 GLU A N 1
ATOM 2389 C CA . GLU A 1 324 ? 13.199 -6.687 7.458 1.00 97.56 324 GLU A CA 1
ATOM 2390 C C . GLU A 1 324 ? 12.656 -5.700 6.419 1.00 97.56 324 GLU A C 1
ATOM 2392 O O . GLU A 1 324 ? 13.095 -5.722 5.272 1.00 97.56 324 GLU A O 1
ATOM 2397 N N . LEU A 1 325 ? 11.800 -4.754 6.821 1.00 97.12 325 LEU A N 1
ATOM 2398 C CA . LEU A 1 325 ? 11.324 -3.671 5.951 1.00 97.12 325 LEU A CA 1
ATOM 2399 C C . LEU A 1 325 ? 12.495 -2.834 5.397 1.00 97.12 325 LEU A C 1
ATOM 2401 O O . LEU A 1 325 ? 12.537 -2.534 4.204 1.00 97.12 325 LEU A O 1
ATOM 2405 N N . LYS A 1 326 ? 13.498 -2.514 6.229 1.00 95.44 326 LYS A N 1
ATOM 2406 C CA . LYS A 1 326 ? 14.726 -1.826 5.782 1.00 95.44 326 LYS A CA 1
ATOM 2407 C C . LYS A 1 326 ? 15.548 -2.662 4.802 1.00 95.44 326 LYS A C 1
ATOM 2409 O O . LYS A 1 326 ? 16.076 -2.115 3.832 1.00 95.44 326 LYS A O 1
ATOM 2414 N N . ALA A 1 327 ? 15.672 -3.965 5.046 1.00 96.44 327 ALA A N 1
ATOM 2415 C CA . ALA A 1 327 ? 16.354 -4.868 4.124 1.00 96.44 327 ALA A CA 1
ATOM 2416 C C . ALA A 1 327 ? 15.633 -4.894 2.767 1.00 96.44 327 ALA A C 1
ATOM 2418 O O . ALA A 1 327 ? 16.265 -4.690 1.730 1.00 96.44 327 ALA A O 1
ATOM 2419 N N . HIS A 1 328 ? 14.302 -5.003 2.777 1.00 97.12 328 HIS A N 1
ATOM 2420 C CA . HIS A 1 328 ? 13.498 -4.962 1.561 1.00 97.12 328 HIS A CA 1
ATOM 2421 C C . HIS A 1 328 ? 13.648 -3.651 0.790 1.00 97.12 328 HIS A C 1
ATOM 2423 O O . HIS A 1 328 ? 13.796 -3.708 -0.425 1.00 97.12 328 HIS A O 1
ATOM 2429 N N . LEU A 1 329 ? 13.728 -2.483 1.440 1.00 95.38 329 LEU A N 1
ATOM 2430 C CA . LEU A 1 329 ? 14.005 -1.220 0.733 1.00 95.38 329 LEU A CA 1
ATOM 2431 C C . LEU A 1 329 ? 15.280 -1.279 -0.125 1.00 95.38 329 LEU A C 1
ATOM 2433 O O . LEU A 1 329 ? 15.325 -0.697 -1.209 1.00 95.38 329 LEU A O 1
ATOM 2437 N N . THR A 1 330 ? 16.302 -2.018 0.313 1.00 93.62 330 THR A N 1
ATOM 2438 C CA . THR A 1 330 ? 17.520 -2.216 -0.486 1.00 93.62 330 THR A CA 1
ATOM 2439 C C . THR A 1 330 ? 17.241 -3.068 -1.725 1.00 93.62 330 THR A C 1
ATOM 2441 O O . THR A 1 330 ? 17.685 -2.713 -2.821 1.00 93.62 330 THR A O 1
ATOM 2444 N N . ASP A 1 331 ? 16.458 -4.139 -1.583 1.00 95.44 331 ASP A N 1
ATOM 2445 C CA . ASP A 1 331 ? 16.045 -5.006 -2.694 1.00 95.44 331 ASP A CA 1
ATOM 2446 C C . ASP A 1 331 ? 15.138 -4.278 -3.701 1.00 95.44 331 ASP A C 1
ATOM 2448 O O . ASP A 1 331 ? 15.211 -4.518 -4.913 1.00 95.44 331 ASP A O 1
ATOM 2452 N N . LEU A 1 332 ? 14.304 -3.350 -3.218 1.00 96.12 332 LEU A N 1
ATOM 2453 C CA . LEU A 1 332 ? 13.349 -2.586 -4.022 1.00 96.12 332 LEU A CA 1
ATOM 2454 C C . LEU A 1 332 ? 14.012 -1.563 -4.959 1.00 96.12 332 LEU A C 1
ATOM 2456 O O . LEU A 1 332 ? 13.376 -1.107 -5.908 1.00 96.12 332 LEU A O 1
ATOM 2460 N N . ARG A 1 333 ? 15.310 -1.261 -4.801 1.00 93.56 333 ARG A N 1
ATOM 2461 C CA . ARG A 1 333 ? 16.076 -0.412 -5.744 1.00 93.56 333 ARG A CA 1
ATOM 2462 C C . ARG A 1 333 ? 16.031 -0.909 -7.189 1.00 93.56 333 ARG A C 1
ATOM 2464 O O . ARG A 1 333 ? 16.198 -0.131 -8.128 1.00 93.56 333 ARG A O 1
ATOM 2471 N N . ARG A 1 334 ? 15.849 -2.219 -7.365 1.00 94.88 334 ARG A N 1
ATOM 2472 C CA . ARG A 1 334 ? 15.713 -2.879 -8.668 1.00 94.88 334 ARG A CA 1
ATOM 2473 C C . ARG A 1 334 ? 14.281 -3.349 -8.919 1.00 94.88 334 ARG A C 1
ATOM 2475 O O . ARG A 1 334 ? 14.085 -4.188 -9.794 1.00 94.88 334 ARG A O 1
ATOM 2482 N N . ALA A 1 335 ? 13.286 -2.855 -8.192 1.00 97.12 335 ALA A N 1
ATOM 2483 C CA . ALA A 1 335 ? 11.906 -3.228 -8.458 1.00 97.12 335 ALA A CA 1
ATOM 2484 C C . ALA A 1 335 ? 11.447 -2.725 -9.838 1.00 97.12 335 ALA A C 1
ATOM 2486 O O . ALA A 1 335 ? 11.902 -1.679 -10.308 1.00 97.12 335 ALA A O 1
ATOM 2487 N N . ILE A 1 336 ? 10.564 -3.484 -10.487 1.00 96.75 336 ILE A N 1
ATOM 2488 C CA . ILE A 1 336 ? 10.001 -3.169 -11.806 1.00 96.75 336 ILE A CA 1
ATOM 2489 C C . ILE A 1 336 ? 8.666 -2.447 -11.640 1.00 96.75 336 ILE A C 1
ATOM 2491 O O . ILE A 1 336 ? 7.863 -2.878 -10.824 1.00 96.75 336 ILE A O 1
ATOM 2495 N N . ASP A 1 337 ? 8.396 -1.393 -12.408 1.00 94.81 337 ASP A N 1
ATOM 2496 C CA . ASP A 1 337 ? 7.072 -0.756 -12.453 1.00 94.81 337 ASP A CA 1
ATOM 2497 C C . ASP A 1 337 ? 6.197 -1.352 -13.563 1.00 94.81 337 ASP A C 1
ATOM 2499 O O . ASP A 1 337 ? 6.535 -1.235 -14.743 1.00 94.81 337 ASP A O 1
ATOM 2503 N N . THR A 1 338 ? 5.067 -1.971 -13.207 1.00 92.44 338 THR A N 1
ATOM 2504 C CA . THR A 1 338 ? 4.105 -2.518 -14.187 1.00 92.44 338 THR A CA 1
ATOM 2505 C C . THR A 1 338 ? 3.153 -1.471 -14.754 1.00 92.44 338 THR A C 1
ATOM 2507 O O . THR A 1 338 ? 2.568 -1.678 -15.820 1.00 92.44 338 THR A O 1
ATOM 2510 N N . GLU A 1 339 ? 3.026 -0.319 -14.095 1.00 90.69 339 GLU A N 1
ATOM 2511 C CA . GLU A 1 339 ? 2.170 0.782 -14.541 1.00 90.69 339 GLU A CA 1
ATOM 2512 C C . GLU A 1 339 ? 2.848 1.638 -15.622 1.00 90.69 339 GLU A C 1
ATOM 2514 O O . GLU A 1 339 ? 2.243 2.564 -16.173 1.00 90.69 339 GLU A O 1
ATOM 2519 N N . VAL A 1 340 ? 4.109 1.335 -15.944 1.00 92.44 340 VAL A N 1
ATOM 2520 C CA . VAL A 1 340 ? 4.870 1.973 -17.013 1.00 92.44 340 VAL A CA 1
ATOM 2521 C C . VAL A 1 340 ? 5.073 0.987 -18.153 1.00 92.44 340 VAL A C 1
ATOM 2523 O O . VAL A 1 340 ? 5.817 0.015 -18.052 1.00 92.44 340 VAL A O 1
ATOM 2526 N N . LYS A 1 341 ? 4.461 1.287 -19.296 1.00 92.62 341 LYS A N 1
ATOM 2527 C CA . LYS A 1 341 ? 4.655 0.523 -20.528 1.00 92.62 341 LYS A CA 1
ATOM 2528 C C . LYS A 1 341 ? 5.644 1.239 -21.426 1.00 92.62 341 LYS A C 1
ATOM 2530 O O . LYS A 1 341 ? 5.544 2.451 -21.621 1.00 92.62 341 LYS A O 1
ATOM 2535 N N . PHE A 1 342 ? 6.562 0.485 -22.016 1.00 93.06 342 PHE A N 1
ATOM 2536 C CA . PHE A 1 342 ? 7.418 0.996 -23.077 1.00 93.06 342 PHE A CA 1
ATOM 2537 C C . PHE A 1 342 ? 6.942 0.529 -24.441 1.00 93.06 342 PHE A C 1
ATOM 2539 O O . PHE A 1 342 ? 6.523 -0.612 -24.628 1.00 93.06 342 PHE A O 1
ATOM 2546 N N . SER A 1 343 ? 7.056 1.430 -25.404 1.00 92.44 343 SER A N 1
ATOM 2547 C CA . SER A 1 343 ? 6.902 1.145 -26.821 1.00 92.44 343 SER A CA 1
ATOM 2548 C C . SER A 1 343 ? 8.118 1.685 -27.561 1.00 92.44 343 SER A C 1
ATOM 2550 O O . SER A 1 343 ? 8.686 2.717 -27.197 1.00 92.44 343 SER A O 1
ATOM 2552 N N . LEU A 1 344 ? 8.537 0.970 -28.598 1.00 89.00 344 LEU A N 1
ATOM 2553 C CA . LEU A 1 344 ? 9.491 1.499 -29.559 1.00 89.00 344 LEU A CA 1
ATOM 2554 C C . LEU A 1 344 ? 8.701 2.357 -30.542 1.00 89.00 344 LEU A C 1
ATOM 2556 O O . LEU A 1 344 ? 7.734 1.885 -31.140 1.00 89.00 344 LEU A O 1
ATOM 2560 N N . ASN A 1 345 ? 9.069 3.631 -30.669 1.00 74.69 345 ASN A N 1
ATOM 2561 C CA . ASN A 1 345 ? 8.444 4.502 -31.654 1.00 74.69 345 ASN A CA 1
ATOM 2562 C C . ASN A 1 345 ? 9.105 4.234 -33.018 1.00 74.69 345 ASN A C 1
ATOM 2564 O O . ASN A 1 345 ? 10.100 4.873 -33.357 1.00 74.69 345 ASN A O 1
ATOM 2568 N N . GLY A 1 346 ? 8.604 3.228 -33.743 1.00 74.06 346 GLY A N 1
ATOM 2569 C CA . GLY A 1 346 ? 9.155 2.765 -35.024 1.00 74.06 346 GLY A CA 1
ATOM 2570 C C . GLY A 1 346 ? 10.171 1.618 -34.903 1.00 74.06 346 GLY A C 1
ATOM 2571 O O . GLY A 1 346 ? 10.244 0.930 -33.884 1.00 74.06 346 GLY A O 1
ATOM 2572 N N . SER A 1 347 ? 10.944 1.391 -35.971 1.00 73.19 347 SER A N 1
ATOM 2573 C CA . SER A 1 347 ? 11.986 0.357 -36.047 1.00 73.19 347 SER A CA 1
ATOM 2574 C C . SER A 1 347 ? 13.315 0.818 -35.436 1.00 73.19 347 SER A C 1
ATOM 2576 O O . SER A 1 347 ? 13.670 1.994 -35.505 1.00 73.19 347 SER A O 1
ATOM 2578 N N . VAL A 1 348 ? 14.100 -0.121 -34.899 1.00 90.12 348 VAL A N 1
ATOM 2579 C CA . VAL A 1 348 ? 15.509 0.117 -34.541 1.00 90.12 348 VAL A CA 1
ATOM 2580 C C . VAL A 1 348 ? 16.282 0.500 -35.808 1.00 90.12 348 VAL A C 1
ATOM 2582 O O . VAL A 1 348 ? 16.263 -0.237 -36.791 1.00 90.12 348 VAL A O 1
ATOM 2585 N N . THR A 1 349 ? 16.962 1.647 -35.805 1.00 95.00 349 THR A N 1
ATOM 2586 C CA . THR A 1 349 ? 17.809 2.077 -36.924 1.00 95.00 349 THR A CA 1
ATOM 2587 C C . THR A 1 349 ? 19.201 1.478 -36.771 1.00 95.00 349 THR A C 1
ATOM 2589 O O . THR A 1 349 ? 19.888 1.760 -35.789 1.00 95.00 349 THR A O 1
ATOM 2592 N N . LEU A 1 350 ? 19.628 0.678 -37.745 1.00 96.25 350 LEU A N 1
ATOM 2593 C CA . LEU A 1 350 ? 20.980 0.128 -37.828 1.00 96.25 350 LEU A CA 1
ATOM 2594 C C . LEU A 1 350 ? 21.809 0.974 -38.799 1.00 96.25 350 LEU A C 1
ATOM 2596 O O . LEU A 1 350 ? 21.739 0.775 -40.008 1.00 96.25 350 LEU A O 1
ATOM 2600 N N . ALA A 1 351 ? 22.550 1.954 -38.280 1.00 95.38 351 ALA A N 1
ATOM 2601 C CA . ALA A 1 351 ? 23.450 2.782 -39.078 1.00 95.38 351 ALA A CA 1
ATOM 2602 C C . ALA A 1 351 ? 24.465 3.548 -38.202 1.00 95.38 351 ALA A C 1
ATOM 2604 O O . ALA A 1 351 ? 24.088 4.051 -37.140 1.00 95.38 351 ALA A O 1
ATOM 2605 N N . PRO A 1 352 ? 25.722 3.716 -38.662 1.00 96.69 352 PRO A N 1
ATOM 2606 C CA . PRO A 1 352 ? 26.325 3.047 -39.819 1.00 96.69 352 PRO A CA 1
ATOM 2607 C C . PRO A 1 352 ? 26.639 1.576 -39.507 1.00 96.69 352 PRO A C 1
ATOM 2609 O O . PRO A 1 352 ? 26.920 1.240 -38.353 1.00 96.69 352 PRO A O 1
ATOM 2612 N N . CYS A 1 353 ? 26.612 0.719 -40.533 1.00 96.88 353 CYS A N 1
ATOM 2613 C CA . CYS A 1 353 ? 27.029 -0.682 -40.446 1.00 96.88 353 CYS A CA 1
ATOM 2614 C C . CYS A 1 353 ? 28.057 -0.965 -41.543 1.00 96.88 353 CYS A C 1
ATOM 2616 O O . CYS A 1 353 ? 27.822 -0.695 -42.717 1.00 96.88 353 CYS A O 1
ATOM 2618 N N . THR A 1 354 ? 29.225 -1.440 -41.131 1.00 96.44 354 THR A N 1
ATOM 2619 C CA . THR A 1 354 ? 30.388 -1.715 -41.975 1.00 96.44 354 THR A CA 1
ATOM 2620 C C . THR A 1 354 ? 30.883 -3.132 -41.703 1.00 96.44 354 THR A C 1
ATOM 2622 O O . THR A 1 354 ? 30.323 -3.852 -40.873 1.00 96.44 354 THR A O 1
ATOM 2625 N N . THR A 1 355 ? 31.966 -3.537 -42.364 1.00 96.12 355 THR A N 1
ATOM 2626 C CA . THR A 1 355 ? 32.668 -4.791 -42.056 1.00 96.12 355 THR A CA 1
ATOM 2627 C C . THR A 1 355 ? 33.295 -4.809 -40.659 1.00 96.12 355 THR A C 1
ATOM 2629 O O . THR A 1 355 ? 33.645 -5.885 -40.187 1.00 96.12 355 THR A O 1
ATOM 2632 N N . ASN A 1 356 ? 33.397 -3.652 -39.990 1.00 97.25 356 ASN A N 1
ATOM 2633 C CA . ASN A 1 356 ? 34.061 -3.489 -38.693 1.00 97.25 356 ASN A CA 1
ATOM 2634 C C . ASN A 1 356 ? 33.095 -3.221 -37.520 1.00 97.25 356 ASN A C 1
ATOM 2636 O O . ASN A 1 356 ? 33.519 -2.967 -36.389 1.00 97.25 356 ASN A O 1
ATOM 2640 N N . GLY A 1 357 ? 31.787 -3.202 -37.773 1.00 97.75 357 GLY A N 1
ATOM 2641 C CA . GLY A 1 357 ? 30.794 -2.972 -36.730 1.00 97.75 357 GLY A CA 1
ATOM 2642 C C . GLY A 1 357 ? 29.517 -2.313 -37.226 1.00 97.75 357 GLY A C 1
ATOM 2643 O O . GLY A 1 357 ? 29.408 -1.900 -38.376 1.00 97.75 357 GLY A O 1
ATOM 2644 N N . CYS A 1 358 ? 28.547 -2.183 -36.329 1.00 98.44 358 CYS A N 1
ATOM 2645 C CA . CYS A 1 358 ? 27.236 -1.611 -36.619 1.00 98.44 358 CYS A CA 1
ATOM 2646 C C . CYS A 1 358 ? 26.695 -0.881 -35.391 1.00 98.44 358 CYS A C 1
ATOM 2648 O O . CYS A 1 358 ? 26.909 -1.320 -34.259 1.00 98.44 358 CYS A O 1
ATOM 2650 N N . THR A 1 359 ? 26.006 0.240 -35.601 1.00 98.44 359 THR A N 1
ATOM 2651 C CA . THR A 1 359 ? 25.372 1.005 -34.516 1.00 98.44 359 THR A CA 1
ATOM 2652 C C . THR A 1 359 ? 23.857 0.871 -34.586 1.00 98.44 359 THR A C 1
ATOM 2654 O O . THR A 1 359 ? 23.239 1.279 -35.565 1.00 98.44 359 THR A O 1
ATOM 2657 N N . ALA A 1 360 ? 23.253 0.334 -33.530 1.00 98.00 360 ALA A N 1
ATOM 2658 C CA . ALA A 1 360 ? 21.814 0.308 -33.321 1.00 98.00 360 ALA A CA 1
ATOM 2659 C C . ALA A 1 360 ? 21.367 1.547 -32.547 1.00 98.00 360 ALA A C 1
ATOM 2661 O O . ALA A 1 360 ? 21.855 1.813 -31.452 1.00 98.00 360 ALA A O 1
ATOM 2662 N N . THR A 1 361 ? 20.405 2.284 -33.091 1.00 97.31 361 THR A N 1
ATOM 2663 C CA . THR A 1 361 ? 19.801 3.455 -32.458 1.00 97.31 361 THR A CA 1
ATOM 2664 C C . THR A 1 361 ? 18.289 3.294 -32.406 1.00 97.31 361 THR A C 1
ATOM 2666 O O . THR A 1 361 ? 17.663 2.972 -33.411 1.00 97.31 361 THR A O 1
ATOM 2669 N N . LEU A 1 362 ? 17.688 3.532 -31.245 1.00 95.75 362 LEU A N 1
ATOM 2670 C CA . LEU A 1 362 ? 16.246 3.402 -31.042 1.00 95.75 362 LEU A CA 1
ATOM 2671 C C . LEU A 1 362 ? 15.689 4.556 -30.215 1.00 95.75 362 LEU A C 1
ATOM 2673 O O . LEU A 1 362 ? 16.376 5.112 -29.354 1.00 95.75 362 LEU A O 1
ATOM 2677 N N . THR A 1 363 ? 14.426 4.889 -30.469 1.00 95.94 363 THR A N 1
ATOM 2678 C CA . THR A 1 363 ? 13.663 5.863 -29.686 1.00 95.94 363 THR A CA 1
ATOM 2679 C C . THR A 1 363 ? 12.634 5.116 -28.852 1.00 95.94 363 THR A C 1
ATOM 2681 O O . THR A 1 363 ? 11.689 4.525 -29.377 1.00 95.94 363 THR A O 1
ATOM 2684 N N . LEU A 1 364 ? 12.831 5.142 -27.540 1.00 95.44 364 LEU A N 1
ATOM 2685 C CA . LEU A 1 364 ? 11.942 4.531 -26.568 1.00 95.44 364 LEU A CA 1
ATOM 2686 C C . LEU A 1 364 ? 10.902 5.561 -26.131 1.00 95.44 364 LEU A C 1
ATOM 2688 O O . LEU A 1 364 ? 11.272 6.667 -25.742 1.00 95.44 364 LEU A O 1
ATOM 2692 N N . ARG A 1 365 ? 9.619 5.204 -26.175 1.00 95.25 365 ARG A N 1
ATOM 2693 C CA . ARG A 1 365 ? 8.510 5.987 -25.621 1.00 95.25 365 ARG A CA 1
ATOM 2694 C C . ARG A 1 365 ? 7.943 5.259 -24.416 1.00 95.25 365 ARG A C 1
ATOM 2696 O O . ARG A 1 365 ? 7.737 4.048 -24.482 1.00 95.25 365 ARG A O 1
ATOM 2703 N N . ASN A 1 366 ? 7.642 5.982 -23.345 1.00 94.50 366 ASN A N 1
ATOM 2704 C CA . ASN A 1 366 ? 6.912 5.410 -22.220 1.00 94.50 366 ASN A CA 1
ATOM 2705 C C . ASN A 1 366 ? 5.456 5.882 -22.191 1.00 94.50 366 ASN A C 1
ATOM 2707 O O . ASN A 1 366 ? 5.099 6.922 -22.742 1.00 94.50 366 ASN A O 1
ATOM 2711 N N . THR A 1 367 ? 4.601 5.101 -21.547 1.00 92.94 367 THR A N 1
ATOM 2712 C CA . THR A 1 367 ? 3.230 5.469 -21.195 1.00 92.94 367 THR A CA 1
ATOM 2713 C C . THR A 1 367 ? 3.003 5.065 -19.751 1.00 92.94 367 THR A C 1
ATOM 2715 O O . THR A 1 367 ? 3.289 3.926 -19.388 1.00 92.94 367 THR A O 1
ATOM 2718 N N . VAL A 1 368 ? 2.543 6.004 -18.929 1.00 89.81 368 VAL A N 1
ATOM 2719 C CA . VAL A 1 368 ? 2.269 5.778 -17.506 1.00 89.81 368 VAL A CA 1
ATOM 2720 C C . VAL A 1 368 ? 0.759 5.713 -17.323 1.00 89.81 368 VAL A C 1
ATOM 2722 O O . VAL A 1 368 ? 0.070 6.684 -17.627 1.00 89.81 368 VAL A O 1
ATOM 2725 N N . SER A 1 369 ? 0.241 4.573 -16.866 1.00 82.50 369 SER A N 1
ATOM 2726 C CA . SER A 1 369 ? -1.196 4.378 -16.629 1.00 82.50 369 SER A CA 1
ATOM 2727 C C . SER A 1 369 ? -1.631 4.667 -15.195 1.00 82.50 369 SER A C 1
ATOM 2729 O O . SER A 1 369 ? -2.823 4.567 -14.905 1.00 82.50 369 SER A O 1
ATOM 2731 N N . SER A 1 370 ? -0.693 5.002 -14.305 1.00 71.06 370 SER A N 1
ATOM 2732 C CA . SER A 1 370 ? -1.020 5.206 -12.899 1.00 71.06 370 SER A CA 1
ATOM 2733 C C . SER A 1 370 ? -1.984 6.372 -12.713 1.00 71.06 370 SER A C 1
ATOM 2735 O O . SER A 1 370 ? -1.767 7.473 -13.221 1.00 71.06 370 SER A O 1
ATOM 2737 N N . ARG A 1 371 ? -3.053 6.114 -11.960 1.00 63.25 371 ARG A N 1
ATOM 2738 C CA . ARG A 1 371 ? -3.995 7.133 -11.483 1.00 63.25 371 ARG A CA 1
ATOM 2739 C C . ARG A 1 371 ? -3.663 7.599 -10.070 1.00 63.25 371 ARG A C 1
ATOM 2741 O O . ARG A 1 371 ? -4.386 8.434 -9.535 1.00 63.25 371 ARG A O 1
ATOM 2748 N N . SER A 1 372 ? -2.612 7.047 -9.458 1.00 54.78 372 SER A N 1
ATOM 2749 C CA . SER A 1 372 ? -2.265 7.371 -8.081 1.00 54.78 372 SER A CA 1
ATOM 2750 C C . SER A 1 372 ? -1.878 8.852 -7.978 1.00 54.78 372 SER A C 1
ATOM 2752 O O . SER A 1 372 ? -0.927 9.285 -8.637 1.00 54.78 372 SER A O 1
ATOM 2754 N N . PRO A 1 373 ? -2.570 9.640 -7.137 1.00 45.50 373 PRO A N 1
ATOM 2755 C CA . PRO A 1 373 ? -2.232 11.044 -6.906 1.00 45.50 373 PRO A CA 1
ATOM 2756 C C . PRO A 1 373 ? -0.841 11.210 -6.270 1.00 45.50 373 PRO A C 1
ATOM 2758 O O . PRO A 1 373 ? -0.228 12.269 -6.393 1.00 45.50 373 PRO A O 1
ATOM 2761 N N . TYR A 1 374 ? -0.316 10.151 -5.645 1.00 43.75 374 TYR A N 1
ATOM 2762 C CA . TYR A 1 374 ? 1.014 10.095 -5.033 1.00 43.75 374 TYR A CA 1
ATOM 2763 C C . TYR A 1 374 ? 2.124 9.774 -6.038 1.00 43.75 374 TYR A C 1
ATOM 2765 O O . TYR A 1 374 ? 3.305 10.025 -5.794 1.00 43.75 374 TYR A O 1
ATOM 2773 N N . LEU A 1 375 ? 1.747 9.270 -7.213 1.00 53.59 375 LEU A N 1
ATOM 2774 C CA . LEU A 1 375 ? 2.635 8.997 -8.329 1.00 53.59 375 LEU A CA 1
ATOM 2775 C C . LEU A 1 375 ? 2.481 10.099 -9.372 1.00 53.59 375 LEU A C 1
ATOM 2777 O O . LEU A 1 375 ? 2.211 9.832 -10.543 1.00 53.59 375 LEU A O 1
ATOM 2781 N N . SER A 1 376 ? 2.753 11.352 -8.985 1.00 54.47 376 SER A N 1
ATOM 2782 C CA . SER A 1 376 ? 3.192 12.336 -9.975 1.00 54.47 376 SER A CA 1
ATOM 2783 C C . SER A 1 376 ? 4.558 11.869 -10.488 1.00 54.47 376 SER A C 1
ATOM 2785 O O . SER A 1 376 ? 5.604 12.362 -10.062 1.00 54.47 376 SER A O 1
ATOM 2787 N N . VAL A 1 377 ? 4.563 10.837 -11.335 1.00 65.19 377 VAL A N 1
ATOM 2788 C CA . VAL A 1 377 ? 5.753 10.286 -11.965 1.00 65.19 377 VAL A CA 1
ATOM 2789 C C . VAL A 1 377 ? 6.243 11.387 -12.886 1.00 65.19 377 VAL A C 1
ATOM 2791 O O . VAL A 1 377 ? 5.857 11.488 -14.042 1.00 65.19 377 VAL A O 1
ATOM 2794 N N . ARG A 1 378 ? 7.050 12.305 -12.362 1.00 78.50 378 ARG A N 1
ATOM 2795 C CA . ARG A 1 378 ? 7.641 13.368 -13.178 1.00 78.50 378 ARG A CA 1
ATOM 2796 C C . ARG A 1 378 ? 8.666 12.764 -14.128 1.00 78.50 378 ARG A C 1
ATOM 2798 O O . ARG A 1 378 ? 8.892 13.295 -15.214 1.00 78.50 378 ARG A O 1
ATOM 2805 N N . GLN A 1 379 ? 9.269 11.650 -13.712 1.00 88.19 379 GLN A N 1
ATOM 2806 C CA . GLN A 1 379 ? 10.321 10.956 -14.427 1.00 88.19 379 GLN A CA 1
ATOM 2807 C C . GLN A 1 379 ? 10.171 9.438 -14.308 1.00 88.19 379 GLN A C 1
ATOM 2809 O O . GLN A 1 379 ? 9.855 8.916 -13.246 1.00 88.19 379 GLN A O 1
ATOM 2814 N N . VAL A 1 380 ? 10.446 8.744 -15.405 1.00 91.38 380 VAL A N 1
ATOM 2815 C CA . VAL A 1 380 ? 10.556 7.292 -15.511 1.00 91.38 380 VAL A CA 1
ATOM 2816 C C . VAL A 1 380 ? 12.013 6.945 -15.763 1.00 91.38 380 VAL A C 1
ATOM 2818 O O . VAL A 1 380 ? 12.641 7.519 -16.653 1.00 91.38 380 VAL A O 1
ATOM 2821 N N . THR A 1 381 ? 12.538 5.976 -15.017 1.00 94.00 381 THR A N 1
ATOM 2822 C CA . THR A 1 381 ? 13.873 5.419 -15.258 1.00 94.00 381 THR A CA 1
ATOM 2823 C C . THR A 1 381 ? 13.737 4.068 -15.950 1.00 94.00 381 THR A C 1
ATOM 2825 O O . THR A 1 381 ? 13.219 3.123 -15.366 1.00 94.00 381 THR A O 1
ATOM 2828 N N . ALA A 1 382 ? 14.189 3.981 -17.198 1.00 94.94 382 ALA A N 1
ATOM 2829 C CA . ALA A 1 382 ? 14.213 2.762 -17.995 1.00 94.94 382 ALA A CA 1
ATOM 2830 C C . ALA A 1 382 ? 15.576 2.067 -17.890 1.00 94.94 382 ALA A C 1
ATOM 2832 O O . ALA A 1 382 ? 16.613 2.698 -18.116 1.00 94.94 382 ALA A O 1
ATOM 2833 N N . GLU A 1 383 ? 15.572 0.766 -17.610 1.00 95.75 383 GLU A N 1
ATOM 2834 C CA . GLU A 1 383 ? 16.705 -0.126 -17.859 1.00 95.75 383 GLU A CA 1
ATOM 2835 C C . GLU A 1 383 ? 16.503 -0.756 -19.236 1.00 95.75 383 GLU A C 1
ATOM 2837 O O . GLU A 1 383 ? 15.570 -1.532 -19.443 1.00 95.75 383 GLU A O 1
ATOM 2842 N N . VAL A 1 384 ? 17.349 -0.382 -20.193 1.00 95.88 384 VAL A N 1
ATOM 2843 C CA . VAL A 1 384 ? 17.261 -0.816 -21.587 1.00 95.88 384 VAL A CA 1
ATOM 2844 C C . VAL A 1 384 ? 18.431 -1.732 -21.893 1.00 95.88 384 VAL A C 1
ATOM 2846 O O . VAL A 1 384 ? 19.583 -1.346 -21.698 1.00 95.88 384 VAL A O 1
ATOM 2849 N N . THR A 1 385 ? 18.146 -2.923 -22.406 1.00 96.38 385 THR A N 1
ATOM 2850 C CA . THR A 1 385 ? 19.161 -3.862 -22.890 1.00 96.38 385 THR A CA 1
ATOM 2851 C C . THR A 1 385 ? 18.996 -4.036 -24.389 1.00 96.38 385 THR A C 1
ATOM 2853 O O . THR A 1 385 ? 17.952 -4.494 -24.846 1.00 96.38 385 THR A O 1
ATOM 2856 N N . VAL A 1 386 ? 20.028 -3.684 -25.157 1.00 97.19 386 VAL A N 1
ATOM 2857 C CA . VAL A 1 386 ? 20.080 -3.942 -26.603 1.00 97.19 386 VAL A CA 1
ATOM 2858 C C . VAL A 1 386 ? 21.024 -5.108 -26.853 1.00 97.19 386 VAL A C 1
ATOM 2860 O O . VAL A 1 386 ? 22.199 -5.030 -26.499 1.00 97.19 386 VAL A O 1
ATOM 2863 N N . ARG A 1 387 ? 20.521 -6.187 -27.447 1.00 97.38 387 ARG A N 1
ATOM 2864 C CA . ARG A 1 387 ? 21.307 -7.347 -27.879 1.00 97.38 387 ARG A CA 1
ATOM 2865 C C . ARG A 1 387 ? 21.450 -7.300 -29.389 1.00 97.38 387 ARG A C 1
ATOM 2867 O O . ARG A 1 387 ? 20.457 -7.116 -30.084 1.00 97.38 387 ARG A O 1
ATOM 2874 N N . MET A 1 388 ? 22.670 -7.451 -29.887 1.00 98.25 388 MET A N 1
ATOM 2875 C CA . MET A 1 388 ? 22.960 -7.467 -31.318 1.00 98.25 388 MET A CA 1
ATOM 2876 C C . MET A 1 388 ? 23.580 -8.802 -31.718 1.00 98.25 388 MET A C 1
ATOM 2878 O O . MET A 1 388 ? 24.454 -9.315 -31.013 1.00 98.25 388 MET A O 1
ATOM 2882 N N . THR A 1 389 ? 23.158 -9.335 -32.861 1.00 98.38 389 THR A N 1
ATOM 2883 C CA . THR A 1 389 ? 23.701 -10.563 -33.455 1.00 98.38 389 THR A CA 1
ATOM 2884 C C . THR A 1 389 ? 24.162 -10.321 -34.889 1.00 98.38 389 THR A C 1
ATOM 2886 O O . THR A 1 389 ? 23.507 -9.570 -35.611 1.00 98.38 389 THR A O 1
ATOM 2889 N N . LEU A 1 390 ? 25.231 -10.994 -35.311 1.00 98.00 390 LEU A N 1
ATOM 2890 C CA . LEU A 1 390 ? 25.708 -11.090 -36.692 1.00 98.00 390 LEU A CA 1
ATOM 2891 C C . LEU A 1 390 ? 25.527 -12.539 -37.150 1.00 98.00 390 LEU A C 1
ATOM 2893 O O . LEU A 1 390 ? 26.086 -13.443 -36.535 1.00 98.00 390 LEU A O 1
ATOM 2897 N N . ASP A 1 391 ? 24.712 -12.764 -38.178 1.00 97.00 391 ASP A N 1
ATOM 2898 C CA . ASP A 1 391 ? 24.384 -14.100 -38.704 1.00 97.00 391 ASP A CA 1
ATOM 2899 C C . ASP A 1 391 ? 23.910 -15.083 -37.613 1.00 97.00 391 ASP A C 1
ATOM 2901 O O . ASP A 1 391 ? 24.255 -16.262 -37.598 1.00 97.00 391 ASP A O 1
ATOM 2905 N N . GLY A 1 392 ? 23.136 -14.572 -36.651 1.00 96.94 392 GLY A N 1
ATOM 2906 C CA . GLY A 1 392 ? 22.625 -15.330 -35.505 1.00 96.94 392 GLY A CA 1
ATOM 2907 C C . GLY A 1 392 ? 23.594 -15.457 -34.322 1.00 96.94 392 GLY A C 1
ATOM 2908 O O . GLY A 1 392 ? 23.146 -15.754 -33.216 1.00 96.94 392 GLY A O 1
ATOM 2909 N N . ALA A 1 393 ? 24.886 -15.162 -34.493 1.00 97.50 393 ALA A N 1
ATOM 2910 C CA . ALA A 1 393 ? 25.860 -15.176 -33.403 1.00 97.50 393 ALA A CA 1
ATOM 2911 C C . ALA A 1 393 ? 25.838 -13.853 -32.611 1.00 97.50 393 ALA A C 1
ATOM 2913 O O . ALA A 1 393 ? 25.811 -12.781 -33.219 1.00 97.50 393 ALA A O 1
ATOM 2914 N N . PRO A 1 394 ? 25.859 -13.869 -31.265 1.00 97.94 394 PRO A N 1
ATOM 2915 C CA . PRO A 1 394 ? 25.865 -12.647 -30.463 1.00 97.94 394 PRO A CA 1
ATOM 2916 C C . PRO A 1 394 ? 27.171 -11.861 -30.647 1.00 97.94 394 PRO A C 1
ATOM 2918 O O . PRO A 1 394 ? 28.254 -12.401 -30.450 1.00 97.94 394 PRO A O 1
ATOM 2921 N N . VAL A 1 395 ? 27.062 -10.570 -30.978 1.00 98.19 395 VAL A N 1
ATOM 2922 C CA . VAL A 1 395 ? 28.216 -9.667 -31.176 1.00 98.19 395 VAL A CA 1
ATOM 2923 C C . VAL A 1 395 ? 28.259 -8.498 -30.195 1.00 98.19 395 VAL A C 1
ATOM 2925 O O . VAL A 1 395 ? 29.323 -7.930 -29.974 1.00 98.19 395 VAL A O 1
ATOM 2928 N N . ALA A 1 396 ? 27.130 -8.122 -29.584 1.00 98.06 396 ALA A N 1
ATOM 2929 C CA . ALA A 1 396 ? 27.112 -7.124 -28.514 1.00 98.06 396 ALA A CA 1
ATOM 2930 C C . ALA A 1 396 ? 25.894 -7.267 -27.596 1.00 98.06 396 ALA A C 1
ATOM 2932 O O . ALA A 1 396 ? 24.817 -7.691 -28.014 1.00 98.06 396 ALA A O 1
ATOM 2933 N N . THR A 1 397 ? 26.054 -6.853 -26.339 1.00 98.00 397 THR A N 1
ATOM 2934 C CA . THR A 1 397 ? 24.951 -6.592 -25.405 1.00 98.00 397 THR A CA 1
ATOM 2935 C C . THR A 1 397 ? 25.232 -5.283 -24.677 1.00 98.00 397 THR A C 1
ATOM 2937 O O . THR A 1 397 ? 26.207 -5.185 -23.939 1.00 98.00 397 THR A O 1
ATOM 2940 N N . CYS A 1 398 ? 24.383 -4.279 -24.880 1.00 97.94 398 CYS A N 1
ATOM 2941 C CA . CYS A 1 398 ? 24.531 -2.951 -24.293 1.00 97.94 398 CYS A CA 1
ATOM 2942 C C . CYS A 1 398 ? 23.443 -2.708 -23.234 1.00 97.94 398 CYS A C 1
ATOM 2944 O O . CYS A 1 398 ? 22.318 -2.347 -23.601 1.00 97.94 398 CYS A O 1
ATOM 2946 N N . PRO A 1 399 ? 23.733 -2.885 -21.931 1.00 97.19 399 PRO A N 1
ATOM 2947 C CA . PRO A 1 399 ? 22.857 -2.401 -20.876 1.00 97.19 399 PRO A CA 1
ATOM 2948 C C . PRO A 1 399 ? 22.985 -0.878 -20.761 1.00 97.19 399 PRO A C 1
ATOM 2950 O O . PRO A 1 399 ? 24.078 -0.315 -20.785 1.00 97.19 399 PRO A O 1
ATOM 2953 N N . SER A 1 400 ? 21.863 -0.187 -20.614 1.00 96.00 400 SER A N 1
ATOM 2954 C CA . SER A 1 400 ? 21.837 1.254 -20.389 1.00 96.00 400 SER A CA 1
ATOM 2955 C C . SER A 1 400 ? 20.714 1.627 -19.433 1.00 96.00 400 SER A C 1
ATOM 2957 O O . SER A 1 400 ? 19.655 1.009 -19.422 1.00 96.00 400 SER A O 1
ATOM 2959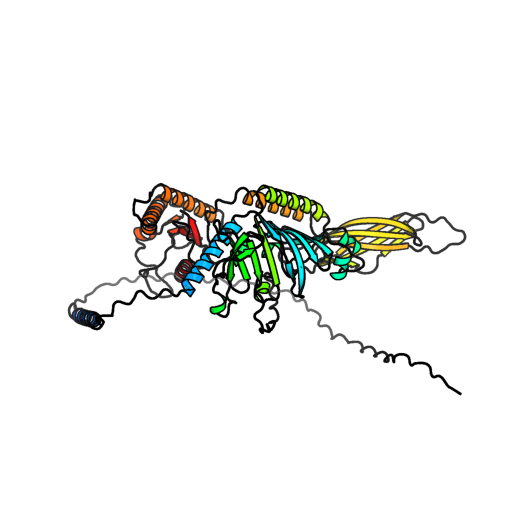 N N . THR A 1 401 ? 20.947 2.648 -18.614 1.00 95.06 401 THR A N 1
ATOM 2960 C CA . THR A 1 401 ? 19.898 3.269 -17.798 1.00 95.06 401 THR A CA 1
ATOM 2961 C C . THR A 1 401 ? 19.614 4.656 -18.355 1.00 95.06 401 THR A C 1
ATOM 2963 O O . THR A 1 401 ? 20.547 5.406 -18.670 1.00 95.06 401 THR A O 1
ATOM 2966 N N . ARG A 1 402 ? 18.336 4.994 -18.527 1.00 95.31 402 ARG A N 1
ATOM 2967 C CA . ARG A 1 402 ? 17.899 6.293 -19.046 1.00 95.31 402 ARG A CA 1
ATOM 2968 C C . ARG A 1 402 ? 16.718 6.817 -18.256 1.00 95.31 402 ARG A C 1
ATOM 2970 O O . ARG A 1 402 ? 15.753 6.096 -18.040 1.00 95.31 402 ARG A O 1
ATOM 2977 N N . THR A 1 403 ? 16.770 8.090 -17.899 1.00 92.94 403 THR A N 1
ATOM 2978 C CA . THR A 1 403 ? 15.650 8.790 -17.273 1.00 92.94 403 THR A CA 1
ATOM 2979 C C . THR A 1 403 ? 14.950 9.655 -18.315 1.00 92.94 403 THR A C 1
ATOM 2981 O O . THR A 1 403 ? 15.605 10.319 -19.117 1.00 92.94 403 THR A O 1
ATOM 2984 N N . MET A 1 404 ? 13.621 9.635 -18.332 1.00 93.44 404 MET A N 1
ATOM 2985 C CA . MET A 1 404 ? 12.788 10.429 -19.240 1.00 93.44 404 MET A CA 1
ATOM 2986 C C . MET A 1 404 ? 11.551 10.949 -18.513 1.00 93.44 404 MET A C 1
ATOM 2988 O O . MET A 1 404 ? 11.180 10.411 -17.476 1.00 93.44 404 MET A O 1
ATOM 2992 N N . LYS A 1 405 ? 10.901 11.993 -19.033 1.00 92.75 405 LYS A N 1
ATOM 2993 C CA . LYS A 1 405 ? 9.624 12.471 -18.474 1.00 92.75 405 LYS A CA 1
ATOM 2994 C C . LYS A 1 405 ? 8.548 11.387 -18.597 1.00 92.75 405 LYS A C 1
ATOM 2996 O O . LYS A 1 405 ? 8.610 10.580 -19.522 1.00 92.75 405 LYS A O 1
ATOM 3001 N N . ALA A 1 406 ? 7.547 11.378 -17.715 1.00 90.81 406 ALA A N 1
ATOM 3002 C CA . ALA A 1 406 ? 6.373 10.537 -17.949 1.00 90.81 406 ALA A CA 1
ATOM 3003 C C . ALA A 1 406 ? 5.714 10.871 -19.291 1.00 90.81 406 ALA A C 1
ATOM 3005 O O . ALA A 1 406 ? 5.634 12.038 -19.676 1.00 90.81 406 ALA A O 1
ATOM 3006 N N . ASN A 1 407 ? 5.261 9.831 -19.994 1.00 91.75 407 ASN A N 1
ATOM 3007 C CA . ASN A 1 407 ? 4.710 9.927 -21.348 1.00 91.75 407 ASN A CA 1
ATOM 3008 C C . ASN A 1 407 ? 5.673 10.566 -22.370 1.00 91.75 407 ASN A C 1
ATOM 3010 O O . ASN A 1 407 ? 5.239 11.091 -23.396 1.00 91.75 407 ASN A O 1
ATOM 3014 N N . GLY A 1 408 ? 6.976 10.542 -22.081 1.00 93.69 408 GLY A N 1
ATOM 3015 C CA . GLY A 1 408 ? 8.028 11.122 -22.899 1.00 93.69 408 GLY A CA 1
ATOM 3016 C C . GLY A 1 408 ? 8.728 10.097 -23.787 1.00 93.69 408 GLY A C 1
ATOM 3017 O O . GLY A 1 408 ? 8.317 8.941 -23.922 1.00 93.69 408 GLY A O 1
ATOM 3018 N N . THR A 1 409 ? 9.819 10.546 -24.404 1.00 95.56 409 THR A N 1
ATOM 3019 C CA . THR A 1 409 ? 10.687 9.716 -25.244 1.00 95.56 409 THR A CA 1
ATOM 3020 C C . THR A 1 409 ? 12.154 9.910 -24.888 1.00 95.56 409 THR A C 1
ATOM 3022 O O . THR A 1 409 ? 12.554 11.008 -24.501 1.00 95.56 409 THR A O 1
ATOM 3025 N N . VAL A 1 410 ? 12.977 8.883 -25.096 1.00 96.38 410 VAL A N 1
ATOM 3026 C CA . VAL A 1 410 ? 14.440 8.970 -25.000 1.00 96.38 410 VAL A CA 1
ATOM 3027 C C . VAL A 1 410 ? 15.104 8.185 -26.125 1.00 96.38 410 VAL A C 1
ATOM 3029 O O . VAL A 1 410 ? 14.580 7.169 -26.581 1.00 96.38 410 VAL A O 1
ATOM 3032 N N . ARG A 1 411 ? 16.282 8.637 -26.559 1.00 96.25 411 ARG A N 1
ATOM 3033 C CA . ARG A 1 411 ? 17.101 7.936 -27.550 1.00 96.25 411 ARG A CA 1
ATOM 3034 C C . ARG A 1 411 ? 18.138 7.049 -26.858 1.00 96.25 411 ARG A C 1
ATOM 3036 O O . ARG A 1 411 ? 18.815 7.485 -25.925 1.00 96.25 411 ARG A O 1
ATOM 3043 N N . VAL A 1 412 ? 18.274 5.814 -27.327 1.00 96.69 412 VAL A N 1
ATOM 3044 C CA . VAL A 1 412 ? 19.276 4.840 -26.871 1.00 96.69 412 VAL A CA 1
ATOM 3045 C C . VAL A 1 412 ? 20.107 4.405 -28.071 1.00 96.69 412 VAL A C 1
ATOM 3047 O O . VAL A 1 412 ? 19.578 4.262 -29.171 1.00 96.69 412 VAL A O 1
ATOM 3050 N N . SER A 1 413 ? 21.408 4.221 -27.861 1.00 97.19 413 SER A N 1
ATOM 3051 C CA . SER A 1 413 ? 22.340 3.736 -28.876 1.00 97.19 413 SER A CA 1
ATOM 3052 C C . SER A 1 413 ? 23.185 2.595 -28.308 1.00 97.19 413 SER A C 1
ATOM 3054 O O . SER A 1 413 ? 23.535 2.615 -27.127 1.00 97.19 413 SER A O 1
ATOM 3056 N N . CYS A 1 414 ? 23.476 1.602 -29.143 1.00 98.12 414 CYS A N 1
ATOM 3057 C CA . CYS A 1 414 ? 24.338 0.460 -28.866 1.00 98.12 414 CYS A CA 1
ATOM 3058 C C . CYS A 1 414 ? 25.228 0.218 -30.084 1.00 98.12 414 CYS A C 1
ATOM 3060 O O . CYS A 1 414 ? 24.734 0.161 -31.207 1.00 98.12 414 CYS A O 1
ATOM 3062 N N . ARG A 1 415 ? 26.536 0.072 -29.875 1.00 98.19 415 ARG A N 1
ATOM 3063 C CA . ARG A 1 415 ? 27.493 -0.218 -30.945 1.00 98.19 415 ARG A CA 1
ATOM 3064 C C . ARG A 1 415 ?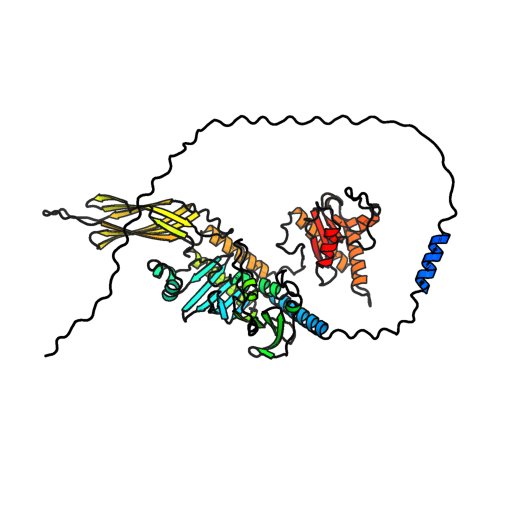 28.017 -1.638 -30.785 1.00 98.19 415 ARG A C 1
ATOM 3066 O O . ARG A 1 415 ? 28.542 -1.974 -29.729 1.00 98.19 415 ARG A O 1
ATOM 3073 N N . ALA A 1 416 ? 27.917 -2.429 -31.845 1.00 98.31 416 ALA A N 1
ATOM 3074 C CA . ALA A 1 416 ? 28.596 -3.708 -31.972 1.00 98.31 416 ALA A CA 1
ATOM 3075 C C . ALA A 1 416 ? 29.885 -3.530 -32.775 1.00 98.31 416 ALA A C 1
ATOM 3077 O O . ALA A 1 416 ? 29.868 -2.918 -33.844 1.00 98.31 416 ALA A O 1
ATOM 3078 N N . ALA A 1 417 ? 30.985 -4.072 -32.262 1.00 97.88 417 ALA A N 1
ATOM 3079 C CA . ALA A 1 417 ? 32.231 -4.222 -33.000 1.00 97.88 417 ALA A CA 1
ATOM 3080 C C . ALA A 1 417 ? 32.365 -5.688 -33.423 1.00 97.88 417 ALA A C 1
ATOM 3082 O O . ALA A 1 417 ? 32.150 -6.591 -32.619 1.00 97.88 417 ALA A O 1
ATOM 3083 N N . TYR A 1 418 ? 32.692 -5.917 -34.686 1.00 97.56 418 TYR A N 1
ATOM 3084 C CA . TYR A 1 418 ? 32.958 -7.236 -35.258 1.00 97.56 418 TYR A CA 1
ATOM 3085 C C . TYR A 1 418 ? 33.908 -7.052 -36.443 1.00 97.56 418 TYR A C 1
ATOM 3087 O O . TYR A 1 418 ? 34.129 -5.923 -36.860 1.00 97.56 418 TYR A O 1
ATOM 3095 N N . SER A 1 419 ? 34.476 -8.127 -36.985 1.00 97.00 419 SER A N 1
ATOM 3096 C CA . SER A 1 419 ? 35.309 -8.064 -38.190 1.00 97.00 419 SER A CA 1
ATOM 3097 C C . SER A 1 419 ? 34.822 -9.095 -39.194 1.00 97.00 419 SER A C 1
ATOM 3099 O O . SER A 1 419 ? 34.716 -10.277 -38.868 1.00 97.00 419 SER A O 1
ATOM 3101 N N . ILE A 1 420 ? 34.499 -8.637 -40.400 1.00 95.88 420 ILE A N 1
ATOM 3102 C CA . ILE A 1 420 ? 34.156 -9.486 -41.539 1.00 95.88 420 ILE A CA 1
ATOM 3103 C C . ILE A 1 420 ? 35.371 -9.489 -42.471 1.00 95.88 420 ILE A C 1
ATOM 3105 O O . ILE A 1 420 ? 35.646 -8.460 -43.099 1.00 95.88 420 ILE A O 1
ATOM 3109 N N . PRO A 1 421 ? 36.114 -10.607 -42.565 1.00 93.44 421 PRO A N 1
ATOM 3110 C CA . PRO A 1 421 ? 37.264 -10.699 -43.450 1.00 93.44 421 PRO A CA 1
ATOM 3111 C C . PRO A 1 421 ? 36.876 -10.454 -44.915 1.00 93.44 421 PRO A C 1
ATOM 3113 O O . PRO A 1 421 ? 35.779 -10.846 -45.330 1.00 93.44 421 PRO A O 1
ATOM 3116 N N . PRO A 1 422 ? 37.771 -9.868 -45.730 1.00 92.62 422 PRO A N 1
ATOM 3117 C CA . PRO A 1 422 ? 37.575 -9.802 -47.172 1.00 92.62 422 PRO A CA 1
ATOM 3118 C C . PRO A 1 422 ? 37.349 -11.204 -47.749 1.00 92.62 422 PRO A C 1
ATOM 3120 O O . PRO A 1 422 ? 38.091 -12.137 -47.444 1.00 92.62 422 PRO A O 1
ATOM 3123 N N . SER A 1 423 ? 36.342 -11.350 -48.606 1.00 92.25 423 SER A N 1
ATOM 3124 C CA . SER A 1 423 ? 36.037 -12.605 -49.294 1.00 92.25 423 SER A CA 1
ATOM 3125 C C . SER A 1 423 ? 36.071 -12.384 -50.798 1.00 92.25 423 SER A C 1
ATOM 3127 O O . SER A 1 423 ? 35.522 -11.401 -51.293 1.00 92.25 423 SER A O 1
ATOM 3129 N N . ARG A 1 424 ? 36.670 -13.330 -51.534 1.00 94.19 424 ARG A N 1
ATOM 3130 C CA . ARG A 1 424 ? 36.594 -13.360 -53.006 1.00 94.19 424 ARG A CA 1
ATOM 3131 C C . ARG A 1 424 ? 35.161 -13.589 -53.500 1.00 94.19 424 ARG A C 1
ATOM 3133 O O . ARG A 1 424 ? 34.826 -13.157 -54.593 1.00 94.19 424 ARG A O 1
ATOM 3140 N N . ASN A 1 425 ? 34.329 -14.215 -52.666 1.00 93.25 425 ASN A N 1
ATOM 3141 C CA . ASN A 1 425 ? 32.907 -14.439 -52.900 1.00 93.25 425 ASN A CA 1
ATOM 3142 C C . ASN A 1 425 ? 32.117 -13.615 -51.867 1.00 93.25 425 ASN A C 1
ATOM 3144 O O . ASN A 1 425 ? 31.911 -14.096 -50.744 1.00 93.25 425 ASN A O 1
ATOM 3148 N N . PRO A 1 426 ? 31.759 -12.353 -52.169 1.00 89.88 426 PRO A N 1
ATOM 3149 C CA . PRO A 1 426 ? 31.035 -11.507 -51.231 1.00 89.88 426 PRO A CA 1
ATOM 3150 C C . PRO A 1 426 ? 29.675 -12.129 -50.905 1.00 89.88 426 PRO A C 1
ATOM 3152 O O . PRO A 1 426 ? 28.944 -12.563 -51.793 1.00 89.88 426 PRO A O 1
ATOM 3155 N N . ARG A 1 427 ? 29.337 -12.169 -49.615 1.00 94.19 427 ARG A N 1
ATOM 3156 C CA . ARG A 1 427 ? 28.032 -12.618 -49.123 1.00 94.19 427 ARG A CA 1
ATOM 3157 C C . ARG A 1 427 ? 27.394 -11.532 -48.271 1.00 94.19 427 ARG A C 1
ATOM 3159 O O . ARG A 1 427 ? 28.095 -10.771 -47.603 1.00 94.19 427 ARG A O 1
ATOM 3166 N N . THR A 1 428 ? 26.069 -11.483 -48.276 1.00 94.56 428 THR A N 1
ATOM 3167 C CA . THR A 1 428 ? 25.322 -10.599 -47.381 1.00 94.56 428 THR A CA 1
ATOM 3168 C C . THR A 1 428 ? 25.372 -11.158 -45.967 1.00 94.56 428 THR A C 1
ATOM 3170 O O . THR A 1 428 ? 25.018 -12.311 -45.733 1.00 94.56 428 THR A O 1
ATOM 3173 N N . HIS A 1 429 ? 25.798 -10.318 -45.032 1.00 95.62 429 HIS A N 1
ATOM 3174 C CA . HIS A 1 429 ? 25.770 -10.598 -43.605 1.00 95.62 429 HIS A CA 1
ATOM 3175 C C . HIS A 1 429 ? 24.564 -9.904 -42.970 1.00 95.62 429 HIS A C 1
ATOM 3177 O O . HIS A 1 429 ? 24.263 -8.755 -43.298 1.00 95.62 429 HIS A O 1
ATOM 3183 N N . THR A 1 430 ? 23.874 -10.585 -42.058 1.00 97.25 430 THR A N 1
ATOM 3184 C CA . THR A 1 430 ? 22.671 -10.053 -41.409 1.00 97.25 430 THR A CA 1
ATOM 3185 C C . THR A 1 430 ? 22.983 -9.623 -39.986 1.00 97.25 430 THR A C 1
ATOM 3187 O O . THR A 1 430 ? 23.314 -10.448 -39.135 1.00 97.25 430 THR A O 1
ATOM 3190 N N . VAL A 1 431 ? 22.815 -8.331 -39.706 1.00 97.31 431 VAL A N 1
ATOM 3191 C CA . VAL A 1 431 ? 22.841 -7.803 -38.339 1.00 97.31 431 VAL A CA 1
ATOM 3192 C C . VAL A 1 431 ? 21.413 -7.657 -37.833 1.00 97.31 431 VAL A C 1
ATOM 3194 O O . VAL A 1 431 ? 20.581 -7.018 -38.473 1.00 97.31 431 VAL A O 1
ATOM 3197 N N . ARG A 1 432 ? 21.134 -8.213 -36.655 1.00 96.69 432 ARG A N 1
ATOM 3198 C CA . ARG A 1 432 ? 19.860 -8.049 -35.947 1.00 96.69 432 ARG A CA 1
ATOM 3199 C C . ARG A 1 432 ? 20.109 -7.362 -34.612 1.00 96.69 432 ARG A C 1
ATOM 3201 O O . ARG A 1 432 ? 21.115 -7.631 -33.962 1.00 96.69 432 ARG A O 1
ATOM 3208 N N . ALA A 1 433 ? 19.193 -6.485 -34.210 1.00 96.31 433 ALA A N 1
ATOM 3209 C CA . ALA A 1 433 ? 19.184 -5.882 -32.886 1.00 96.31 433 ALA A CA 1
ATOM 3210 C C . ALA A 1 433 ? 17.815 -6.072 -32.233 1.00 96.31 433 ALA A C 1
ATOM 3212 O O . ALA A 1 433 ? 16.798 -5.653 -32.783 1.00 96.31 433 ALA A O 1
ATOM 3213 N N . ASP A 1 434 ? 17.811 -6.662 -31.044 1.00 93.94 434 ASP A N 1
ATOM 3214 C CA . ASP A 1 434 ? 16.635 -6.825 -30.201 1.00 93.94 434 ASP A CA 1
ATOM 3215 C C . ASP A 1 434 ? 16.805 -5.954 -28.953 1.00 93.94 434 ASP A C 1
ATOM 3217 O O . ASP A 1 434 ? 17.852 -5.968 -28.303 1.00 93.94 434 ASP A O 1
ATOM 3221 N N . ALA A 1 435 ? 15.782 -5.170 -28.619 1.00 94.12 435 ALA A N 1
ATOM 3222 C CA . ALA A 1 435 ? 15.809 -4.269 -27.475 1.00 94.12 435 ALA A CA 1
ATOM 3223 C C . ALA A 1 435 ? 14.703 -4.622 -26.484 1.00 94.12 435 ALA A C 1
ATOM 3225 O O . ALA A 1 435 ? 13.538 -4.751 -26.859 1.00 94.12 435 ALA A O 1
ATOM 3226 N N . THR A 1 436 ? 15.066 -4.729 -25.210 1.00 93.56 436 THR A N 1
ATOM 3227 C CA . THR A 1 436 ? 14.124 -4.846 -24.097 1.00 93.56 436 THR A CA 1
ATOM 3228 C C . THR A 1 436 ? 14.262 -3.636 -23.188 1.00 93.56 436 THR A C 1
ATOM 3230 O O . THR A 1 436 ? 15.352 -3.083 -23.031 1.00 93.56 436 THR A O 1
ATOM 3233 N N . ALA A 1 437 ? 13.150 -3.198 -22.606 1.00 94.75 437 ALA A N 1
ATOM 3234 C CA . ALA A 1 437 ? 13.124 -2.087 -21.670 1.00 94.75 437 ALA A CA 1
ATOM 3235 C C . ALA A 1 437 ? 12.167 -2.400 -20.523 1.00 94.75 437 ALA A C 1
ATOM 3237 O O . ALA A 1 437 ? 11.031 -2.806 -20.760 1.00 94.75 437 ALA A O 1
ATOM 3238 N N . ILE A 1 438 ? 12.626 -2.171 -19.297 1.00 94.94 438 ILE A N 1
ATOM 3239 C CA . ILE A 1 438 ? 11.832 -2.302 -18.072 1.00 94.94 438 ILE A CA 1
ATOM 3240 C C . ILE A 1 438 ? 11.937 -1.017 -17.257 1.00 94.94 438 ILE A C 1
ATOM 3242 O O . ILE A 1 438 ? 12.948 -0.312 -17.310 1.00 94.94 438 ILE A O 1
ATOM 3246 N N . ALA A 1 439 ? 10.879 -0.679 -16.529 1.00 95.00 439 ALA A N 1
ATOM 3247 C CA . ALA A 1 439 ? 10.828 0.553 -15.754 1.00 95.00 439 ALA A CA 1
ATOM 3248 C C . ALA A 1 439 ? 11.282 0.236 -14.342 1.00 95.00 439 ALA A C 1
ATOM 3250 O O . ALA A 1 439 ? 10.807 -0.737 -13.765 1.00 95.00 439 ALA A O 1
ATOM 3251 N N . ARG A 1 440 ? 12.154 1.057 -13.761 1.00 94.56 440 ARG A N 1
ATOM 3252 C CA . ARG A 1 440 ? 12.371 1.018 -12.317 1.00 94.56 440 ARG A CA 1
ATOM 3253 C C . ARG A 1 440 ? 11.153 1.600 -11.618 1.00 94.56 440 ARG A C 1
ATOM 3255 O O . ARG A 1 440 ? 10.724 2.699 -11.964 1.00 94.56 440 ARG A O 1
ATOM 3262 N N . ALA A 1 441 ? 10.662 0.886 -10.615 1.00 91.50 441 ALA A N 1
ATOM 3263 C CA . ALA A 1 441 ? 9.569 1.341 -9.764 1.00 91.50 441 ALA A CA 1
ATOM 3264 C C . ALA A 1 441 ? 9.945 2.542 -8.897 1.00 91.50 441 ALA A C 1
ATOM 3266 O O . ALA A 1 441 ? 9.071 3.328 -8.545 1.00 91.50 441 ALA A O 1
ATOM 3267 N N . LEU A 1 442 ? 11.227 2.670 -8.540 1.00 89.88 442 LEU A N 1
ATOM 3268 C CA . LEU A 1 442 ? 11.699 3.662 -7.583 1.00 89.88 442 LEU A CA 1
ATOM 3269 C C . LEU A 1 442 ? 12.941 4.383 -8.097 1.00 89.88 442 LEU A C 1
ATOM 3271 O O . LEU A 1 442 ? 13.882 3.764 -8.607 1.00 89.88 442 LEU A O 1
ATOM 3275 N N . ALA A 1 443 ? 12.952 5.704 -7.932 1.00 86.62 443 ALA A N 1
ATOM 3276 C CA . ALA A 1 443 ? 14.166 6.496 -8.009 1.00 86.62 443 ALA A CA 1
ATOM 3277 C C . ALA A 1 443 ? 14.927 6.432 -6.674 1.00 86.62 443 ALA A C 1
ATOM 3279 O O . ALA A 1 443 ? 14.357 6.160 -5.619 1.00 86.62 443 ALA A O 1
ATOM 3280 N N . GLU A 1 444 ? 16.223 6.758 -6.686 1.00 85.06 444 GLU A N 1
ATOM 3281 C CA . GLU A 1 444 ? 17.024 6.790 -5.449 1.00 85.06 444 GLU A CA 1
ATOM 3282 C C . GLU A 1 444 ? 16.459 7.794 -4.424 1.00 85.06 444 GLU A C 1
ATOM 3284 O O . GLU A 1 444 ? 16.563 7.583 -3.219 1.00 85.06 444 GLU A O 1
ATOM 3289 N N . ALA A 1 445 ? 15.832 8.880 -4.890 1.00 83.50 445 ALA A N 1
ATOM 3290 C CA . ALA A 1 445 ? 15.146 9.829 -4.016 1.00 83.50 445 ALA A CA 1
ATOM 3291 C C . ALA A 1 445 ? 13.944 9.198 -3.295 1.00 83.50 445 ALA A C 1
ATOM 3293 O O . ALA A 1 445 ? 13.783 9.442 -2.102 1.00 83.50 445 ALA A O 1
ATOM 3294 N N . ASP A 1 446 ? 13.166 8.349 -3.978 1.00 85.62 446 ASP A N 1
ATOM 3295 C CA . ASP A 1 446 ? 12.030 7.643 -3.376 1.00 85.62 446 ASP A CA 1
ATOM 3296 C C . ASP A 1 446 ? 12.511 6.662 -2.304 1.00 85.62 446 ASP A C 1
ATOM 3298 O O . ASP A 1 446 ? 11.976 6.647 -1.203 1.00 85.62 446 ASP A O 1
ATOM 3302 N N . ILE A 1 447 ? 13.577 5.903 -2.587 1.00 89.81 447 ILE A N 1
ATOM 3303 C CA . ILE A 1 447 ? 14.184 4.970 -1.622 1.00 89.81 447 ILE A CA 1
ATOM 3304 C C . ILE A 1 447 ? 14.641 5.710 -0.362 1.00 89.81 447 ILE A C 1
ATOM 3306 O O . ILE A 1 447 ? 14.387 5.251 0.750 1.00 89.81 447 ILE A O 1
ATOM 3310 N N . ARG A 1 448 ? 15.297 6.870 -0.518 1.00 89.00 448 ARG A N 1
ATOM 3311 C CA . ARG A 1 448 ? 15.714 7.696 0.625 1.00 89.00 448 ARG A CA 1
ATOM 3312 C C . ARG A 1 448 ? 14.522 8.226 1.415 1.00 89.00 448 ARG A C 1
ATOM 3314 O O . ARG A 1 448 ? 14.583 8.215 2.641 1.00 89.00 448 ARG A O 1
ATOM 3321 N N . GLN A 1 449 ? 13.467 8.673 0.732 1.00 86.81 449 GLN A N 1
ATOM 3322 C CA . GLN A 1 449 ? 12.258 9.155 1.393 1.00 86.81 449 GLN A CA 1
ATOM 3323 C C . GLN A 1 449 ? 11.574 8.027 2.170 1.00 86.81 449 GLN A C 1
ATOM 3325 O O . GLN A 1 449 ? 11.355 8.177 3.362 1.00 86.81 449 GLN A O 1
ATOM 3330 N N . MET A 1 450 ? 11.363 6.861 1.557 1.00 89.75 450 MET A N 1
ATOM 3331 C CA . MET A 1 450 ? 10.788 5.697 2.239 1.00 89.75 450 MET A CA 1
ATOM 3332 C C . MET A 1 450 ? 11.630 5.236 3.428 1.00 89.75 450 MET A C 1
ATOM 3334 O O . MET A 1 450 ? 11.091 4.878 4.471 1.00 89.75 450 MET A O 1
ATOM 3338 N N . ALA A 1 451 ? 12.960 5.242 3.294 1.00 91.56 451 ALA A N 1
ATOM 3339 C CA . ALA A 1 451 ? 13.853 4.904 4.396 1.00 91.56 451 ALA A CA 1
ATOM 3340 C C . ALA A 1 451 ? 13.730 5.906 5.551 1.00 91.56 451 ALA A C 1
ATOM 3342 O O . ALA A 1 451 ? 13.782 5.502 6.715 1.00 91.56 451 ALA A O 1
ATOM 3343 N N . LYS A 1 452 ? 13.549 7.194 5.235 1.00 89.62 452 LYS A N 1
ATOM 3344 C CA . LYS A 1 452 ? 13.271 8.234 6.223 1.00 89.62 452 LYS A CA 1
ATOM 3345 C C . LYS A 1 452 ? 11.907 8.024 6.884 1.00 89.62 452 LYS A C 1
ATOM 3347 O O . LYS A 1 452 ? 11.863 7.988 8.107 1.00 89.62 452 LYS A O 1
ATOM 3352 N N . ASP A 1 453 ? 10.843 7.823 6.113 1.00 85.62 453 ASP A N 1
ATOM 3353 C CA . ASP A 1 453 ? 9.485 7.620 6.634 1.00 85.62 453 ASP A CA 1
ATOM 3354 C C . ASP A 1 453 ? 9.433 6.394 7.558 1.00 85.62 453 ASP A C 1
ATOM 3356 O O . ASP A 1 453 ? 8.902 6.453 8.665 1.00 85.62 453 ASP A O 1
ATOM 3360 N N . LEU A 1 454 ? 10.095 5.301 7.163 1.00 89.69 454 LEU A N 1
ATOM 3361 C CA . LEU A 1 454 ? 10.228 4.101 7.985 1.00 89.69 454 LEU A CA 1
ATOM 3362 C C . LEU A 1 454 ? 11.036 4.360 9.270 1.00 89.69 454 LEU A C 1
ATOM 3364 O O . LEU A 1 454 ? 10.725 3.807 10.323 1.00 89.69 454 LEU A O 1
ATOM 3368 N N . ALA A 1 455 ? 12.082 5.189 9.218 1.00 89.31 455 ALA A N 1
ATOM 3369 C CA . ALA A 1 455 ? 12.852 5.569 10.404 1.00 89.31 455 ALA A CA 1
ATOM 3370 C C . ALA A 1 455 ? 12.050 6.466 11.363 1.00 89.31 455 ALA A C 1
ATOM 3372 O O . ALA A 1 455 ? 12.126 6.281 12.583 1.00 89.31 455 ALA A O 1
ATOM 3373 N N . ASP A 1 456 ? 11.260 7.392 10.822 1.00 84.69 456 ASP A N 1
ATOM 3374 C CA . ASP A 1 456 ? 10.359 8.251 11.589 1.00 84.69 456 ASP A CA 1
ATOM 3375 C C . ASP A 1 456 ? 9.272 7.396 12.263 1.00 84.69 456 ASP A C 1
ATOM 3377 O O . ASP A 1 456 ? 9.044 7.534 13.466 1.00 84.69 456 ASP A O 1
ATOM 3381 N N . GLN A 1 457 ? 8.706 6.419 11.545 1.00 84.94 457 GLN A N 1
ATOM 3382 C CA . GLN A 1 457 ? 7.775 5.428 12.088 1.00 84.94 457 GLN A CA 1
ATOM 3383 C C . GLN A 1 457 ? 8.391 4.609 13.237 1.00 84.94 457 GLN A C 1
ATOM 3385 O O . GLN A 1 457 ? 7.768 4.427 14.284 1.00 84.94 457 GLN A O 1
ATOM 3390 N N . ILE A 1 458 ? 9.626 4.119 13.084 1.00 84.31 458 ILE A N 1
ATOM 3391 C CA . ILE A 1 458 ? 10.334 3.391 14.155 1.00 84.31 458 ILE A CA 1
ATOM 3392 C C . ILE A 1 458 ? 10.485 4.267 15.397 1.00 84.31 458 ILE A C 1
ATOM 3394 O O . ILE A 1 458 ? 10.289 3.799 16.519 1.00 84.31 458 ILE A O 1
ATOM 3398 N N . THR A 1 459 ? 10.841 5.534 15.201 1.00 83.69 459 THR A N 1
ATOM 3399 C CA . THR A 1 459 ? 11.026 6.487 16.298 1.00 83.69 459 THR A CA 1
ATOM 3400 C C . THR A 1 459 ? 9.699 6.773 16.997 1.00 83.69 459 THR A C 1
ATOM 3402 O O . THR A 1 459 ? 9.639 6.712 18.225 1.00 83.69 459 THR A O 1
ATOM 3405 N N . GLY A 1 460 ? 8.630 6.989 16.226 1.00 79.75 460 GLY A N 1
ATOM 3406 C CA . GLY A 1 460 ? 7.275 7.189 16.737 1.00 79.75 460 GLY A CA 1
ATOM 3407 C C . GLY A 1 460 ? 6.715 5.971 17.472 1.00 79.75 460 GLY A C 1
ATOM 3408 O O . GLY A 1 460 ? 6.000 6.141 18.445 1.00 79.75 460 GLY A O 1
ATOM 3409 N N . ASN A 1 461 ? 7.077 4.749 17.078 1.00 73.88 461 ASN A N 1
ATOM 3410 C CA . ASN A 1 461 ? 6.637 3.531 17.769 1.00 73.88 461 ASN A CA 1
ATOM 3411 C C . ASN A 1 461 ? 7.460 3.197 19.022 1.00 73.88 461 ASN A C 1
ATOM 3413 O O . ASN A 1 461 ? 6.955 2.531 19.920 1.00 73.88 461 ASN A O 1
ATOM 3417 N N . ARG A 1 462 ? 8.729 3.623 19.095 1.00 78.19 462 ARG A N 1
ATOM 3418 C CA . ARG A 1 462 ? 9.572 3.457 20.298 1.00 78.19 462 ARG A CA 1
ATOM 3419 C C . ARG A 1 462 ? 9.236 4.463 21.381 1.00 78.19 462 ARG A C 1
ATOM 3421 O O . ARG A 1 462 ? 9.256 4.131 22.559 1.00 78.19 462 ARG A O 1
ATOM 3428 N N . ASN A 1 463 ? 8.930 5.674 20.947 1.00 69.56 463 ASN A N 1
ATOM 3429 C CA . ASN A 1 463 ? 8.424 6.736 21.784 1.00 69.56 463 ASN A CA 1
ATOM 3430 C C . ASN A 1 463 ? 7.002 7.001 21.310 1.00 69.56 463 ASN A C 1
ATOM 3432 O O . ASN A 1 463 ? 6.796 8.056 20.697 1.00 69.56 463 ASN A O 1
ATOM 3436 N N . PRO A 1 464 ? 6.051 6.055 21.521 1.00 55.94 464 PRO A N 1
ATOM 3437 C CA . PRO A 1 464 ? 4.659 6.360 21.248 1.00 55.94 464 PRO A CA 1
ATOM 3438 C C . PRO A 1 464 ? 4.431 7.684 21.956 1.00 55.94 464 PRO A C 1
ATOM 3440 O O . PRO A 1 464 ? 4.768 7.768 23.147 1.00 55.94 464 PRO A O 1
ATOM 3443 N N . PRO A 1 465 ? 4.016 8.749 21.237 1.00 45.22 465 PRO A N 1
ATOM 3444 C CA . PRO A 1 465 ? 3.694 9.987 21.914 1.00 45.22 465 PRO A CA 1
ATOM 3445 C C . PRO A 1 465 ? 2.788 9.539 23.041 1.00 45.22 465 PRO A C 1
ATOM 3447 O O . PRO A 1 465 ? 1.821 8.820 22.770 1.00 45.22 465 PRO A O 1
ATOM 3450 N N . THR A 1 466 ? 3.171 9.821 24.292 1.00 44.22 466 THR A N 1
ATOM 3451 C CA . THR A 1 466 ? 2.292 9.600 25.436 1.00 44.22 466 THR A CA 1
ATOM 3452 C C . THR A 1 466 ? 0.965 10.129 24.948 1.00 44.22 466 THR A C 1
ATOM 3454 O O . THR A 1 466 ? 0.924 11.305 24.589 1.00 44.22 466 THR A O 1
ATOM 3457 N N . ARG A 1 467 ? -0.029 9.253 24.718 1.00 44.84 467 ARG A N 1
ATOM 3458 C CA . ARG A 1 467 ? -1.261 9.611 24.004 1.00 44.84 467 ARG A CA 1
ATOM 3459 C C . ARG A 1 467 ? -2.058 10.544 24.907 1.00 44.84 467 ARG A C 1
ATOM 3461 O O . ARG A 1 467 ? -3.073 10.195 25.486 1.00 44.84 467 ARG A O 1
ATOM 3468 N N . THR A 1 468 ? -1.584 11.772 25.022 1.00 37.84 468 THR A N 1
ATOM 3469 C CA . THR A 1 468 ? -2.321 12.955 25.398 1.00 37.84 468 THR A CA 1
ATOM 3470 C C . THR A 1 468 ? -3.105 13.287 24.140 1.00 37.84 468 THR A C 1
ATOM 3472 O O . THR A 1 468 ? -2.654 14.067 23.300 1.00 37.84 468 THR A O 1
ATOM 3475 N N . GLY A 1 469 ? -4.191 12.540 23.924 1.00 39.78 469 GLY A N 1
ATOM 3476 C CA . GLY A 1 469 ? -5.020 12.625 22.733 1.00 39.78 469 GLY A CA 1
ATOM 3477 C C . GLY A 1 469 ? -5.462 14.061 22.489 1.00 39.78 469 GLY A C 1
ATOM 3478 O O . GLY A 1 469 ? -6.352 14.553 23.177 1.00 39.78 469 GLY A O 1
ATOM 3479 N N . ALA A 1 470 ? -4.861 14.720 21.497 1.00 42.78 470 ALA A N 1
ATOM 3480 C CA . ALA A 1 470 ? -5.567 15.775 20.794 1.00 42.78 470 ALA A CA 1
ATOM 3481 C C . ALA A 1 470 ? -6.517 15.081 19.831 1.00 42.78 470 ALA A C 1
ATOM 3483 O O . ALA A 1 470 ? -6.178 14.779 18.690 1.00 42.78 470 ALA A O 1
ATOM 3484 N N . GLU A 1 471 ? -7.700 14.780 20.339 1.00 58.34 471 GLU A N 1
ATOM 3485 C CA . GLU A 1 471 ? -8.848 14.603 19.473 1.00 58.34 471 GLU A CA 1
ATOM 3486 C C . GLU A 1 471 ? -9.126 15.929 18.773 1.00 58.34 471 GLU A C 1
ATOM 3488 O O . GLU A 1 471 ? -8.978 16.997 19.370 1.00 58.34 471 GLU A O 1
ATOM 3493 N N . TYR A 1 472 ? -9.470 15.856 17.493 1.00 57.12 472 TYR A N 1
ATOM 3494 C CA . TYR A 1 472 ? -9.740 17.003 16.639 1.00 57.12 472 TYR A CA 1
ATOM 3495 C C . TYR A 1 472 ? -11.070 16.793 15.912 1.00 57.12 472 TYR A C 1
ATOM 3497 O O . TYR A 1 472 ? -11.400 15.663 15.553 1.00 57.12 472 TYR A O 1
ATOM 3505 N N . PHE A 1 473 ? -11.800 17.885 15.667 1.00 57.78 473 PHE A N 1
ATOM 3506 C CA . PHE A 1 473 ? -13.016 17.894 14.853 1.00 57.78 473 PHE A CA 1
ATOM 3507 C C . PHE A 1 473 ? -13.000 19.003 13.781 1.00 57.78 473 PHE A C 1
ATOM 3509 O O . PHE A 1 473 ? -12.495 20.103 14.051 1.00 57.78 473 PHE A O 1
ATOM 3516 N N . PRO A 1 474 ? -13.583 18.751 12.584 1.00 47.41 474 PRO A N 1
ATOM 3517 C CA . PRO A 1 474 ? -14.423 17.592 12.225 1.00 47.41 474 PRO A CA 1
ATOM 3518 C C . PRO A 1 474 ? -13.607 16.330 11.871 1.00 47.41 474 PRO A C 1
ATOM 3520 O O . PRO A 1 474 ? -12.469 16.451 11.429 1.00 47.41 474 PRO A O 1
ATOM 3523 N N . LYS A 1 475 ? -14.177 15.124 12.069 1.00 48.47 475 LYS A N 1
ATOM 3524 C CA . LYS A 1 475 ? -13.544 13.818 11.763 1.00 48.47 475 LYS A CA 1
ATOM 3525 C C . LYS A 1 475 ? -12.821 13.868 10.402 1.00 48.47 475 LYS A C 1
ATOM 3527 O O . LYS A 1 475 ? -13.451 14.075 9.368 1.00 48.47 475 LYS A O 1
ATOM 3532 N N . GLY A 1 476 ? -11.495 13.718 10.409 1.00 53.97 476 GLY A N 1
ATOM 3533 C CA . GLY A 1 476 ? -10.633 13.892 9.237 1.00 53.97 476 GLY A CA 1
ATOM 3534 C C . GLY A 1 476 ? -9.146 13.896 9.599 1.00 53.97 476 GLY A C 1
ATOM 3535 O O . GLY A 1 476 ? -8.779 13.688 10.757 1.00 53.97 476 GLY A O 1
ATOM 3536 N N . ARG A 1 477 ? -8.269 14.135 8.610 1.00 51.22 477 ARG A N 1
ATOM 3537 C CA . ARG A 1 477 ? -6.830 14.318 8.873 1.00 51.22 477 ARG A CA 1
ATOM 3538 C C . ARG A 1 477 ? -6.655 15.469 9.877 1.00 51.22 477 ARG A C 1
ATOM 3540 O O . ARG A 1 477 ? -7.293 16.505 9.677 1.00 51.22 477 ARG A O 1
ATOM 3547 N N . PRO A 1 478 ? -5.799 15.326 10.908 1.00 61.00 478 PRO A N 1
ATOM 3548 C CA . PRO A 1 478 ? -5.489 16.423 11.813 1.00 61.00 478 PRO A CA 1
ATOM 3549 C C . PRO A 1 478 ? -5.121 17.671 11.002 1.00 61.00 478 PRO A C 1
ATOM 3551 O O . PRO A 1 478 ? -4.357 17.561 10.036 1.00 61.00 478 PRO A O 1
ATOM 3554 N N . PRO A 1 479 ? -5.657 18.849 11.347 1.00 70.44 479 PRO A N 1
ATOM 3555 C CA . PRO A 1 479 ? -5.385 20.057 10.602 1.00 70.44 479 PRO A CA 1
ATOM 3556 C C . PRO A 1 479 ? -3.900 20.352 10.756 1.00 70.44 479 PRO A C 1
ATOM 3558 O O . PRO A 1 479 ? -3.350 20.276 11.857 1.00 70.44 479 PRO A O 1
ATOM 3561 N N . THR A 1 480 ? -3.234 20.683 9.653 1.00 78.69 480 THR A N 1
ATOM 3562 C CA . THR A 1 480 ? -1.8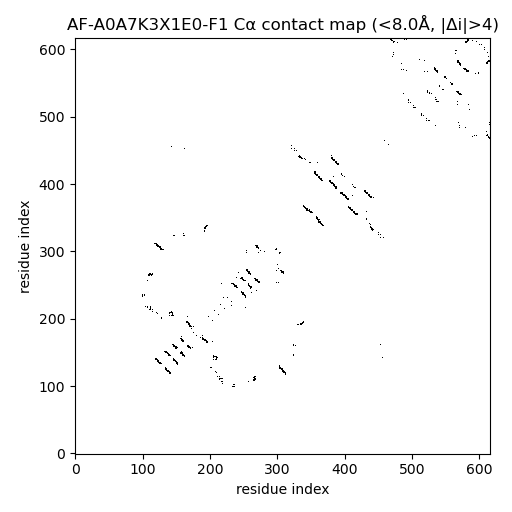57 21.163 9.725 1.00 78.69 480 THR A CA 1
ATOM 3563 C C . THR A 1 480 ? -1.871 22.504 10.447 1.00 78.69 480 THR A C 1
ATOM 3565 O O . THR A 1 480 ? -2.263 23.523 9.880 1.00 78.69 480 THR A O 1
ATOM 3568 N N . LEU A 1 481 ? -1.485 22.493 11.721 1.00 82.56 481 LEU A N 1
ATOM 3569 C CA . LEU A 1 481 ? -1.347 23.708 12.504 1.00 82.56 481 LEU A CA 1
ATOM 3570 C C . LEU A 1 481 ? -0.134 24.489 11.998 1.00 82.56 481 LEU A C 1
ATOM 3572 O O . LEU A 1 481 ? 0.935 23.931 11.744 1.00 82.56 481 LEU A O 1
ATOM 3576 N N . THR A 1 482 ? -0.282 25.803 11.876 1.00 86.62 482 THR A N 1
ATOM 3577 C CA . THR A 1 482 ? 0.870 26.694 11.729 1.00 86.62 482 THR A CA 1
ATOM 3578 C C . THR A 1 482 ? 1.770 26.575 12.963 1.00 86.62 482 THR A C 1
ATOM 3580 O O . THR A 1 482 ? 1.298 26.251 14.054 1.00 86.62 482 THR A O 1
ATOM 3583 N N . ALA A 1 483 ? 3.060 26.906 12.837 1.00 78.06 483 ALA A N 1
ATOM 3584 C CA . ALA A 1 483 ? 3.990 26.896 13.975 1.00 78.06 483 ALA A CA 1
ATOM 3585 C C . ALA A 1 483 ? 3.467 27.712 15.174 1.00 78.06 483 ALA A C 1
ATOM 3587 O O . ALA A 1 483 ? 3.677 27.352 16.330 1.00 78.06 483 ALA A O 1
ATOM 3588 N N . ARG A 1 484 ? 2.722 28.786 14.891 1.00 88.50 484 ARG A N 1
ATOM 3589 C CA . ARG A 1 484 ? 2.093 29.636 15.898 1.00 88.50 484 ARG A CA 1
ATOM 3590 C C . ARG A 1 484 ? 0.930 28.945 16.616 1.00 88.50 484 ARG A C 1
ATOM 3592 O O . ARG A 1 484 ? 0.875 28.974 17.841 1.00 88.50 484 ARG A O 1
ATOM 3599 N N . GLN A 1 485 ? 0.028 28.311 15.866 1.00 86.94 485 GLN A N 1
ATOM 3600 C CA . GLN A 1 485 ? -1.081 27.530 16.428 1.00 86.94 485 GLN A CA 1
ATOM 3601 C C . GLN A 1 485 ? -0.564 26.335 17.238 1.00 86.94 485 GLN A C 1
ATOM 3603 O O . GLN A 1 485 ? -1.097 2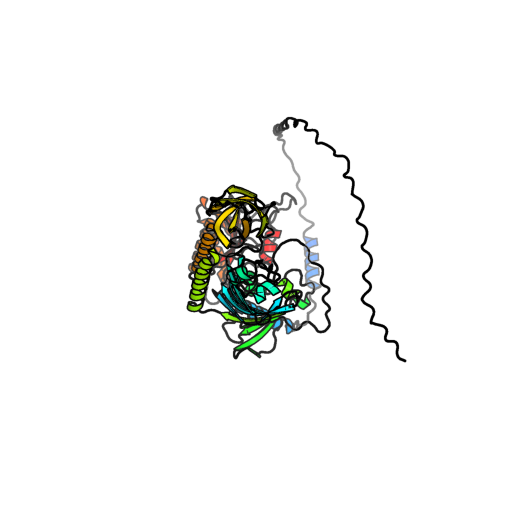6.044 18.306 1.00 86.94 485 GLN A O 1
ATOM 3608 N N . GLN A 1 486 ? 0.501 25.677 16.771 1.00 87.25 486 GLN A N 1
ATOM 3609 C CA . GLN A 1 486 ? 1.146 24.591 17.504 1.00 87.25 486 GLN A CA 1
ATOM 3610 C C . GLN A 1 486 ? 1.726 25.086 18.838 1.00 87.25 486 GLN A C 1
ATOM 3612 O O . GLN A 1 486 ? 1.421 24.514 19.879 1.00 87.25 486 GLN A O 1
ATOM 3617 N N . ALA A 1 487 ? 2.472 26.197 18.834 1.00 82.50 487 ALA A N 1
ATOM 3618 C CA . ALA A 1 487 ? 3.014 26.786 20.060 1.00 82.50 487 ALA A CA 1
ATOM 3619 C C . ALA A 1 487 ? 1.913 27.196 21.055 1.00 82.50 487 ALA A C 1
ATOM 3621 O O . ALA A 1 487 ? 2.058 26.994 22.260 1.00 82.50 487 ALA A O 1
ATOM 3622 N N . ALA A 1 488 ? 0.794 27.733 20.558 1.00 86.44 488 ALA A N 1
ATOM 3623 C CA . ALA A 1 488 ? -0.363 28.071 21.380 1.00 86.44 488 ALA A CA 1
ATOM 3624 C C . ALA A 1 488 ? -0.994 26.829 22.024 1.00 86.44 488 ALA A C 1
ATOM 3626 O O . ALA A 1 488 ? -1.232 26.819 23.231 1.00 86.44 488 ALA A O 1
ATOM 3627 N N . ARG A 1 489 ? -1.209 25.763 21.243 1.00 86.62 489 ARG A N 1
ATOM 3628 C CA . ARG A 1 489 ? -1.696 24.475 21.754 1.00 86.62 489 ARG A CA 1
ATOM 3629 C C . ARG A 1 489 ? -0.778 23.927 22.842 1.00 86.62 489 ARG A C 1
ATOM 3631 O O . ARG A 1 489 ? -1.257 23.577 23.916 1.00 86.62 489 ARG A O 1
ATOM 3638 N N . ASP A 1 490 ? 0.523 23.876 22.577 1.00 85.56 490 ASP A N 1
ATOM 3639 C CA . ASP A 1 490 ? 1.499 23.315 23.512 1.00 85.56 490 ASP A CA 1
ATOM 3640 C C . ASP A 1 490 ? 1.573 24.146 24.801 1.00 85.56 490 ASP A C 1
ATOM 3642 O O . ASP A 1 490 ? 1.700 23.597 25.897 1.00 85.56 490 ASP A O 1
ATOM 3646 N N . ARG A 1 491 ? 1.413 25.474 24.701 1.00 91.12 491 ARG A N 1
ATOM 3647 C CA . ARG A 1 491 ? 1.323 26.348 25.874 1.00 91.12 491 ARG A CA 1
ATOM 3648 C C . ARG A 1 491 ? 0.082 26.049 26.710 1.00 91.12 491 ARG A C 1
ATOM 3650 O O . ARG A 1 491 ? 0.195 25.909 27.926 1.00 91.12 491 ARG A O 1
ATOM 3657 N N . VAL A 1 492 ? -1.086 25.929 26.082 1.00 89.19 492 VAL A N 1
ATOM 3658 C CA . VAL A 1 492 ? -2.334 25.611 26.792 1.00 89.19 492 VAL A CA 1
ATOM 3659 C C . VAL A 1 492 ? -2.265 24.226 27.434 1.00 89.19 492 VAL A C 1
ATOM 3661 O O . VAL A 1 492 ? -2.696 24.077 28.572 1.00 89.19 492 VAL A O 1
ATOM 3664 N N . ASP A 1 493 ? -1.646 23.246 26.775 1.00 86.56 493 ASP A N 1
ATOM 3665 C CA . ASP A 1 493 ? -1.399 21.913 27.339 1.00 86.56 493 ASP A CA 1
ATOM 3666 C C . ASP A 1 493 ? -0.516 21.957 28.598 1.00 86.56 493 ASP A C 1
ATOM 3668 O O . ASP A 1 493 ? -0.834 21.334 29.614 1.00 86.56 493 ASP A O 1
ATOM 3672 N N . GLN A 1 494 ? 0.545 22.770 28.601 1.00 87.62 494 GLN A N 1
ATOM 3673 C CA . GLN A 1 494 ? 1.367 22.987 29.797 1.00 87.62 494 GLN A CA 1
ATOM 3674 C C . GLN A 1 494 ? 0.574 23.616 30.952 1.00 87.62 494 GLN A C 1
ATOM 3676 O O . GLN A 1 494 ? 0.717 23.184 32.102 1.00 87.62 494 GLN A O 1
ATOM 3681 N N . LEU A 1 495 ? -0.248 24.632 30.661 1.00 90.62 495 LEU A N 1
ATOM 3682 C CA . LEU A 1 495 ? -1.080 25.309 31.659 1.00 90.62 495 LEU A CA 1
ATOM 3683 C C . LEU A 1 495 ? -2.166 24.380 32.208 1.00 90.62 495 LEU A C 1
ATOM 3685 O O . LEU A 1 495 ? -2.363 24.331 33.420 1.00 90.62 495 LEU A O 1
ATOM 3689 N N . ALA A 1 496 ? -2.807 23.590 31.345 1.00 88.75 496 ALA A N 1
ATOM 3690 C CA . ALA A 1 496 ? -3.786 22.582 31.729 1.00 88.75 496 ALA A CA 1
ATOM 3691 C C . ALA A 1 496 ? -3.168 21.578 32.705 1.00 88.75 496 ALA A C 1
ATOM 3693 O O . ALA A 1 496 ? -3.612 21.472 33.846 1.00 88.75 496 ALA A O 1
ATOM 3694 N N . LYS A 1 497 ? -2.049 20.946 32.325 1.00 86.81 497 LYS A N 1
ATOM 3695 C CA . LYS A 1 497 ? -1.314 20.007 33.188 1.00 86.81 497 LYS A CA 1
ATOM 3696 C C . LYS A 1 497 ? -0.907 20.628 34.523 1.00 86.81 497 LYS A C 1
ATOM 3698 O O . LYS A 1 497 ? -0.894 19.944 35.548 1.00 86.81 497 LYS A O 1
ATOM 3703 N N . ARG A 1 498 ? -0.546 21.915 34.538 1.00 92.38 498 ARG A N 1
ATOM 3704 C CA . ARG A 1 498 ? -0.233 22.640 35.775 1.00 92.38 498 ARG A CA 1
ATOM 3705 C C . ARG A 1 498 ? -1.478 22.825 36.645 1.00 92.38 498 ARG A C 1
ATOM 3707 O O . ARG A 1 498 ? -1.407 22.527 37.835 1.00 92.38 498 ARG A O 1
ATOM 3714 N N . ALA A 1 499 ? -2.602 23.247 36.069 1.00 90.44 499 ALA A N 1
ATOM 3715 C CA . ALA A 1 499 ? -3.870 23.390 36.780 1.00 90.44 499 ALA A CA 1
ATOM 3716 C C . ALA A 1 499 ? -4.306 22.068 37.436 1.00 90.44 499 ALA A C 1
ATOM 3718 O O . ALA A 1 499 ? -4.690 22.070 38.602 1.00 90.44 499 ALA A O 1
ATOM 3719 N N . CYS A 1 500 ? -4.144 20.937 36.745 1.00 88.75 500 CYS A N 1
ATOM 3720 C CA . CYS A 1 500 ? -4.442 19.602 37.279 1.00 88.75 500 CYS A CA 1
ATOM 3721 C C . CYS A 1 500 ? -3.612 19.239 38.509 1.00 88.75 500 CYS A C 1
ATOM 3723 O O . CYS A 1 500 ? -4.132 18.688 39.473 1.00 88.75 500 CYS A O 1
ATOM 3725 N N . ARG A 1 501 ? -2.309 19.550 38.487 1.00 92.56 501 ARG A N 1
ATOM 3726 C CA . ARG A 1 501 ? -1.415 19.269 39.620 1.00 92.56 501 ARG A CA 1
ATOM 3727 C C . ARG A 1 501 ? -1.712 20.158 40.824 1.00 92.56 501 ARG A C 1
ATOM 3729 O O . ARG A 1 501 ? -1.572 19.709 41.958 1.00 92.56 501 ARG A O 1
ATOM 3736 N N . GLU A 1 502 ? -2.082 21.414 40.584 1.00 93.81 502 GLU A N 1
ATOM 3737 C CA . GLU A 1 502 ? -2.365 22.380 41.650 1.00 93.81 502 GLU A CA 1
ATOM 3738 C C . GLU A 1 502 ? -3.743 22.157 42.293 1.00 93.81 502 GLU A C 1
ATOM 3740 O O . GLU A 1 502 ? -3.914 22.406 43.487 1.00 93.81 502 GLU A O 1
ATOM 3745 N N . VAL A 1 503 ? -4.721 21.654 41.536 1.00 94.75 503 VAL A N 1
ATOM 3746 C CA . VAL A 1 503 ? -6.074 21.380 42.030 1.00 94.75 503 VAL A CA 1
ATOM 3747 C C . VAL A 1 503 ? -6.198 19.908 42.417 1.00 94.75 503 VAL A C 1
ATOM 3749 O O . VAL A 1 503 ? -6.561 19.062 41.605 1.00 94.75 503 VAL A O 1
ATOM 3752 N N . LYS A 1 504 ? -5.949 19.591 43.690 1.00 93.38 504 LYS A N 1
ATOM 3753 C CA . LYS A 1 504 ? -6.199 18.244 44.228 1.00 93.38 504 LYS A CA 1
ATOM 3754 C C . LYS A 1 504 ? -7.702 17.931 44.243 1.00 93.38 504 LYS A C 1
ATOM 3756 O O . LYS A 1 504 ? -8.508 18.821 44.530 1.00 93.38 504 LYS A O 1
ATOM 3761 N N . GLN A 1 505 ? -8.068 16.683 43.952 1.00 90.25 505 GLN A N 1
ATOM 3762 C CA . GLN A 1 505 ? -9.429 16.176 44.155 1.00 90.25 505 GLN A CA 1
ATOM 3763 C C . GLN A 1 505 ? -9.675 15.993 45.656 1.00 90.25 505 GLN A C 1
ATOM 3765 O O . GLN A 1 505 ? -8.832 15.429 46.357 1.00 90.25 505 GLN A O 1
ATOM 3770 N N . LEU A 1 506 ? -10.788 16.525 46.162 1.00 93.56 506 LEU A N 1
ATOM 3771 C CA . LEU A 1 506 ? -11.138 16.404 47.578 1.00 93.56 506 LEU A CA 1
ATOM 3772 C C . LEU A 1 506 ? -11.777 15.033 47.861 1.00 93.56 506 LEU A C 1
ATOM 3774 O O . LEU A 1 506 ? -12.394 14.448 46.969 1.00 93.56 506 LEU A O 1
ATOM 3778 N N . PRO A 1 507 ? -11.672 14.505 49.095 1.00 93.00 507 PRO A N 1
ATOM 3779 C CA . PRO A 1 507 ? -12.367 13.276 49.471 1.00 93.00 507 PRO A CA 1
ATOM 3780 C C . PRO A 1 507 ? -13.880 13.386 49.228 1.00 93.00 507 PRO A C 1
ATOM 3782 O O . PRO A 1 507 ? -14.509 14.343 49.672 1.00 93.00 507 PRO A O 1
ATOM 3785 N N . GLY A 1 508 ? -14.455 12.409 48.520 1.00 92.25 508 GLY A N 1
ATOM 3786 C CA . GLY A 1 508 ? -15.887 12.372 48.187 1.00 92.25 508 GLY A CA 1
ATOM 3787 C C . GLY A 1 508 ? -16.317 13.304 47.048 1.00 92.25 508 GLY A C 1
ATOM 3788 O O . GLY A 1 508 ? -17.500 13.363 46.730 1.00 92.25 508 GLY A O 1
ATOM 3789 N N . GLU A 1 509 ? -15.385 14.024 46.424 1.00 92.25 509 GLU A N 1
ATOM 3790 C CA . GLU A 1 509 ? -15.685 14.897 45.295 1.00 92.25 509 GLU A CA 1
ATOM 3791 C C . GLU A 1 509 ? -15.802 14.109 43.987 1.00 92.25 509 GLU A C 1
ATOM 3793 O O . GLU A 1 509 ? -14.883 13.381 43.604 1.00 92.25 509 GLU A O 1
ATOM 3798 N N . ASP A 1 510 ? -16.907 14.296 43.265 1.00 87.50 510 ASP A N 1
ATOM 3799 C CA . ASP A 1 510 ? -17.069 13.710 41.939 1.00 87.50 510 ASP A CA 1
ATOM 3800 C C . ASP A 1 510 ? -16.159 14.373 40.883 1.00 87.50 510 ASP A C 1
ATOM 3802 O O . ASP A 1 510 ? -15.637 15.482 41.045 1.00 87.50 510 ASP A O 1
ATOM 3806 N N . ALA A 1 511 ? -15.963 13.679 39.761 1.00 77.06 511 ALA A N 1
ATOM 3807 C CA . ALA A 1 511 ? -15.093 14.147 38.684 1.00 77.06 511 ALA A CA 1
ATOM 3808 C C . ALA A 1 511 ? -15.550 15.486 38.069 1.00 77.06 511 ALA A C 1
ATOM 3810 O O . ALA A 1 511 ? -14.716 16.252 37.590 1.00 77.06 511 ALA A O 1
ATOM 3811 N N . THR A 1 512 ? -16.849 15.798 38.110 1.00 74.62 512 THR A N 1
ATOM 3812 C CA . THR A 1 512 ? -17.419 17.029 37.541 1.00 74.62 512 THR A CA 1
ATOM 3813 C C . THR A 1 512 ? -17.091 18.239 38.412 1.00 74.62 512 THR A C 1
ATOM 3815 O O . THR A 1 512 ? -16.680 19.289 37.907 1.00 74.62 512 THR A O 1
ATOM 3818 N N . ALA A 1 513 ? -17.245 18.101 39.729 1.00 79.75 513 ALA A N 1
ATOM 3819 C CA . ALA A 1 513 ? -16.915 19.128 40.708 1.00 79.75 513 ALA A CA 1
ATOM 3820 C C . ALA A 1 513 ? -15.407 19.414 40.722 1.00 79.75 513 ALA A C 1
ATOM 3822 O O . ALA A 1 513 ? -14.997 20.581 40.644 1.00 79.75 513 ALA A O 1
ATOM 3823 N N . TRP A 1 514 ? -14.588 18.356 40.700 1.00 88.19 514 TRP A N 1
ATOM 3824 C CA . TRP A 1 514 ? -13.138 18.487 40.585 1.00 88.19 514 TRP A CA 1
ATOM 3825 C C . TRP A 1 514 ? -12.739 19.150 39.263 1.00 88.19 514 TRP A C 1
ATOM 3827 O O . TRP A 1 514 ? -12.024 20.158 39.272 1.00 88.19 514 TRP A O 1
ATOM 3837 N N . GLY A 1 515 ? -13.273 18.664 38.137 1.00 83.44 515 GLY A N 1
ATOM 3838 C CA . GLY A 1 515 ? -13.012 19.221 36.812 1.00 83.44 515 GLY A CA 1
ATOM 3839 C C . GLY A 1 515 ? -13.369 20.704 36.725 1.00 83.44 515 GLY A C 1
ATOM 3840 O O . GLY A 1 515 ? -12.555 21.522 36.301 1.00 83.44 515 GLY A O 1
ATOM 3841 N N . SER A 1 516 ? -14.512 21.107 37.282 1.00 81.06 516 SER A N 1
ATOM 3842 C CA . SER A 1 516 ? -14.915 22.518 37.358 1.00 81.06 516 SER A CA 1
ATOM 3843 C C . SER A 1 516 ? -13.883 23.397 38.080 1.00 81.06 516 SER A C 1
ATOM 3845 O O . SER A 1 516 ? -13.666 24.553 37.702 1.00 81.06 516 SER A O 1
ATOM 3847 N N . ARG A 1 517 ? -13.205 22.884 39.119 1.00 89.31 517 ARG A N 1
ATOM 3848 C CA . ARG A 1 517 ? -12.112 23.613 39.783 1.00 89.31 517 ARG A CA 1
ATOM 3849 C C . ARG A 1 517 ? -10.858 23.690 38.918 1.00 89.31 517 ARG A C 1
ATOM 3851 O O . ARG A 1 517 ? -10.236 24.753 38.886 1.00 89.31 517 ARG A O 1
ATOM 3858 N N . VAL A 1 518 ? -10.510 22.612 38.218 1.00 85.88 518 VAL A N 1
ATOM 3859 C CA . VAL A 1 518 ? -9.378 22.589 37.278 1.00 85.88 518 VAL A CA 1
ATOM 3860 C C . VAL A 1 518 ? -9.593 23.616 36.165 1.00 85.88 518 VAL A C 1
ATOM 3862 O O . VAL A 1 518 ? -8.707 24.436 35.931 1.00 85.88 518 VAL A O 1
ATOM 3865 N N . HIS A 1 519 ? -10.782 23.663 35.555 1.00 84.50 519 HIS A N 1
ATOM 3866 C CA . HIS A 1 519 ? -11.123 24.647 34.519 1.00 84.50 519 HIS A CA 1
ATOM 3867 C C . HIS A 1 519 ? -11.008 26.084 35.044 1.00 84.50 519 HIS A C 1
ATOM 3869 O O . HIS A 1 519 ? -10.386 26.933 34.404 1.00 84.50 519 HIS A O 1
ATOM 3875 N N . ARG A 1 520 ? -11.516 26.367 36.257 1.00 84.94 520 ARG A N 1
ATOM 3876 C CA . ARG A 1 520 ? -11.337 27.685 36.896 1.00 84.94 520 ARG A CA 1
ATOM 3877 C C . ARG A 1 520 ? -9.867 28.039 37.104 1.00 84.94 520 ARG A C 1
ATOM 3879 O O . ARG A 1 520 ? -9.490 29.193 36.910 1.00 84.94 520 ARG A O 1
ATOM 3886 N N . ARG A 1 521 ? -9.035 27.070 37.494 1.00 91.00 521 ARG A N 1
ATOM 3887 C CA . ARG A 1 521 ? -7.603 27.301 37.699 1.00 91.00 521 ARG A CA 1
ATOM 3888 C C . ARG A 1 521 ? -6.868 27.539 36.380 1.00 91.00 521 ARG A C 1
ATOM 3890 O O . ARG A 1 521 ? -6.081 28.478 36.306 1.00 91.00 521 ARG A O 1
ATOM 3897 N N . LEU A 1 522 ? -7.166 26.761 35.339 1.00 88.94 522 LEU A N 1
ATOM 3898 C CA . LEU A 1 522 ? -6.641 26.988 33.990 1.00 88.94 522 LEU A CA 1
ATOM 3899 C C . LEU A 1 522 ? -7.006 28.393 33.494 1.00 88.94 522 LEU A C 1
ATOM 3901 O O . LEU A 1 522 ? -6.156 29.130 33.003 1.00 88.94 522 LEU A O 1
ATOM 3905 N N . ALA A 1 523 ? -8.257 28.797 33.692 1.00 83.75 523 ALA A N 1
ATOM 3906 C CA . ALA A 1 523 ? -8.732 30.121 33.332 1.00 83.75 523 ALA A CA 1
ATOM 3907 C C . ALA A 1 523 ? -7.980 31.270 34.026 1.00 83.75 523 ALA A C 1
ATOM 3909 O O . ALA A 1 523 ? -7.737 32.290 33.380 1.00 83.75 523 ALA A O 1
ATOM 3910 N N . GLN A 1 524 ? -7.617 31.114 35.305 1.00 87.00 524 GLN A N 1
ATOM 3911 C CA . GLN A 1 524 ? -6.774 32.075 36.030 1.00 87.00 524 GLN A CA 1
ATOM 3912 C C . GLN A 1 524 ? -5.374 32.145 35.420 1.00 87.00 524 GLN A C 1
ATOM 3914 O O . GLN A 1 524 ? -4.911 33.230 35.095 1.00 87.00 524 GLN A O 1
ATOM 3919 N N . MET A 1 525 ? -4.740 30.993 35.183 1.00 91.94 525 MET A N 1
ATOM 3920 C CA . MET A 1 525 ? -3.407 30.948 34.575 1.00 91.94 525 MET A CA 1
ATOM 3921 C C . MET A 1 525 ? -3.379 31.619 33.200 1.00 91.94 525 MET A C 1
ATOM 3923 O O . MET A 1 525 ? -2.444 32.344 32.891 1.00 91.94 525 MET A O 1
ATOM 3927 N N . LEU A 1 526 ? -4.421 31.417 32.392 1.00 87.31 526 LEU A N 1
ATOM 3928 C CA . LEU A 1 526 ? -4.568 32.072 31.092 1.00 87.31 526 LEU A CA 1
ATOM 3929 C C . LEU A 1 526 ? -4.782 33.586 31.205 1.00 87.31 526 LEU A C 1
ATOM 3931 O O . LEU A 1 526 ? -4.389 34.314 30.301 1.00 87.31 526 LEU A O 1
ATOM 3935 N N . ALA A 1 527 ? -5.404 34.071 32.283 1.00 84.44 527 ALA A N 1
ATOM 3936 C CA . ALA A 1 527 ? -5.537 35.506 32.533 1.00 84.44 527 ALA A CA 1
ATOM 3937 C C . ALA A 1 527 ? -4.199 36.152 32.933 1.00 84.44 527 ALA A C 1
ATOM 3939 O O . ALA A 1 527 ? -3.981 37.326 32.633 1.00 84.44 527 ALA A O 1
ATOM 3940 N N . ASP A 1 528 ? -3.315 35.373 33.562 1.00 88.44 528 ASP A N 1
ATOM 3941 C CA . ASP A 1 528 ? -1.959 35.781 33.938 1.00 88.44 528 ASP A CA 1
ATOM 3942 C C . ASP A 1 528 ? -0.957 35.672 32.769 1.00 88.44 528 ASP A C 1
ATOM 3944 O O . ASP A 1 528 ? 0.155 36.201 32.854 1.00 88.44 528 ASP A O 1
ATOM 3948 N N . GLU A 1 529 ? -1.322 35.007 31.662 1.00 89.12 529 GLU A N 1
ATOM 3949 C CA . GLU A 1 529 ? -0.467 34.937 30.477 1.00 89.12 529 GLU A CA 1
ATOM 3950 C C . GLU A 1 529 ? -0.236 36.340 29.884 1.00 89.12 529 GLU A C 1
ATOM 3952 O O . GLU A 1 529 ? -1.161 37.157 29.795 1.00 89.12 529 GLU A O 1
ATOM 3957 N N . PRO A 1 530 ? 0.982 36.638 29.393 1.00 85.38 530 PRO A N 1
ATOM 3958 C CA . PRO A 1 530 ? 1.251 37.894 28.709 1.00 85.38 530 PRO A CA 1
ATOM 3959 C C . PRO A 1 530 ? 0.251 38.128 27.573 1.00 85.38 530 PRO A C 1
ATOM 3961 O O . PRO A 1 530 ? -0.040 37.217 26.797 1.00 85.38 530 PRO A O 1
ATOM 3964 N N . ARG A 1 531 ? -0.224 39.370 27.400 1.00 76.12 531 ARG A N 1
ATOM 3965 C CA . ARG A 1 531 ? -1.177 39.731 26.325 1.00 76.12 531 ARG A CA 1
ATOM 3966 C C . ARG A 1 531 ? -0.680 39.384 24.914 1.00 76.12 531 ARG A C 1
ATOM 3968 O O . ARG A 1 531 ? -1.482 39.277 23.992 1.00 76.12 531 ARG A O 1
ATOM 3975 N N . THR A 1 532 ? 0.628 39.205 24.739 1.00 75.25 532 THR A N 1
ATOM 3976 C CA . THR A 1 532 ? 1.267 38.774 23.487 1.00 75.25 532 THR A CA 1
ATOM 3977 C C . THR A 1 532 ? 0.997 37.308 23.130 1.00 75.25 532 THR A C 1
ATOM 3979 O O . THR A 1 532 ? 1.163 36.940 21.969 1.00 75.25 532 THR A O 1
ATOM 3982 N N . SER A 1 533 ? 0.550 36.486 24.086 1.00 73.50 533 SER A N 1
ATOM 3983 C CA . SER A 1 533 ? 0.244 35.061 23.889 1.00 73.50 533 SER A CA 1
ATOM 3984 C C . SER A 1 533 ? -0.979 34.813 23.005 1.00 73.50 533 SER A C 1
ATOM 3986 O O . SER A 1 533 ? -1.092 33.734 22.430 1.00 73.50 533 SER A O 1
ATOM 3988 N N . GLN A 1 534 ? -1.877 35.801 22.870 1.00 86.19 534 GLN A N 1
ATOM 3989 C CA . GLN A 1 534 ? -3.133 35.670 22.119 1.00 86.19 534 GLN A CA 1
ATOM 3990 C C . GLN A 1 534 ? -4.031 34.513 22.588 1.00 86.19 534 GLN A C 1
ATOM 3992 O O . GLN A 1 534 ? -4.865 34.014 21.832 1.00 86.19 534 GLN A O 1
ATOM 3997 N N . LEU A 1 535 ? -3.863 34.093 23.841 1.00 84.69 535 LEU A N 1
ATOM 3998 C CA . LEU A 1 535 ? -4.702 33.104 24.494 1.00 84.69 535 LEU A CA 1
ATOM 3999 C C . LEU A 1 535 ? -5.812 33.811 25.269 1.00 84.69 535 LEU A C 1
ATOM 4001 O O . LEU A 1 535 ? -5.562 34.739 26.038 1.00 84.69 535 LEU A O 1
ATOM 4005 N N . TYR A 1 536 ? -7.047 33.359 25.079 1.00 79.75 536 TYR A N 1
ATOM 4006 C CA . TYR A 1 536 ? -8.221 33.905 25.747 1.00 79.75 536 TYR A CA 1
ATOM 4007 C C . TYR A 1 536 ? -8.998 32.768 26.408 1.00 79.75 536 TYR A C 1
ATOM 4009 O O . TYR A 1 536 ? -9.435 31.847 25.723 1.00 79.75 536 TYR A O 1
ATOM 4017 N N . SER A 1 537 ? -9.180 32.828 27.730 1.00 77.81 537 SER A N 1
ATOM 4018 C CA . SER A 1 537 ? -9.983 31.844 28.467 1.00 77.81 537 SER A CA 1
ATOM 4019 C C . SER A 1 537 ? -11.479 32.162 28.436 1.00 77.81 537 SER A C 1
ATOM 4021 O O . SER A 1 537 ? -11.884 33.326 28.317 1.00 77.81 537 SER A O 1
ATOM 4023 N N . GLU A 1 538 ? -12.308 31.135 28.642 1.00 65.31 538 GLU A N 1
ATOM 4024 C CA . GLU A 1 538 ? -13.760 31.277 28.823 1.00 65.31 538 GLU A CA 1
ATOM 4025 C C . GLU A 1 538 ? -14.115 32.265 29.958 1.00 65.31 538 GLU A C 1
ATOM 4027 O O . GLU A 1 538 ? -15.034 33.084 29.855 1.00 65.31 538 GLU A O 1
ATOM 4032 N N . VAL A 1 539 ? -13.345 32.251 31.049 1.00 53.34 539 VAL A N 1
ATOM 4033 C CA . VAL A 1 539 ? -13.568 33.131 32.208 1.00 53.34 539 VAL A CA 1
ATOM 4034 C C . VAL A 1 539 ? -13.158 34.573 31.906 1.00 53.34 539 VAL A C 1
ATOM 4036 O O . VAL A 1 539 ? -13.861 35.492 32.323 1.00 53.34 539 VAL A O 1
ATOM 4039 N N . GLY A 1 540 ? -12.098 34.800 31.121 1.00 50.06 540 GLY A N 1
ATOM 4040 C CA . GLY A 1 540 ? -11.750 36.135 30.616 1.00 50.06 540 GLY A CA 1
ATOM 4041 C C . GLY A 1 540 ? -12.857 36.736 29.739 1.00 50.06 540 GLY A C 1
ATOM 4042 O O . GLY A 1 540 ? -13.120 37.941 29.788 1.00 50.06 540 GLY A O 1
ATOM 4043 N N . TYR A 1 541 ? -13.580 35.884 29.007 1.00 45.06 541 TYR A N 1
ATOM 4044 C CA . TYR A 1 541 ? -14.782 36.241 28.251 1.00 45.06 541 TYR A CA 1
ATOM 4045 C C . TYR A 1 541 ? -15.941 36.701 29.147 1.00 45.06 541 TYR A C 1
ATOM 4047 O O . TYR A 1 541 ? -16.595 37.707 28.850 1.00 45.06 541 TYR A O 1
ATOM 4055 N N . ARG A 1 542 ? -16.179 35.990 30.258 1.00 46.00 542 ARG A N 1
ATOM 4056 C CA . ARG A 1 542 ? -17.252 36.300 31.218 1.00 46.00 542 ARG A CA 1
ATOM 4057 C C . ARG A 1 542 ? -16.924 37.504 32.116 1.00 46.00 542 ARG A C 1
ATOM 4059 O O . ARG A 1 542 ? -17.824 38.292 32.403 1.00 46.00 542 ARG A O 1
ATOM 4066 N N . ALA A 1 543 ? -15.663 37.679 32.520 1.00 40.78 543 ALA A N 1
ATOM 4067 C CA . ALA A 1 543 ? -15.216 38.722 33.452 1.00 40.78 543 ALA A CA 1
ATOM 4068 C C . ALA A 1 543 ? -14.896 40.077 32.779 1.00 40.78 543 ALA A C 1
ATOM 4070 O O . ALA A 1 543 ? -15.104 41.125 33.382 1.00 40.78 543 ALA A O 1
ATOM 4071 N N . GLY A 1 544 ? -14.448 40.093 31.516 1.00 38.59 544 GLY A N 1
ATOM 4072 C CA . GLY A 1 544 ? -14.029 41.304 30.788 1.00 38.59 544 GLY A CA 1
ATOM 4073 C C . GLY A 1 544 ? -15.149 42.129 30.129 1.00 38.59 544 GLY A C 1
ATOM 4074 O O . GLY A 1 544 ? -14.907 42.771 29.106 1.00 38.59 544 GLY A O 1
ATOM 4075 N N . GLY A 1 545 ? -16.385 42.072 30.637 1.00 39.28 545 GLY A N 1
ATOM 4076 C CA . GLY A 1 545 ? -17.502 42.906 30.157 1.00 39.28 545 GLY A CA 1
ATOM 4077 C C . GLY A 1 545 ? -18.149 42.499 28.820 1.00 39.28 545 GLY A C 1
ATOM 4078 O O . GLY A 1 545 ? -19.062 43.185 28.365 1.00 39.28 545 GLY A O 1
ATOM 4079 N N . LEU A 1 546 ? -17.755 41.373 28.208 1.00 36.09 546 LEU A N 1
ATOM 4080 C CA . LEU A 1 546 ? -18.485 40.748 27.084 1.00 36.09 546 LEU A CA 1
ATOM 4081 C C . LEU A 1 546 ? -19.550 39.729 27.520 1.00 36.09 546 LEU A C 1
ATOM 4083 O O . LEU A 1 546 ? -20.209 39.117 26.677 1.00 36.09 546 LEU A O 1
ATOM 4087 N N . SER A 1 547 ? -19.833 39.644 28.822 1.00 37.22 547 SER A N 1
ATOM 4088 C CA . SER A 1 547 ? -21.089 39.085 29.346 1.00 37.22 547 SER A CA 1
ATOM 4089 C C . SER A 1 547 ? -22.338 39.777 28.767 1.00 37.22 547 SER A C 1
ATOM 4091 O O . SER A 1 547 ? -23.453 39.273 28.900 1.00 37.22 547 SER A O 1
ATOM 4093 N N . ARG A 1 548 ? -22.170 40.893 28.043 1.00 38.34 548 ARG A N 1
ATOM 4094 C CA . ARG A 1 548 ? -23.187 41.482 27.174 1.00 38.34 548 ARG A CA 1
ATOM 4095 C C . ARG A 1 548 ? -22.943 41.116 25.706 1.00 38.34 548 ARG A C 1
ATOM 4097 O O . ARG A 1 548 ? -22.240 41.816 24.991 1.00 38.34 548 ARG A O 1
ATOM 4104 N N . ARG A 1 549 ? -23.654 40.060 25.291 1.00 45.16 549 ARG A N 1
ATOM 4105 C CA . ARG A 1 549 ? -24.172 39.784 23.937 1.00 45.16 549 ARG A CA 1
ATOM 4106 C C . ARG A 1 549 ? -23.128 39.638 22.816 1.00 45.16 549 ARG A C 1
ATOM 4108 O O . ARG A 1 549 ? -22.594 40.621 22.315 1.00 45.16 549 ARG A O 1
ATOM 4115 N N . TRP A 1 550 ? -22.982 38.424 22.276 1.00 46.47 550 TRP A N 1
ATOM 4116 C CA . TRP A 1 550 ? -22.636 38.312 20.856 1.00 46.47 550 TRP A CA 1
ATOM 4117 C C . TRP A 1 550 ? -23.782 38.935 20.037 1.00 46.47 550 TRP A C 1
ATOM 4119 O O . TRP A 1 550 ? -24.949 38.598 20.250 1.00 46.47 550 TRP A O 1
ATOM 4129 N N . TYR A 1 551 ? -23.461 39.895 19.167 1.00 44.31 551 TYR A N 1
ATOM 4130 C CA . TYR A 1 551 ? -24.406 40.495 18.224 1.00 44.31 551 TYR A CA 1
ATOM 4131 C C . TYR A 1 551 ? -24.332 39.717 16.913 1.00 44.31 551 TYR A C 1
ATOM 4133 O O . TYR A 1 551 ? -23.273 39.666 16.285 1.00 44.31 551 TYR A O 1
ATOM 4141 N N . ASN A 1 552 ? -25.451 39.115 16.507 1.00 45.34 552 ASN A N 1
ATOM 4142 C CA . ASN A 1 552 ? -25.591 38.510 15.189 1.00 45.34 552 ASN A CA 1
ATOM 4143 C C . ASN A 1 552 ? -25.984 39.601 14.176 1.00 45.34 552 ASN A C 1
ATOM 4145 O O . ASN A 1 552 ? -27.157 39.985 14.160 1.00 45.34 552 ASN A O 1
ATOM 4149 N N . PRO A 1 553 ? -25.080 40.081 13.300 1.00 39.94 553 PRO A N 1
ATOM 4150 C CA . PRO A 1 553 ? -25.405 41.160 12.366 1.00 39.94 553 PRO A CA 1
ATOM 4151 C C . PRO A 1 553 ? -26.408 40.744 11.281 1.00 39.94 553 PRO A C 1
ATOM 4153 O O . PRO A 1 553 ? -26.993 41.605 10.640 1.00 39.94 553 PRO A O 1
ATOM 4156 N N . VAL A 1 554 ? -26.633 39.439 11.087 1.00 39.09 554 VAL A N 1
ATOM 4157 C CA . VAL A 1 554 ? -27.584 38.907 10.098 1.00 39.09 554 VAL A CA 1
ATOM 4158 C C . VAL A 1 554 ? -28.996 38.793 10.679 1.00 39.09 554 VAL A C 1
ATOM 4160 O O . VAL A 1 554 ? -29.971 38.919 9.949 1.00 39.09 554 VAL A O 1
ATOM 4163 N N . ARG A 1 555 ? -29.125 38.548 11.991 1.00 41.22 555 ARG A N 1
ATOM 4164 C CA . ARG A 1 555 ? -30.427 38.320 12.650 1.00 41.22 555 ARG A CA 1
ATOM 4165 C C . ARG A 1 555 ? -30.864 39.430 13.609 1.00 41.22 555 ARG A C 1
ATOM 4167 O O . ARG A 1 555 ? -31.982 39.379 14.102 1.00 41.22 555 ARG A O 1
ATOM 4174 N N . GLY A 1 556 ? -30.005 40.399 13.925 1.00 41.38 556 GLY A N 1
ATOM 4175 C CA . GLY A 1 556 ? -30.328 41.506 14.837 1.00 41.38 556 GLY A CA 1
ATOM 4176 C C . GLY A 1 556 ? -30.545 41.097 16.302 1.00 41.38 556 GLY A C 1
ATOM 4177 O O . GLY A 1 556 ? -30.971 41.915 17.112 1.00 41.38 556 GLY A O 1
ATOM 4178 N N . ILE A 1 557 ? -30.244 39.847 16.670 1.00 40.31 557 ILE A N 1
ATOM 4179 C CA . ILE A 1 557 ? -30.466 39.310 18.019 1.00 40.31 557 ILE A CA 1
ATOM 4180 C C . ILE A 1 557 ? -29.165 39.360 18.808 1.00 40.31 557 ILE A C 1
ATOM 4182 O O . ILE A 1 557 ? -28.070 39.180 18.270 1.00 40.31 557 ILE A O 1
ATOM 4186 N N . SER A 1 558 ? -29.301 39.627 20.102 1.00 40.78 558 SER A N 1
ATOM 4187 C CA . SER A 1 558 ? -28.184 39.812 21.011 1.00 40.78 558 SER A CA 1
ATOM 4188 C C . SER A 1 558 ? -28.418 38.998 22.294 1.00 40.78 558 SER A C 1
ATOM 4190 O O . SER A 1 558 ? -29.313 39.323 23.078 1.00 40.78 558 SER A O 1
ATOM 4192 N N . GLY A 1 559 ? -27.606 37.966 22.538 1.00 45.78 559 GLY A N 1
ATOM 4193 C CA . GLY A 1 559 ? -27.652 37.145 23.758 1.00 45.78 559 GLY A CA 1
ATOM 4194 C C . GLY A 1 559 ? -26.840 35.852 23.632 1.00 45.78 559 GLY A C 1
ATOM 4195 O O . GLY A 1 559 ? -26.687 35.341 22.529 1.00 45.78 559 GLY A O 1
ATOM 4196 N N . TRP A 1 560 ? -26.333 35.329 24.752 1.00 43.00 560 TRP A N 1
ATOM 4197 C CA . TRP A 1 560 ? -25.965 33.913 24.862 1.00 43.00 560 TRP A CA 1
ATOM 4198 C C . TRP A 1 560 ? -27.175 33.184 25.450 1.00 43.00 560 TRP A C 1
ATOM 4200 O O . TRP A 1 560 ? -27.700 33.602 26.484 1.00 43.00 560 TRP A O 1
ATOM 4210 N N . ILE A 1 561 ? -27.664 32.148 24.769 1.00 41.38 561 ILE A N 1
ATOM 4211 C CA . ILE A 1 561 ? -28.754 31.306 25.273 1.00 41.38 561 ILE A CA 1
ATOM 4212 C C . ILE A 1 561 ? -28.231 30.591 26.528 1.00 41.38 561 ILE A C 1
ATOM 4214 O O . ILE A 1 561 ? -27.118 30.069 26.534 1.00 41.38 561 ILE A O 1
ATOM 4218 N N . LYS A 1 562 ? -29.007 30.566 27.613 1.00 37.50 562 LYS A N 1
ATOM 4219 C CA . LYS A 1 562 ? -28.699 29.731 28.782 1.00 37.50 562 LYS A CA 1
ATOM 4220 C C . LYS A 1 562 ? -28.478 28.286 28.288 1.00 37.50 562 LYS A C 1
ATOM 4222 O O . LYS A 1 562 ? -29.412 27.695 27.762 1.00 37.50 562 LYS A O 1
ATOM 4227 N N . GLY A 1 563 ? -27.252 27.760 28.396 1.00 46.94 563 GLY A N 1
ATOM 4228 C CA . GLY A 1 563 ? -26.878 26.437 27.863 1.00 46.94 563 GLY A CA 1
ATOM 4229 C C . GLY A 1 563 ? -25.960 26.421 26.628 1.00 46.94 563 GLY A C 1
ATOM 4230 O O . GLY A 1 563 ? -25.697 25.342 26.107 1.00 46.94 563 GLY A O 1
ATOM 4231 N N . THR A 1 564 ? -25.442 27.558 26.147 1.00 51.06 564 THR A N 1
ATOM 4232 C CA . THR A 1 564 ? -24.434 27.563 25.066 1.00 51.06 564 THR A CA 1
ATOM 4233 C C . THR A 1 564 ? -23.110 26.924 25.495 1.00 51.06 564 THR A C 1
ATOM 4235 O O . THR A 1 564 ? -22.571 27.272 26.547 1.00 51.06 564 THR A O 1
ATOM 4238 N N . ARG A 1 565 ? -22.575 26.021 24.662 1.00 65.31 565 ARG A N 1
ATOM 4239 C CA . ARG A 1 565 ? -21.242 25.421 24.812 1.00 65.31 565 ARG A CA 1
ATOM 4240 C C . ARG A 1 565 ? -20.186 26.423 24.347 1.00 65.31 565 ARG A C 1
ATOM 4242 O O . ARG A 1 565 ? -20.320 27.000 23.272 1.00 65.31 565 ARG A O 1
ATOM 4249 N N . VAL A 1 566 ? -19.154 26.639 25.154 1.00 68.00 566 VAL A N 1
ATOM 4250 C CA . VAL A 1 566 ? -18.048 27.558 24.854 1.00 68.00 566 VAL A CA 1
ATOM 4251 C C . VAL A 1 566 ? -16.752 26.755 24.969 1.00 68.00 566 VAL A C 1
ATOM 4253 O O . VAL A 1 566 ? -16.667 25.938 25.884 1.00 68.00 566 VAL A O 1
ATOM 4256 N N . PRO A 1 567 ? -15.776 26.926 24.060 1.00 73.38 567 PRO A N 1
ATOM 4257 C CA . PRO A 1 567 ? -14.462 26.319 24.231 1.00 73.38 567 PRO A CA 1
ATOM 4258 C C . PRO A 1 567 ? -13.769 26.921 25.455 1.00 73.38 567 PRO A C 1
ATOM 4260 O O . PRO A 1 567 ? -13.899 28.121 25.715 1.00 73.38 567 PRO A O 1
ATOM 4263 N N . ASP A 1 568 ? -12.990 26.112 26.169 1.00 81.19 568 ASP A N 1
ATOM 4264 C CA . ASP A 1 568 ? -12.249 26.579 27.344 1.00 81.19 568 ASP A CA 1
ATOM 4265 C C . ASP A 1 568 ? -11.202 27.641 26.999 1.00 81.19 568 ASP A C 1
ATOM 4267 O O . ASP A 1 568 ? -10.985 28.586 27.771 1.00 81.19 568 ASP A O 1
ATOM 4271 N N . VAL A 1 569 ? -10.565 27.506 25.828 1.00 81.94 569 VAL A N 1
ATOM 4272 C CA . VAL A 1 569 ? -9.555 28.447 25.337 1.00 81.94 569 VAL A CA 1
ATOM 4273 C C . VAL A 1 569 ? -9.742 28.752 23.854 1.00 81.94 569 VAL A C 1
ATOM 4275 O O . VAL A 1 569 ? -9.925 27.872 23.014 1.00 81.94 569 VAL A O 1
ATOM 4278 N N . VAL A 1 570 ? -9.633 30.034 23.523 1.00 82.75 570 VAL A N 1
ATOM 4279 C CA . VAL A 1 570 ? -9.570 30.544 22.154 1.00 82.75 570 VAL A CA 1
ATOM 4280 C C . VAL A 1 570 ? -8.174 31.094 21.906 1.00 82.75 570 VAL A C 1
ATOM 4282 O O . VAL A 1 570 ? -7.671 31.891 22.698 1.00 82.75 570 VAL A O 1
ATOM 4285 N N . PHE A 1 571 ? -7.573 30.718 20.784 1.00 85.94 571 PHE A N 1
ATOM 4286 C CA . PHE A 1 571 ? -6.348 31.330 20.287 1.00 85.94 571 PHE A CA 1
ATOM 4287 C C . PHE A 1 571 ? -6.609 32.054 18.963 1.00 85.94 571 PHE A C 1
ATOM 4289 O O . PHE A 1 571 ? -7.273 31.513 18.076 1.00 85.94 571 PHE A O 1
ATOM 4296 N N . GLY A 1 572 ? -6.083 33.272 18.821 1.00 84.38 572 GLY A N 1
ATOM 4297 C CA . GLY A 1 572 ? -6.138 34.040 17.575 1.00 84.38 572 GLY A CA 1
ATOM 4298 C C . GLY A 1 572 ? -5.798 35.517 17.755 1.00 84.38 572 GLY A C 1
ATOM 4299 O O . GLY A 1 572 ? -5.632 35.995 18.874 1.00 84.38 572 GLY A O 1
ATOM 4300 N N . ALA A 1 573 ? -5.719 36.258 16.645 1.00 76.50 573 ALA A N 1
ATOM 4301 C CA . ALA A 1 573 ? -5.365 37.682 16.640 1.00 76.50 573 ALA A CA 1
ATOM 4302 C C . ALA A 1 573 ? -6.116 38.529 17.686 1.00 76.50 573 ALA A C 1
ATOM 4304 O O . ALA A 1 573 ? -5.533 39.433 18.288 1.00 76.50 573 ALA A O 1
ATOM 4305 N N . ASP A 1 574 ? -7.393 38.213 17.894 1.00 76.88 574 ASP A N 1
ATOM 4306 C CA . ASP A 1 574 ? -8.199 38.691 19.004 1.00 76.88 574 ASP A CA 1
ATOM 4307 C C . ASP A 1 574 ? -9.316 37.682 19.322 1.00 76.88 574 ASP A C 1
ATOM 4309 O O . ASP A 1 574 ? -9.588 36.759 18.550 1.00 76.88 574 ASP A O 1
ATOM 4313 N N . ARG A 1 575 ? -10.005 37.886 20.449 1.00 66.88 575 ARG A N 1
ATOM 4314 C CA . ARG A 1 575 ? -11.086 37.009 20.928 1.00 66.88 575 ARG A CA 1
ATOM 4315 C C . ARG A 1 575 ? -12.206 36.759 19.902 1.00 66.88 575 ARG A C 1
ATOM 4317 O O . ARG A 1 575 ? -12.803 35.691 19.887 1.00 66.88 575 ARG A O 1
ATOM 4324 N N . LEU A 1 576 ? -12.487 37.718 19.018 1.00 70.38 576 LEU A N 1
ATOM 4325 C CA . LEU A 1 576 ? -13.518 37.621 17.981 1.00 70.38 576 LEU A CA 1
ATOM 4326 C C . LEU A 1 576 ? -12.999 37.019 16.671 1.00 70.38 576 LEU A C 1
ATOM 4328 O O . LEU A 1 576 ? -13.794 36.859 15.748 1.00 70.38 576 LEU A O 1
ATOM 4332 N N . ARG A 1 577 ? -11.704 36.707 16.556 1.00 77.44 577 ARG A N 1
ATOM 4333 C CA . ARG A 1 577 ? -11.065 36.140 15.360 1.00 77.44 577 ARG A CA 1
ATOM 4334 C C . ARG A 1 577 ? -10.303 34.860 15.724 1.00 77.44 577 ARG A C 1
ATOM 4336 O O . ARG A 1 577 ? -9.073 34.864 15.692 1.00 77.44 577 ARG A O 1
ATOM 4343 N N . PRO A 1 578 ? -11.024 33.781 16.079 1.00 84.69 578 PRO A N 1
ATOM 4344 C CA . PRO A 1 578 ? -10.394 32.524 16.453 1.00 84.69 578 PRO A CA 1
ATOM 4345 C C . PRO A 1 578 ? -9.628 31.916 15.270 1.00 84.69 578 PRO A C 1
ATOM 4347 O O . PRO A 1 578 ? -10.163 31.782 14.171 1.00 84.69 578 PRO A O 1
ATOM 4350 N N . GLU A 1 579 ? -8.379 31.538 15.523 1.00 87.69 579 GLU A N 1
ATOM 4351 C CA . GLU A 1 579 ? -7.522 30.734 14.644 1.00 87.69 579 GLU A CA 1
ATOM 4352 C C . GLU A 1 579 ? -7.474 29.270 15.102 1.00 87.69 579 GLU A C 1
ATOM 4354 O O . GLU A 1 579 ? -7.141 28.387 14.313 1.00 87.69 579 GLU A O 1
ATOM 4359 N N . LEU A 1 580 ? -7.781 29.014 16.376 1.00 87.62 580 LEU A N 1
ATOM 4360 C CA . LEU A 1 580 ? -7.740 27.704 17.016 1.00 87.62 580 LEU A CA 1
ATOM 4361 C C . LEU A 1 580 ? -8.658 27.709 18.247 1.00 87.62 580 LEU A C 1
ATOM 4363 O O . LEU A 1 580 ? -8.614 28.649 19.044 1.00 87.62 580 LEU A O 1
ATOM 4367 N N . LEU A 1 581 ? -9.472 26.668 18.412 1.00 87.62 581 LEU A N 1
ATOM 4368 C CA . LEU A 1 581 ? -10.291 26.446 19.604 1.00 87.62 581 LEU A CA 1
ATOM 4369 C C . LEU A 1 581 ? -9.750 25.236 20.363 1.00 87.62 581 LEU A C 1
ATOM 4371 O O . LEU A 1 581 ? -9.428 24.210 19.761 1.00 87.62 581 LEU A O 1
ATOM 4375 N N . LEU A 1 582 ? -9.640 25.360 21.680 1.00 85.50 582 LEU A N 1
ATOM 4376 C CA . LEU A 1 582 ? -9.087 24.330 22.547 1.00 85.50 582 LEU A CA 1
ATOM 4377 C C . LEU A 1 582 ? -10.067 24.058 23.686 1.00 85.50 582 LEU A C 1
ATOM 4379 O O . LEU A 1 582 ? -10.530 24.987 24.348 1.00 85.50 582 LEU A O 1
ATOM 4383 N N . ASP A 1 583 ? -10.370 22.785 23.896 1.00 85.69 583 ASP A N 1
ATOM 4384 C CA . ASP A 1 583 ? -11.295 22.321 24.927 1.00 85.69 583 ASP A CA 1
ATOM 4385 C C . ASP A 1 583 ? -10.533 21.472 25.941 1.00 85.69 583 ASP A C 1
ATOM 4387 O O . ASP A 1 583 ? -9.861 20.508 25.563 1.00 85.69 583 ASP A O 1
ATOM 4391 N N . LEU A 1 584 ? -10.592 21.844 27.215 1.00 82.94 584 LEU A N 1
ATOM 4392 C CA . LEU A 1 584 ? -9.965 21.100 28.292 1.00 82.94 584 LEU A CA 1
ATOM 4393 C C . LEU A 1 584 ? -10.836 19.888 28.628 1.00 82.94 584 LEU A C 1
ATOM 4395 O O . LEU A 1 584 ? -12.019 19.999 28.936 1.00 82.94 584 LEU A O 1
ATOM 4399 N N . LYS A 1 585 ? -10.223 18.709 28.631 1.00 81.56 585 LYS A N 1
ATOM 4400 C CA . LYS A 1 585 ? -10.834 17.482 29.136 1.00 81.56 585 LYS A CA 1
ATOM 4401 C C . LYS A 1 585 ? -10.167 17.088 30.436 1.00 81.56 585 LYS A C 1
ATOM 4403 O O . LYS A 1 585 ? -8.951 16.928 30.470 1.00 81.56 585 LYS A O 1
ATOM 4408 N N . THR A 1 586 ? -10.967 16.931 31.487 1.00 64.19 586 THR A N 1
ATOM 4409 C CA . THR A 1 586 ? -10.554 16.355 32.769 1.00 64.19 586 THR A CA 1
ATOM 4410 C C . THR A 1 586 ? -11.006 14.900 32.806 1.00 64.19 586 THR A C 1
ATOM 4412 O O . THR A 1 586 ? -12.146 14.617 33.174 1.00 64.19 586 THR A O 1
ATOM 4415 N N . GLY A 1 587 ? -10.144 13.982 32.355 1.00 61.31 587 GLY A N 1
ATOM 4416 C CA . GLY A 1 587 ? -10.446 12.547 32.288 1.00 61.31 587 GLY A CA 1
ATOM 4417 C C . GLY A 1 587 ? -10.232 11.900 30.915 1.00 61.31 587 GLY A C 1
ATOM 4418 O O . GLY A 1 587 ? -9.650 12.474 29.997 1.00 61.31 587 GLY A O 1
ATOM 4419 N N . SER A 1 588 ? -10.683 10.648 30.780 1.00 52.28 588 SER A N 1
ATOM 4420 C CA . SER A 1 588 ? -10.452 9.832 29.577 1.00 52.28 588 SER A CA 1
ATOM 4421 C C . SER A 1 588 ? -11.385 10.159 28.410 1.00 52.28 588 SER A C 1
ATOM 4423 O O . SER A 1 588 ? -11.057 9.803 27.275 1.00 52.28 588 SER A O 1
ATOM 4425 N N . LEU A 1 589 ? -12.514 10.823 28.683 1.00 56.72 589 LEU A N 1
ATOM 4426 C CA . LEU A 1 589 ? -13.521 11.151 27.682 1.00 56.72 589 LEU A CA 1
ATOM 4427 C C . LEU A 1 589 ? -12.998 12.190 26.690 1.00 56.72 589 LEU A C 1
ATOM 4429 O O . LEU A 1 589 ? -12.393 13.200 27.049 1.00 56.72 589 LEU A O 1
ATOM 4433 N N . GLY A 1 590 ? -13.252 11.892 25.427 1.00 64.50 590 GLY A N 1
ATOM 4434 C CA . GLY A 1 590 ? -12.885 12.706 24.294 1.00 64.50 590 GLY A CA 1
ATOM 4435 C C . GLY A 1 590 ? -13.721 13.969 24.089 1.00 64.50 590 GLY A C 1
ATOM 4436 O O . GLY A 1 590 ? -14.615 14.298 24.869 1.00 64.50 590 GLY A O 1
ATOM 4437 N N . LEU A 1 591 ? -13.443 14.689 23.004 1.00 67.00 591 LEU A N 1
ATOM 4438 C CA . LEU A 1 591 ? -14.354 15.665 22.422 1.00 67.00 591 LEU A CA 1
ATOM 4439 C C . LEU A 1 591 ? -15.623 14.939 21.959 1.00 67.00 591 LEU A C 1
ATOM 4441 O O . LEU A 1 591 ? -15.606 14.128 21.037 1.00 67.00 591 LEU A O 1
ATOM 4445 N N . GLU A 1 592 ? -16.749 15.247 22.595 1.00 71.88 592 GLU A N 1
ATOM 4446 C CA . GLU A 1 592 ? -18.040 14.731 22.156 1.00 71.88 592 GLU A CA 1
ATOM 4447 C C . GLU A 1 592 ? -18.442 15.389 20.831 1.00 71.88 592 GLU A C 1
ATOM 4449 O O . GLU A 1 592 ? -18.522 16.615 20.723 1.00 71.88 592 GLU A O 1
ATOM 4454 N N . GLU A 1 593 ? -18.764 14.577 19.825 1.00 71.94 593 GLU A N 1
ATOM 4455 C CA . GLU A 1 593 ? -19.232 15.057 18.519 1.00 71.94 593 GLU A CA 1
ATOM 4456 C C . GLU A 1 593 ? -20.477 15.947 18.651 1.00 71.94 593 GLU A C 1
ATOM 4458 O O . GLU A 1 593 ? -20.593 16.974 17.982 1.00 71.94 593 GLU A O 1
ATOM 4463 N N . ARG A 1 594 ? -21.373 15.614 19.590 1.00 74.69 594 ARG A N 1
ATOM 4464 C CA . ARG A 1 594 ? -22.529 16.447 19.935 1.00 74.69 594 ARG A CA 1
ATOM 4465 C C . ARG A 1 594 ? -22.108 17.838 20.413 1.00 74.69 594 ARG A C 1
ATOM 4467 O O . ARG A 1 594 ? -22.651 18.827 19.928 1.00 74.69 594 ARG A O 1
ATOM 4474 N N . TRP A 1 595 ? -21.138 17.920 21.325 1.00 79.19 595 TRP A N 1
ATOM 4475 C CA . TRP A 1 595 ? -20.615 19.197 21.817 1.00 79.19 595 TRP A CA 1
ATOM 4476 C C . TRP A 1 595 ? -20.004 20.021 20.677 1.00 79.19 595 TRP A C 1
ATOM 4478 O O . TRP A 1 595 ? -20.288 21.213 20.565 1.00 79.19 595 TRP A O 1
ATOM 4488 N N . TYR A 1 596 ? -19.233 19.386 19.789 1.00 78.12 596 TYR A N 1
ATOM 4489 C CA . TYR A 1 596 ? -18.633 20.058 18.635 1.00 78.12 596 TYR A CA 1
ATOM 4490 C C . TYR A 1 596 ? -19.696 20.587 17.665 1.00 78.12 596 TYR A C 1
ATOM 4492 O O . TYR A 1 596 ? -19.641 21.747 17.260 1.00 78.12 596 TYR A O 1
ATOM 4500 N N . ASN A 1 597 ? -20.696 19.772 17.328 1.00 75.12 597 ASN A N 1
ATOM 4501 C CA . ASN A 1 597 ? -21.786 20.171 16.440 1.00 75.12 597 ASN A CA 1
ATOM 4502 C C . ASN A 1 597 ? -22.596 21.332 17.032 1.00 75.12 597 ASN A C 1
ATOM 4504 O O . ASN A 1 597 ? -22.920 22.285 16.321 1.00 75.12 597 ASN A O 1
ATOM 4508 N N . GLU A 1 598 ? -22.872 21.294 18.339 1.00 73.94 598 GLU A N 1
ATOM 4509 C CA . GLU A 1 598 ? -23.523 22.389 19.063 1.00 73.94 598 GLU A CA 1
ATOM 4510 C C . GLU A 1 598 ? -22.675 23.671 19.036 1.00 73.94 598 GLU A C 1
ATOM 4512 O O . GLU A 1 598 ? -23.216 24.751 18.784 1.00 73.94 598 GLU A O 1
ATOM 4517 N N . LEU A 1 599 ? -21.357 23.564 19.235 1.00 77.62 599 LEU A N 1
ATOM 4518 C CA . LEU A 1 599 ? -20.417 24.683 19.147 1.00 77.62 599 LEU A CA 1
ATOM 4519 C C . LEU A 1 599 ? -20.386 25.283 17.731 1.00 77.62 599 LEU A C 1
ATOM 4521 O O . LEU A 1 599 ? -20.588 26.485 17.561 1.00 77.62 599 LEU A O 1
ATOM 4525 N N . VAL A 1 600 ? -20.185 24.464 16.696 1.00 73.12 600 VAL A N 1
ATOM 4526 C CA . VAL A 1 600 ? -20.108 24.910 15.293 1.00 73.12 600 VAL A CA 1
ATOM 4527 C C . VAL A 1 600 ? -21.423 25.513 14.808 1.00 73.12 600 VAL A C 1
ATOM 4529 O O . VAL A 1 600 ? -21.408 26.485 14.048 1.00 73.12 600 VAL A O 1
ATOM 4532 N N . ALA A 1 601 ? -22.565 24.990 15.260 1.00 72.44 601 ALA A N 1
ATOM 4533 C CA . ALA A 1 601 ? -23.875 25.563 14.958 1.00 72.44 601 ALA A CA 1
ATOM 4534 C C . ALA A 1 601 ? -24.037 26.988 15.521 1.00 72.44 601 ALA A C 1
ATOM 4536 O O . ALA A 1 601 ? -24.783 27.791 14.956 1.00 72.44 601 ALA A O 1
ATOM 4537 N N . GLN A 1 602 ? -23.326 27.313 16.605 1.00 68.50 602 GLN A N 1
ATOM 4538 C CA . GLN A 1 602 ? -23.344 28.626 17.255 1.00 68.50 602 GLN A CA 1
ATOM 4539 C C . GLN A 1 602 ? -22.293 29.590 16.685 1.00 68.50 602 GLN A C 1
ATOM 4541 O O . GLN A 1 602 ? -22.436 30.808 16.826 1.00 68.50 602 GLN A O 1
ATOM 4546 N N . LEU A 1 603 ? -21.256 29.081 16.012 1.00 65.19 603 LEU A N 1
ATOM 4547 C CA . LEU A 1 603 ? -20.222 29.911 15.404 1.00 65.19 603 LEU A CA 1
ATOM 4548 C C . LEU A 1 603 ? -20.729 30.617 14.127 1.00 65.19 603 LEU A C 1
ATOM 4550 O O . LEU A 1 603 ? -21.420 30.020 13.295 1.00 65.19 603 LEU A O 1
ATOM 4554 N N . PRO A 1 604 ? -20.343 31.889 13.902 1.00 70.94 604 PRO A N 1
ATOM 4555 C CA . PRO A 1 604 ? -20.512 32.543 12.608 1.00 70.94 604 PRO A CA 1
ATOM 4556 C C . PRO A 1 604 ? -19.963 31.677 11.467 1.00 70.94 604 PRO A C 1
ATOM 4558 O O . PRO A 1 604 ? -18.902 31.078 11.612 1.00 70.94 604 PRO A O 1
ATOM 4561 N N . GLN A 1 605 ? -20.624 31.684 10.303 1.00 68.50 605 GLN A N 1
ATOM 4562 C CA . GLN A 1 605 ? -20.234 30.869 9.135 1.00 68.50 605 GLN A CA 1
ATOM 4563 C C . GLN A 1 605 ? -18.736 30.943 8.793 1.00 68.50 605 GLN A C 1
ATOM 4565 O O . GLN A 1 605 ? -18.112 29.928 8.504 1.00 68.50 605 GLN A O 1
ATOM 4570 N N . ARG A 1 606 ? -18.128 32.129 8.915 1.00 72.38 606 ARG A N 1
ATOM 4571 C CA . ARG A 1 606 ? -16.694 32.350 8.659 1.00 72.38 606 ARG A CA 1
ATOM 4572 C C . ARG A 1 606 ? -15.735 31.613 9.610 1.00 72.38 606 ARG A C 1
ATOM 4574 O O . ARG A 1 606 ? -14.544 31.589 9.336 1.00 72.38 606 ARG A O 1
ATOM 4581 N N . TYR A 1 607 ? -16.230 31.045 10.711 1.00 77.12 607 TYR A N 1
ATOM 4582 C CA . TYR A 1 607 ? -15.434 30.341 11.723 1.00 77.12 607 TYR A CA 1
ATOM 4583 C C . TYR A 1 607 ? -15.737 28.843 11.816 1.00 77.12 607 TYR A C 1
ATOM 4585 O O . TYR A 1 607 ? -15.162 28.165 12.659 1.00 77.12 607 TYR A O 1
ATOM 4593 N N . LYS A 1 608 ? -16.595 28.294 10.947 1.00 71.69 608 LYS A N 1
ATOM 4594 C CA . LYS A 1 608 ? -16.918 26.856 10.975 1.00 71.69 608 LYS A CA 1
ATOM 4595 C C . LYS A 1 608 ? -15.736 25.942 10.647 1.00 71.69 608 LYS A C 1
ATOM 4597 O O . LYS A 1 608 ? -15.760 24.774 11.005 1.00 71.69 608 LYS A O 1
ATOM 4602 N N . ASN A 1 609 ? -14.701 26.488 10.011 1.00 77.88 609 ASN A N 1
ATOM 4603 C CA . ASN A 1 609 ? -13.487 25.759 9.638 1.00 77.88 609 ASN A CA 1
ATOM 4604 C C . ASN A 1 609 ? -12.335 25.961 10.632 1.00 77.88 609 ASN A C 1
ATOM 4606 O O . ASN A 1 609 ? -11.206 25.576 10.336 1.00 77.88 609 ASN A O 1
ATOM 4610 N N . VAL A 1 610 ? -12.578 26.611 11.775 1.00 81.38 610 VAL A N 1
ATOM 4611 C CA . VAL A 1 610 ? -11.535 26.781 12.788 1.00 81.38 610 VAL A CA 1
ATOM 4612 C C . VAL A 1 610 ? -11.273 25.425 13.452 1.00 81.38 610 VAL A C 1
ATOM 4614 O O . VAL A 1 610 ? -12.222 24.813 13.944 1.00 81.38 610 VAL A O 1
ATOM 4617 N N . PRO A 1 611 ? -10.015 24.951 13.490 1.00 82.00 611 PRO A N 1
ATOM 4618 C CA . PRO A 1 611 ? -9.656 23.724 14.187 1.00 82.00 611 PRO A CA 1
ATOM 4619 C C . PRO A 1 611 ? -10.098 23.730 15.649 1.00 82.00 611 PRO A C 1
ATOM 4621 O O . PRO A 1 611 ? -9.799 24.678 16.378 1.00 82.00 611 PRO A O 1
ATOM 4624 N N . VAL A 1 612 ? -10.751 22.651 16.080 1.00 84.12 612 VAL A N 1
ATOM 4625 C CA . VAL A 1 612 ? -11.081 22.409 17.489 1.00 84.12 612 VAL A CA 1
ATOM 4626 C C . VAL A 1 612 ? -10.274 21.218 17.974 1.00 84.12 612 VAL A C 1
ATOM 4628 O O . VAL A 1 612 ? -10.339 20.164 17.344 1.00 84.12 612 VAL A O 1
ATOM 4631 N N . LEU A 1 613 ? -9.496 21.382 19.046 1.00 82.62 613 LEU A N 1
ATOM 4632 C CA . LEU A 1 613 ? -8.665 20.310 19.595 1.00 82.62 613 LEU A CA 1
ATOM 4633 C C . LEU A 1 613 ? -8.887 20.129 21.091 1.00 82.62 613 LEU A C 1
ATOM 4635 O O . LEU A 1 613 ? -9.065 21.093 21.832 1.00 82.62 613 LEU A O 1
ATOM 4639 N N . ALA A 1 614 ? -8.806 18.880 21.535 1.00 81.75 614 ALA A N 1
ATOM 4640 C CA . ALA A 1 614 ? -8.755 18.556 22.947 1.00 81.75 614 ALA A CA 1
ATOM 4641 C C . ALA A 1 614 ? -7.383 18.919 23.532 1.00 81.75 614 ALA A C 1
ATOM 4643 O O . ALA A 1 614 ? -6.335 18.628 22.944 1.00 81.75 614 ALA A O 1
ATOM 4644 N N . VAL A 1 615 ? -7.403 19.493 24.728 1.00 80.00 615 VAL A N 1
ATOM 4645 C CA . VAL A 1 615 ? -6.260 19.605 25.631 1.00 80.00 615 VAL A CA 1
ATOM 4646 C C . VAL A 1 615 ? -6.580 18.760 26.852 1.00 80.00 615 VAL A C 1
ATOM 4648 O O . VAL A 1 615 ? -7.682 18.847 27.386 1.00 80.00 615 VAL A O 1
ATOM 4651 N N . ARG A 1 616 ? -5.650 17.908 27.284 1.00 76.56 616 ARG A N 1
ATOM 4652 C CA . ARG A 1 616 ? -5.940 16.941 28.345 1.00 76.56 616 ARG A CA 1
ATOM 4653 C C . ARG A 1 616 ? -5.266 17.300 29.660 1.00 76.56 616 ARG A C 1
ATOM 4655 O O . ARG A 1 616 ? -4.066 17.575 29.724 1.00 76.56 616 ARG A O 1
ATOM 4662 N N . CYS A 1 617 ? -6.104 17.240 30.681 1.00 68.75 617 CYS A N 1
ATOM 4663 C CA . CYS A 1 617 ? -5.785 16.914 32.050 1.00 68.75 617 CYS A CA 1
ATOM 4664 C C . CYS A 1 617 ? -5.990 15.395 32.210 1.00 68.75 617 CYS A C 1
ATOM 4666 O O . CYS A 1 617 ? -4.996 14.730 32.549 1.00 68.75 617 CYS A O 1
#

pLDDT: mean 77.28, std 20.95, range [31.2, 98.56]

Nearest PDB structures (foldseek):
  8dhe-assembly1_C  TM=4.444E-01  e=1.549E-02  Tannerella forsythia
  2ox5-assembly3_C  TM=3.068E-01  e=1.153E-01  Paracoccus denitrificans
  7dsz-assembly1_A  TM=3.364E-01  e=4.321E-01  Akkermansia muciniphila
  3oe3-assembly1_A  TM=3.768E-01  e=6.741E+00  Salmonella enterica subsp. enterica serovar Typhimurium
  6qz9-assembly1_0A  TM=1.726E-01  e=5.753E+00  Salasvirus phi29

Sequence (617 aa):
MDDARPPGGPDVPPPVPPPPPVRPPPGYGPAYGPPPAYRPPPYPVPAPPPRRSRLPLLLGLGGTGMAVLLVCGLLAGLLWANSRPDDPASPGATDPGLVEQVAADSELTRAATTLLDSPATRYRGWFTDAAGSRYDVDARVTNDGSTVARLTAGGQSIQVVEIGERTFVKAGVAYWRSAGAPARDVAEYARRWVKVPAETFGFDLGDVLAPRQVAEFMAPGVGGEAAASVDEATSRRGPPRTVDGVAVVPVTAGRLTYYVTRDEPKRLVRMATGAPPAGGTVQHTRHDRHGGGFRLAAVRTGEVELALTLAQLTATESNQLFTELKAHLTDLRRAIDTEVKFSLNGSVTLAPCTTNGCTATLTLRNTVSSRSPYLSVRQVTAEVTVRMTLDGAPVATCPSTRTMKANGTVRVSCRAAYSIPPSRNPRTHTVRADATAIARALAEADIRQMAKDLADQITGNRNPPTRTGAEYFPKGRPPTLTARQQAARDRVDQLAKRACREVKQLPGEDATAWGSRVHRRLAQMLADEPRTSQLYSEVGYRAGGLSRRWYNPVRGISGWIKGTRVPDVVFGADRLRPELLLDLKTGSLGLEERWYNELVAQLPQRYKNVPVLAVRC